Protein 4A62 (pdb70)

Organism: Escherichia coli (NCBI:txid562)

Foldseek 3Di:
DEWEWAQDQAKIWIWDADPVGHIDIFIFGLWKAQDFDDDDDPDDWKWKDFPNTIMTRDFWALRTDRRLFQVNLLDLSSLVRVQVRVVPRPDDAEEYEYEYEHEQPLQAPQVRDGPVVSQVSNQVSNVGDMDIPPDDTHRYDHYHYDYFQPLLCVVVLAPADQQAWEWGWAAEAFKTWIWIAGRPSPGTPDIDIDRNQHCVLLLVLLQVLLVVLVQHTYSNVSVVCVVCVVPVVVLCVRRNNNVRSCSNSVSNVVSLVVSQVVVLVVCVPDDDHQAYEYAAPCCVSHVVVVCVSVVHPPVRYYDDPCRNCSGSVSVVVPPD/DEWEWALDQAKIKIWDADPVRHIAIFIFGLFKAFDFDDADPPDDWWWKAFPNTIITRDQWDLRTDRRLFQCNLLDSSSLVRVQVRVVPSPDDAEEYEYEYEHEQCQLAPPVRHGPVVSFVSSVVSNVTDMDTPPDDTHHYDHYHYDYFQVLLCQVVLQPAAQLAWEWGWAAEAFKTWTWIAGHNSPDTPDTDMDRNQHCVLLLVQLQVLLVVLVQHTYSSVSVVCVVCVVPPVVLVVRRNNNVSSCSNNVSNVVSLVVSQVVSLVVCVVDDDHQAYEYAAPCCVSHVVVCCVSVVHDPVRYDDDPPRNCSGSVSVVVVPD/DVVVVVVVCVVPD/DVVVVVVVVVVVD

B-factor: mean 39.33, std 13.19, range [11.22, 93.03]

Nearest PDB structures (foldseek):
  4a6j-assembly1_A  TM=1.003E+00  e=7.267E-71  Escherichia coli
  4a62-assembly2_B  TM=9.992E-01  e=1.185E-66  Escherichia coli
  4a61-assembly1_A-2  TM=9.317E-01  e=2.544E-60  Escherichia coli
  3iku-assembly1_A  TM=9.443E-01  e=3.154E-58  Escherichia coli
  1mwk-assembly2_B  TM=7.818E-01  e=9.041E-59  Escherichia coli

Radius of gyration: 32.67 Å; Cα contacts (8 Å, |Δi|>4): 1429; chains: 4; bounding box: 71×52×95 Å

InterPro domains:
  IPR009440 Plasmid segregation protein ParM/StbA, N-terminal [PF06406] (1-158)
  IPR043129 ATPase, nucleotide binding domain [SSF53067] (1-156)
  IPR043129 ATPase, nucleotide binding domain [SSF53067] (163-319)
  IPR048345 Plasmid segregation protein ParM, C-terminal domain [PF21523] (160-317)
  IPR056367 ParM [cd24022] (3-318)

Solvent-accessible surface area: 28498 Å² total; per-residue (Å²): 106,54,0,0,0,8,0,14,12,43,19,0,22,0,2,8,63,57,125,110,36,67,90,97,82,39,49,3,25,11,4,0,41,155,85,26,13,22,18,53,68,146,109,161,40,31,3,0,35,1,106,61,98,42,10,0,46,15,27,55,14,66,116,11,24,81,12,51,68,76,68,6,11,13,27,38,12,0,0,0,0,0,8,4,0,0,34,48,18,72,16,108,66,44,109,3,38,1,8,0,0,0,6,0,66,29,0,12,51,230,109,32,111,41,39,93,137,28,2,82,145,0,33,37,6,7,170,66,179,20,83,21,52,90,36,111,29,3,81,24,136,63,14,86,0,0,0,18,0,1,0,16,0,22,101,28,2,31,150,14,84,85,83,32,6,0,0,0,0,11,0,24,16,8,15,0,2,0,0,8,0,68,0,49,15,50,15,43,59,71,28,59,25,27,34,80,1,1,16,24,48,0,10,62,31,0,44,90,4,4,36,119,0,72,1,86,8,2,32,70,2,0,24,16,0,7,120,56,58,176,61,121,99,56,1,111,117,9,4,11,13,101,136,72,36,76,78,0,30,105,32,2,70,73,5,25,127,90,0,51,87,90,0,19,88,12,3,102,104,10,98,62,41,38,14,0,10,0,1,11,34,1,0,84,25,1,19,120,15,0,78,164,79,17,153,30,145,96,118,85,33,53,66,62,148,93,2,59,39,16,8,0,47,3,0,11,72,9,31,98,94,55,0,0,1,8,0,11,13,43,23,0,21,0,2,6,62,57,118,111,30,62,97,87,75,38,53,3,28,14,2,1,41,166,70,14,15,14,17,47,72,141,65,174,45,37,3,1,28,0,80,64,92,43,12,0,47,16,33,60,14,69,113,12,30,82,12,52,67,66,70,6,8,21,27,41,11,0,0,0,0,0,5,4,0,0,32,48,14,68,24,102,68,50,99,2,46,3,5,0,0,0,6,0,61,27,2,13,52,109,118,53,102,52,41,103,137,25,10,85,142,0,29,47,5,7,145,66,153,10,59,24,44,87,39,110,43,3,60,17,112,66,3,84,0,0,0,19,0,0,0,10,0,10,103,24,0,36,154,8,89,72,79,33,4,0,0,0,0,12,0,23,16,8,12,0,2,0,0,12,0,47,0,45,8,50,24,56,64,64,26,50,25,29,32,81,0,2,17,24,50,0,10,60,29,0,42,94,3,5,35,106,0,80,5,88,5,1,36,68,3,0,23,14,0,6,124,65,53,177,65,122,103,59,5,105,124,12,4,16,15,102,131,66,31,65,62,0,36,119,22,3,78,77,6,33,138,95,1,66,95,88,0,17,101,17,8,124,104,11,91,65,41,38,16,0,8,0,1,12,33,1,0,96,45,2,16,112,18,0,72,149,101,18,166,32,130,101,144,78,14,64,67,53,154,64,2,60,36,12,9,0,47,2,0,11,54,1,15,97,130,87,77,1,28,63,50,0,98,74,6,34,59,102,138,75,0,88,64,40,0,97,68,12,24,60

GO terms:
  GO:0042802 identical protein binding (F, IPI)

Structure (mmCIF, N/CA/C/O backbone):
data_4A62
#
_entry.id   4A62
#
_cell.length_a   146.850
_cell.length_b   146.850
_cell.length_c   171.320
_cell.angle_alpha   90.00
_cell.angle_beta   90.00
_cell.angle_gamma   120.00
#
_symmetry.space_group_name_H-M   'H 3 2'
#
loop_
_entity.id
_entity.type
_entity.pdbx_description
1 polymer 'PLASMID SEGREGATION PROTEIN PARM'
2 polymer 'PROTEIN STBB'
3 non-polymer 'PHOSPHOAMINOPHOSPHONIC ACID-ADENYLATE ESTER'
4 non-polymer 'MAGNESIUM ION'
5 water water
#
loop_
_atom_site.group_PDB
_atom_site.id
_atom_site.type_symbol
_atom_site.label_atom_id
_atom_site.label_alt_id
_atom_site.label_comp_id
_atom_site.label_asym_id
_atom_site.label_entity_id
_atom_site.label_seq_id
_atom_site.pdbx_PDB_ins_code
_atom_site.Cartn_x
_atom_site.Cartn_y
_atom_site.Cartn_z
_atom_site.occupancy
_atom_site.B_iso_or_equiv
_atom_site.auth_seq_id
_atom_site.auth_comp_id
_atom_site.auth_asym_id
_atom_site.auth_atom_id
_atom_site.pdbx_PDB_model_num
ATOM 1 N N . MET A 1 1 ? -51.702 6.994 -38.504 1.00 50.05 1 MET A N 1
ATOM 2 C CA . MET A 1 1 ? -50.989 7.968 -39.381 1.00 52.13 1 MET A CA 1
ATOM 3 C C . MET A 1 1 ? -51.053 9.410 -38.861 1.00 48.21 1 MET A C 1
ATOM 4 O O . MET A 1 1 ? -52.133 9.969 -38.601 1.00 42.37 1 MET A O 1
ATOM 9 N N . LEU A 1 2 ? -49.882 10.018 -38.723 1.00 48.80 2 LEU A N 1
ATOM 10 C CA . LEU A 1 2 ? -49.799 11.404 -38.283 1.00 50.09 2 LEU A CA 1
ATOM 11 C C . LEU A 1 2 ? -49.194 12.231 -39.412 1.00 46.11 2 LEU A C 1
ATOM 12 O O . LEU A 1 2 ? -48.064 11.985 -39.844 1.00 40.27 2 LEU A O 1
ATOM 17 N N . VAL A 1 3 ? -49.955 13.195 -39.914 1.00 39.50 3 VAL A N 1
ATOM 18 C CA . VAL A 1 3 ? -49.473 13.993 -41.034 1.00 43.28 3 VAL A CA 1
ATOM 19 C C . VAL A 1 3 ? -49.295 15.446 -40.650 1.00 29.92 3 VAL A C 1
ATOM 20 O O . VAL A 1 3 ? -50.169 16.060 -40.033 1.00 30.93 3 VAL A O 1
ATOM 24 N N . PHE A 1 4 ? -48.139 15.987 -41.012 1.00 37.63 4 PHE A N 1
ATOM 25 C CA . PHE A 1 4 ? -47.864 17.390 -40.757 1.00 41.99 4 PHE A CA 1
ATOM 26 C C . PHE A 1 4 ? -48.318 18.207 -41.943 1.00 32.29 4 PHE A C 1
ATOM 27 O O . PHE A 1 4 ? -47.879 17.994 -43.081 1.00 31.00 4 PHE A O 1
ATOM 35 N N . ILE A 1 5 ? -49.209 19.144 -41.645 1.00 29.89 5 ILE A N 1
ATOM 36 C CA . ILE A 1 5 ? -49.864 19.945 -42.653 1.00 34.72 5 ILE A CA 1
ATOM 37 C C . ILE A 1 5 ? -49.702 21.422 -42.351 1.00 22.78 5 ILE A C 1
ATOM 38 O O . ILE A 1 5 ? -50.469 21.994 -41.591 1.00 28.13 5 ILE A O 1
ATOM 43 N N . ASP A 1 6 ? -48.693 22.039 -42.950 1.00 29.13 6 ASP A N 1
ATOM 44 C CA . ASP A 1 6 ? -48.611 23.489 -42.950 1.00 23.85 6 ASP A CA 1
ATOM 45 C C . ASP A 1 6 ? -49.585 23.977 -44.009 1.00 24.20 6 ASP A C 1
ATOM 46 O O . ASP A 1 6 ? -49.248 24.039 -45.188 1.00 25.91 6 ASP A O 1
ATOM 51 N N . ASP A 1 7 ? -50.794 24.325 -43.586 1.00 27.12 7 ASP A N 1
ATOM 52 C CA . ASP A 1 7 ? -51.846 24.671 -44.525 1.00 22.92 7 ASP A CA 1
ATOM 53 C C . ASP A 1 7 ? -51.878 26.173 -44.829 1.00 26.88 7 ASP A C 1
ATOM 54 O O . ASP A 1 7 ? -52.662 26.924 -44.248 1.00 29.00 7 ASP A O 1
ATOM 59 N N . GLY A 1 8 ? -51.031 26.605 -45.757 1.00 24.98 8 GLY A N 1
ATOM 60 C CA . GLY A 1 8 ? -50.937 28.015 -46.097 1.00 19.47 8 GLY A CA 1
ATOM 61 C C . GLY A 1 8 ? -52.025 28.422 -47.078 1.00 25.65 8 GLY A C 1
ATOM 62 O O . GLY A 1 8 ? -52.627 27.580 -47.750 1.00 22.77 8 GLY A O 1
ATOM 63 N N . SER A 1 9 ? -52.265 29.723 -47.176 1.00 24.73 9 SER A N 1
ATOM 64 C CA . SER A 1 9 ? -53.294 30.255 -48.060 1.00 31.57 9 SER A CA 1
ATOM 65 C C . SER A 1 9 ? -53.074 29.882 -49.530 1.00 27.60 9 SER A C 1
ATOM 66 O O . SER A 1 9 ? -54.032 29.725 -50.285 1.00 28.14 9 SER A O 1
ATOM 69 N N . THR A 1 10 ? -51.815 29.712 -49.915 1.00 24.51 10 THR A N 1
ATOM 70 C CA . THR A 1 10 ? -51.440 29.541 -51.317 1.00 19.69 10 THR A CA 1
ATOM 71 C C . THR A 1 10 ? -51.169 28.093 -51.675 1.00 22.56 10 THR A C 1
ATOM 72 O O . THR A 1 10 ? -51.562 27.613 -52.749 1.00 23.94 10 THR A O 1
ATOM 76 N N . ASN A 1 11 ? -50.475 27.413 -50.765 1.00 15.56 11 ASN A N 1
ATOM 77 C CA . ASN A 1 11 ? -50.093 26.025 -50.920 1.00 16.71 11 ASN A CA 1
ATOM 78 C C . ASN A 1 11 ? -50.194 25.263 -49.608 1.00 21.22 11 ASN A C 1
ATOM 79 O O . ASN A 1 11 ? -49.713 25.731 -48.578 1.00 20.15 11 ASN A O 1
ATOM 84 N N . ILE A 1 12 ? -50.822 24.094 -49.642 1.00 23.33 12 ILE A N 1
ATOM 85 C CA . ILE A 1 12 ? -50.726 23.165 -48.530 1.00 22.97 12 ILE A CA 1
ATOM 86 C C . ILE A 1 12 ? -49.399 22.446 -48.656 1.00 22.43 12 ILE A C 1
ATOM 87 O O . ILE A 1 12 ? -49.082 21.903 -49.713 1.00 21.51 12 ILE A O 1
ATOM 92 N N . LYS A 1 13 ? -48.615 22.460 -47.581 1.00 21.20 13 LYS A N 1
ATOM 93 C CA . LYS A 1 13 ? -47.409 21.640 -47.513 1.00 26.76 13 LYS A CA 1
ATOM 94 C C . LYS A 1 13 ? -47.607 20.511 -46.510 1.00 26.77 13 LYS A C 1
ATOM 95 O O . LYS A 1 13 ? -48.059 20.737 -45.385 1.00 25.33 13 LYS A O 1
ATOM 101 N N . LEU A 1 14 ? -47.287 19.298 -46.949 1.00 24.59 14 LEU A N 1
ATOM 102 C CA . LEU A 1 14 ? -47.479 18.095 -46.156 1.00 30.47 14 LEU A CA 1
ATOM 103 C C . LEU A 1 14 ? -46.142 17.436 -45.897 1.00 34.15 14 LEU A C 1
ATOM 104 O O . LEU A 1 14 ? -45.301 17.376 -46.781 1.00 25.57 14 LEU A O 1
ATOM 109 N N . GLN A 1 15 ? -45.947 16.936 -44.686 1.00 34.54 15 GLN A N 1
ATOM 110 C CA . GLN A 1 15 ? -44.808 16.072 -44.413 1.00 41.96 15 GLN A CA 1
ATOM 111 C C . GLN A 1 15 ? -45.289 14.980 -43.472 1.00 35.57 15 GLN A C 1
ATOM 112 O O . GLN A 1 15 ? -46.130 15.225 -42.613 1.00 34.06 15 GLN A O 1
ATOM 118 N N . TRP A 1 16 ? -44.776 13.772 -43.667 1.00 45.77 16 TRP A N 1
ATOM 119 C CA . TRP A 1 16 ? -45.238 12.605 -42.924 1.00 41.24 16 TRP A CA 1
ATOM 120 C C . TRP A 1 16 ? -44.208 11.505 -43.115 1.00 44.44 16 TRP A C 1
ATOM 121 O O . TRP A 1 16 ? -43.414 11.556 -44.055 1.00 44.13 16 TRP A O 1
ATOM 132 N N . GLN A 1 17 ? -44.219 10.513 -42.230 1.00 50.60 17 GLN A N 1
ATOM 133 C CA . GLN A 1 17 ? -43.245 9.426 -42.297 1.00 58.34 17 GLN A CA 1
ATOM 134 C C . GLN A 1 17 ? -43.896 8.105 -42.703 1.00 52.10 17 GLN A C 1
ATOM 135 O O . GLN A 1 17 ? -44.945 7.732 -42.176 1.00 55.49 17 GLN A O 1
ATOM 141 N N . GLU A 1 18 ? -43.263 7.399 -43.635 1.00 53.37 18 GLU A N 1
ATOM 142 C CA . GLU A 1 18 ? -43.779 6.120 -44.120 1.00 64.90 18 GLU A CA 1
ATOM 143 C C . GLU A 1 18 ? -43.601 5.014 -43.075 1.00 64.83 18 GLU A C 1
ATOM 144 O O . GLU A 1 18 ? -42.845 5.169 -42.114 1.00 62.11 18 GLU A O 1
ATOM 150 N N . SER A 1 19 ? -44.297 3.897 -43.272 1.00 63.25 19 SER A N 1
ATOM 151 C CA . SER A 1 19 ? -44.163 2.742 -42.387 1.00 69.77 19 SER A CA 1
ATOM 152 C C . SER A 1 19 ? -42.690 2.379 -42.196 1.00 69.55 19 SER A C 1
ATOM 153 O O . SER A 1 19 ? -42.245 2.151 -41.069 1.00 70.04 19 SER A O 1
ATOM 156 N N . ASP A 1 20 ? -41.936 2.348 -43.293 1.00 59.91 20 ASP A N 1
ATOM 157 C CA . ASP A 1 20 ? -40.507 2.047 -43.233 1.00 62.31 20 ASP A CA 1
ATOM 158 C C . ASP A 1 20 ? -39.663 3.272 -42.852 1.00 69.92 20 ASP A C 1
ATOM 159 O O . ASP A 1 20 ? -38.491 3.370 -43.226 1.00 68.49 20 ASP A O 1
ATOM 164 N N . GLY A 1 21 ? -40.269 4.210 -42.129 1.00 67.72 21 GLY A N 1
ATOM 165 C CA . GLY A 1 21 ? -39.544 5.328 -41.547 1.00 67.82 21 GLY A CA 1
ATOM 166 C C . GLY A 1 21 ? -38.987 6.381 -42.499 1.00 69.48 21 GLY A C 1
ATOM 167 O O . GLY A 1 21 ? -38.282 7.289 -42.050 1.00 62.67 21 GLY A O 1
ATOM 168 N N . THR A 1 22 ? -39.275 6.278 -43.795 1.00 62.64 22 THR A N 1
ATOM 169 C CA . THR A 1 22 ? -38.816 7.303 -44.734 1.00 66.76 22 THR A CA 1
ATOM 170 C C . THR A 1 22 ? -39.757 8.510 -44.712 1.00 62.72 22 THR A C 1
ATOM 171 O O . THR A 1 22 ? -40.978 8.368 -44.596 1.00 57.21 22 THR A O 1
ATOM 175 N N . ILE A 1 23 ? -39.166 9.696 -44.817 1.00 57.72 23 ILE A N 1
ATOM 176 C CA . ILE A 1 23 ? -39.904 10.943 -44.688 1.00 55.93 23 ILE A CA 1
ATOM 177 C C . ILE A 1 23 ? -40.319 11.434 -46.062 1.00 44.14 23 ILE A C 1
ATOM 178 O O . ILE A 1 23 ? -39.498 11.517 -46.970 1.00 50.15 23 ILE A O 1
ATOM 183 N N . LYS A 1 24 ? -41.597 11.752 -46.219 1.00 49.91 24 LYS A N 1
ATOM 184 C CA . LYS A 1 24 ? -42.095 12.254 -47.498 1.00 51.68 24 LYS A CA 1
ATOM 185 C C . LYS A 1 24 ? -42.626 13.684 -47.376 1.00 38.86 24 LYS A C 1
ATOM 186 O O . LYS A 1 24 ? -43.107 14.093 -46.321 1.00 37.56 24 LYS A O 1
ATOM 192 N N . GLN A 1 25 ? -42.528 14.433 -48.472 1.00 43.78 25 GLN A N 1
ATOM 193 C CA . GLN A 1 25 ? -43.115 15.765 -48.567 1.00 36.40 25 GLN A CA 1
ATOM 194 C C . GLN A 1 25 ? -44.017 15.879 -49.801 1.00 44.93 25 GLN A C 1
ATOM 195 O O . GLN A 1 25 ? -43.737 15.289 -50.849 1.00 34.68 25 GLN A O 1
ATOM 201 N N . HIS A 1 26 ? -45.088 16.658 -49.677 1.00 28.53 26 HIS A N 1
ATOM 202 C CA . HIS A 1 26 ? -45.967 16.933 -50.805 1.00 40.02 26 HIS A CA 1
ATOM 203 C C . HIS A 1 26 ? -46.448 18.381 -50.710 1.00 30.88 26 HIS A C 1
ATOM 204 O O . HIS A 1 26 ? -46.734 18.880 -49.617 1.00 29.02 26 HIS A O 1
ATOM 211 N N . ILE A 1 27 ? -46.506 19.066 -51.844 1.00 26.37 27 ILE A N 1
ATOM 212 C CA . ILE A 1 27 ? -47.108 20.399 -51.884 1.00 27.56 27 ILE A CA 1
ATOM 213 C C . ILE A 1 27 ? -48.377 20.355 -52.737 1.00 28.14 27 ILE A C 1
ATOM 214 O O . ILE A 1 27 ? -48.473 19.565 -53.678 1.00 23.01 27 ILE A O 1
ATOM 219 N N . SER A 1 28 ? -49.359 21.183 -52.391 1.00 25.60 28 SER A N 1
ATOM 220 C CA . SER A 1 28 ? -50.625 21.205 -53.116 1.00 23.29 28 SER A CA 1
ATOM 221 C C . SER A 1 28 ? -51.183 22.630 -53.204 1.00 20.10 28 SER A C 1
ATOM 222 O O . SER A 1 28 ? -51.642 23.187 -52.209 1.00 18.99 28 SER A O 1
ATOM 225 N N . PRO A 1 29 ? -51.157 23.207 -54.413 1.00 18.97 29 PRO A N 1
ATOM 226 C CA . PRO A 1 29 ? -51.618 24.575 -54.656 1.00 18.71 29 PRO A CA 1
ATOM 227 C C . PRO A 1 29 ? -53.117 24.699 -54.412 1.00 24.94 29 PRO A C 1
ATOM 228 O O . PRO A 1 29 ? -53.884 23.830 -54.799 1.00 24.34 29 PRO A O 1
ATOM 232 N N . ASN A 1 30 ? -53.516 25.783 -53.765 1.00 23.69 30 ASN A N 1
ATOM 233 C CA . ASN A 1 30 ? -54.910 26.001 -53.420 1.00 30.11 30 ASN A CA 1
ATOM 234 C C . ASN A 1 30 ? -55.689 26.769 -54.492 1.00 22.37 30 ASN A C 1
ATOM 235 O O . ASN A 1 30 ? -56.069 27.925 -54.290 1.00 30.68 30 ASN A O 1
ATOM 240 N N . SER A 1 31 ? -55.924 26.120 -55.626 1.00 27.33 31 SER A N 1
ATOM 241 C CA . SER A 1 31 ? -56.647 26.736 -56.737 1.00 21.47 31 SER A CA 1
ATOM 242 C C . SER A 1 31 ? -57.959 25.973 -56.948 1.00 24.94 31 SER A C 1
ATOM 243 O O . SER A 1 31 ? -57.952 24.895 -57.523 1.00 19.42 31 SER A O 1
ATOM 246 N N . PHE A 1 32 ? -59.072 26.542 -56.476 1.00 22.72 32 PHE A N 1
ATOM 247 C CA . PHE A 1 32 ? -60.384 25.881 -56.531 1.00 28.29 32 PHE A CA 1
ATOM 248 C C . PHE A 1 32 ? -61.466 26.822 -57.045 1.00 23.75 32 PHE A C 1
ATOM 249 O O . PHE A 1 32 ? -61.503 27.998 -56.697 1.00 29.84 32 PHE A O 1
ATOM 257 N N . LYS A 1 33 ? -62.345 26.297 -57.884 1.00 24.03 33 LYS A N 1
ATOM 258 C CA . LYS A 1 33 ? -63.473 27.081 -58.371 1.00 33.70 33 LYS A CA 1
ATOM 259 C C . LYS A 1 33 ? -64.767 26.495 -57.822 1.00 27.70 33 LYS A C 1
ATOM 260 O O . LYS A 1 33 ? -64.861 25.284 -57.572 1.00 22.78 33 LYS A O 1
ATOM 266 N N . ARG A 1 34 ? -65.755 27.362 -57.629 1.00 32.62 34 ARG A N 1
ATOM 267 C CA . ARG A 1 34 ? -67.016 26.971 -57.000 1.00 32.78 34 ARG A CA 1
ATOM 268 C C . ARG A 1 34 ? -67.950 26.271 -57.988 1.00 39.97 34 ARG A C 1
ATOM 269 O O . ARG A 1 34 ? -69.110 26.648 -58.146 1.00 43.01 34 ARG A O 1
ATOM 277 N N . GLU A 1 35 ? -67.421 25.244 -58.645 1.00 35.23 35 GLU A N 1
ATOM 278 C CA . GLU A 1 35 ? -68.147 24.505 -59.660 1.00 35.82 35 GLU A CA 1
ATOM 279 C C . GLU A 1 35 ? -67.428 23.195 -59.884 1.00 38.17 35 GLU A C 1
ATOM 280 O O . GLU A 1 35 ? -66.209 23.120 -59.745 1.00 34.13 35 GLU A O 1
ATOM 286 N N . TRP A 1 36 ? -68.166 22.155 -60.238 1.00 19.98 36 TRP A N 1
ATOM 287 C CA . TRP A 1 36 ? -67.510 20.908 -60.543 1.00 30.93 36 TRP A CA 1
ATOM 288 C C . TRP A 1 36 ? -66.831 21.040 -61.895 1.00 33.64 36 TRP A C 1
ATOM 289 O O . TRP A 1 36 ? -67.309 21.757 -62.769 1.00 31.96 36 TRP A O 1
ATOM 300 N N . ALA A 1 37 ? -65.698 20.365 -62.043 1.00 31.46 37 ALA A N 1
ATOM 301 C CA . ALA A 1 37 ? -64.976 20.349 -63.300 1.00 34.39 37 ALA A CA 1
ATOM 302 C C . ALA A 1 37 ? -65.440 19.176 -64.146 1.00 34.88 37 ALA A C 1
ATOM 303 O O . ALA A 1 37 ? -65.993 18.194 -63.640 1.00 30.55 37 ALA A O 1
ATOM 305 N N . VAL A 1 38 ? -65.192 19.287 -65.441 1.00 22.85 38 VAL A N 1
ATOM 306 C CA . VAL A 1 38 ? -65.618 18.290 -66.402 1.00 33.42 38 VAL A CA 1
ATOM 307 C C . VAL A 1 38 ? -64.423 17.455 -66.863 1.00 35.30 38 VAL A C 1
ATOM 308 O O . VAL A 1 38 ? -63.392 17.986 -67.286 1.00 45.35 38 VAL A O 1
ATOM 312 N N . SER A 1 39 ? -64.563 16.143 -66.751 1.00 38.82 39 SER A N 1
ATOM 313 C CA . SER A 1 39 ? -63.517 15.215 -67.146 1.00 43.41 39 SER A CA 1
ATOM 314 C C . SER A 1 39 ? -63.642 14.886 -68.624 1.00 48.40 39 SER A C 1
ATOM 315 O O . SER A 1 39 ? -64.676 14.392 -69.068 1.00 43.73 39 SER A O 1
ATOM 318 N N . PHE A 1 40 ? -62.598 15.163 -69.393 1.00 51.40 40 PHE A N 1
ATOM 319 C CA . PHE A 1 40 ? -62.555 14.677 -70.762 1.00 55.50 40 PHE A CA 1
ATOM 320 C C . PHE A 1 40 ? -61.306 13.838 -70.974 1.00 58.50 40 PHE A C 1
ATOM 321 O O . PHE A 1 40 ? -60.193 14.262 -70.654 1.00 55.98 40 PHE A O 1
ATOM 329 N N . GLY A 1 41 ? -61.511 12.633 -71.496 1.00 54.67 41 GLY A N 1
ATOM 330 C CA . GLY A 1 41 ? -60.423 11.722 -71.785 1.00 62.44 41 GLY A CA 1
ATOM 331 C C . GLY A 1 41 ? -59.809 11.100 -70.544 1.00 67.23 41 GLY A C 1
ATOM 332 O O . GLY A 1 41 ? -60.466 10.360 -69.808 1.00 63.19 41 GLY A O 1
ATOM 333 N N . ASP A 1 42 ? -58.536 11.407 -70.320 1.00 69.24 42 ASP A N 1
ATOM 334 C CA . ASP A 1 42 ? -57.760 10.784 -69.252 1.00 73.57 42 ASP A CA 1
ATOM 335 C C . ASP A 1 42 ? -57.559 11.727 -68.062 1.00 72.70 42 ASP A C 1
ATOM 336 O O . ASP A 1 42 ? -56.759 11.445 -67.164 1.00 67.96 42 ASP A O 1
ATOM 341 N N . LYS A 1 43 ? -58.285 12.844 -68.063 1.00 73.32 43 LYS A N 1
ATOM 342 C CA . LYS A 1 43 ? -58.189 13.824 -66.985 1.00 67.73 43 LYS A CA 1
ATOM 343 C C . LYS A 1 43 ? -59.012 13.376 -65.788 1.00 51.83 43 LYS A C 1
ATOM 344 O O . LYS A 1 43 ? -60.237 13.281 -65.870 1.00 52.45 43 LYS A O 1
ATOM 350 N N . LYS A 1 44 ? -58.336 13.088 -64.683 1.00 47.04 44 LYS A N 1
ATOM 351 C CA . LYS A 1 44 ? -59.028 12.843 -63.428 1.00 43.27 44 LYS A CA 1
ATOM 352 C C . LYS A 1 44 ? -59.316 14.177 -62.760 1.00 44.61 44 LYS A C 1
ATOM 353 O O . LYS A 1 44 ? -58.400 14.955 -62.475 1.00 41.22 44 LYS A O 1
ATOM 359 N N . VAL A 1 45 ? -60.594 14.445 -62.525 1.00 34.48 45 VAL A N 1
ATOM 360 C CA . VAL A 1 45 ? -61.000 15.689 -61.898 1.00 38.25 45 VAL A CA 1
ATOM 361 C C . VAL A 1 45 ? -61.350 15.404 -60.436 1.00 37.52 45 VAL A C 1
ATOM 362 O O . VAL A 1 45 ? -61.689 14.276 -60.086 1.00 34.14 45 VAL A O 1
ATOM 366 N N . PHE A 1 46 ? -61.226 16.418 -59.588 1.00 31.69 46 PHE A N 1
ATOM 367 C CA . PHE A 1 46 ? -61.527 16.281 -58.171 1.00 31.01 46 PHE A CA 1
ATOM 368 C C . PHE A 1 46 ? -62.661 17.221 -57.851 1.00 32.34 46 PHE A C 1
ATOM 369 O O . PHE A 1 46 ? -62.457 18.426 -57.751 1.00 36.88 46 PHE A O 1
ATOM 377 N N . ASN A 1 47 ? -63.868 16.673 -57.730 1.00 35.44 47 ASN A N 1
ATOM 378 C CA . ASN A 1 47 ? -65.054 17.483 -57.455 1.00 34.08 47 ASN A CA 1
ATOM 379 C C . ASN A 1 47 ? -65.542 17.230 -56.031 1.00 36.26 47 ASN A C 1
ATOM 380 O O . ASN A 1 47 ? -65.825 16.089 -55.665 1.00 35.21 47 ASN A O 1
ATOM 385 N N . TYR A 1 48 ? -65.646 18.293 -55.239 1.00 31.99 48 TYR A N 1
ATOM 386 C CA . TYR A 1 48 ? -66.004 18.183 -53.826 1.00 40.73 48 TYR A CA 1
ATOM 387 C C . TYR A 1 48 ? -67.300 18.931 -53.494 1.00 40.01 48 TYR A C 1
ATOM 388 O O . TYR A 1 48 ? -67.695 19.882 -54.192 1.00 34.02 48 TYR A O 1
ATOM 397 N N . THR A 1 49 ? -67.935 18.505 -52.404 1.00 30.00 49 THR A N 1
ATOM 398 C CA . THR A 1 49 ? -69.094 19.198 -51.851 1.00 33.67 49 THR A CA 1
ATOM 399 C C . THR A 1 49 ? -68.871 19.432 -50.362 1.00 36.09 49 THR A C 1
ATOM 400 O O . THR A 1 49 ? -68.526 18.510 -49.624 1.00 41.48 49 THR A O 1
ATOM 404 N N . LEU A 1 50 ? -69.072 20.662 -49.918 1.00 35.75 50 LEU A N 1
ATOM 405 C CA . LEU A 1 50 ? -68.952 20.975 -48.503 1.00 44.67 50 LEU A CA 1
ATOM 406 C C . LEU A 1 50 ? -70.019 21.969 -48.122 1.00 43.91 50 LEU A C 1
ATOM 407 O O . LEU A 1 50 ? -70.069 23.071 -48.663 1.00 48.86 50 LEU A O 1
ATOM 412 N N . ASN A 1 51 ? -70.870 21.584 -47.182 1.00 48.49 51 ASN A N 1
ATOM 413 C CA . ASN A 1 51 ? -71.973 22.439 -46.779 1.00 48.04 51 ASN A CA 1
ATOM 414 C C . ASN A 1 51 ? -72.831 22.883 -47.962 1.00 52.03 51 ASN A C 1
ATOM 415 O O . ASN A 1 51 ? -73.123 24.071 -48.119 1.00 58.84 51 ASN A O 1
ATOM 420 N N . GLY A 1 52 ? -73.235 21.927 -48.793 1.00 51.60 52 GLY A N 1
ATOM 421 C CA . GLY A 1 52 ? -74.139 22.214 -49.895 1.00 50.92 52 GLY A CA 1
ATOM 422 C C . GLY A 1 52 ? -73.530 23.041 -51.014 1.00 56.16 52 GLY A C 1
ATOM 423 O O . GLY A 1 52 ? -74.252 23.508 -51.898 1.00 50.27 52 GLY A O 1
ATOM 424 N N . GLU A 1 53 ? -72.211 23.228 -50.987 1.00 52.56 53 GLU A N 1
ATOM 425 C CA . GLU A 1 53 ? -71.529 23.979 -52.040 1.00 51.21 53 GLU A CA 1
ATOM 426 C C . GLU A 1 53 ? -70.529 23.093 -52.773 1.00 46.05 53 GLU A C 1
ATOM 427 O O . GLU A 1 53 ? -69.883 22.239 -52.165 1.00 45.93 53 GLU A O 1
ATOM 433 N N . GLN A 1 54 ? -70.411 23.297 -54.083 1.00 42.20 54 GLN A N 1
ATOM 434 C CA . GLN A 1 54 ? -69.559 22.449 -54.909 1.00 40.59 54 GLN A CA 1
ATOM 435 C C . GLN A 1 54 ? -68.231 23.123 -55.229 1.00 37.94 54 GLN A C 1
ATOM 436 O O . GLN A 1 54 ? -68.161 24.337 -55.423 1.00 34.12 54 GLN A O 1
ATOM 442 N N . TYR A 1 55 ? -67.177 22.323 -55.291 1.00 29.10 55 TYR A N 1
ATOM 443 C CA . TYR A 1 55 ? -65.863 22.836 -55.654 1.00 29.02 55 TYR A CA 1
ATOM 444 C C . TYR A 1 55 ? -65.150 21.861 -56.547 1.00 31.36 55 TYR A C 1
ATOM 445 O O . TYR A 1 55 ? -65.428 20.664 -56.516 1.00 29.83 55 TYR A O 1
ATOM 454 N N . SER A 1 56 ? -64.204 22.373 -57.323 1.00 28.33 56 SER A N 1
ATOM 455 C CA . SER A 1 56 ? -63.252 21.507 -57.992 1.00 27.49 56 SER A CA 1
ATOM 456 C C . SER A 1 56 ? -61.856 22.108 -57.921 1.00 27.76 56 SER A C 1
ATOM 457 O O . SER A 1 56 ? -61.681 23.330 -57.878 1.00 23.28 56 SER A O 1
ATOM 460 N N . PHE A 1 57 ? -60.861 21.236 -57.908 1.00 23.70 57 PHE A N 1
ATOM 461 C CA . PHE A 1 57 ? -59.505 21.687 -58.083 1.00 22.87 57 PHE A CA 1
ATOM 462 C C . PHE A 1 57 ? -59.415 22.186 -59.538 1.00 32.46 57 PHE A C 1
ATOM 463 O O . PHE A 1 57 ? -59.740 21.453 -60.467 1.00 19.84 57 PHE A O 1
ATOM 471 N N . ASP A 1 58 ? -59.019 23.441 -59.728 1.00 26.75 58 ASP A N 1
ATOM 472 C CA . ASP A 1 58 ? -58.827 23.989 -61.072 1.00 29.93 58 ASP A CA 1
ATOM 473 C C . ASP A 1 58 ? -57.634 24.937 -61.073 1.00 26.08 58 ASP A C 1
ATOM 474 O O . ASP A 1 58 ? -57.718 26.065 -60.569 1.00 21.26 58 ASP A O 1
ATOM 479 N N . PRO A 1 59 ? -56.512 24.477 -61.626 1.00 28.82 59 PRO A N 1
ATOM 480 C CA . PRO A 1 59 ? -55.273 25.268 -61.600 1.00 29.52 59 PRO A CA 1
ATOM 481 C C . PRO A 1 59 ? -55.260 26.468 -62.564 1.00 26.45 59 PRO A C 1
ATOM 482 O O . PRO A 1 59 ? -54.506 27.410 -62.322 1.00 27.86 59 PRO A O 1
ATOM 486 N N . ILE A 1 60 ? -56.086 26.453 -63.606 1.00 21.72 60 ILE A N 1
ATOM 487 C CA . ILE A 1 60 ? -55.989 27.485 -64.641 1.00 27.03 60 ILE A CA 1
ATOM 488 C C . ILE A 1 60 ? -57.122 28.513 -64.641 1.00 29.52 60 ILE A C 1
ATOM 489 O O . ILE A 1 60 ? -56.929 29.632 -65.103 1.00 26.43 60 ILE A O 1
ATOM 494 N N . SER A 1 61 ? -58.294 28.162 -64.117 1.00 30.63 61 SER A N 1
ATOM 495 C CA . SER A 1 61 ? -59.431 29.071 -64.225 1.00 24.51 61 SER A CA 1
ATOM 496 C C . SER A 1 61 ? -59.193 30.429 -63.577 1.00 27.94 61 SER A C 1
ATOM 497 O O . SER A 1 61 ? -58.829 30.522 -62.407 1.00 25.35 61 SER A O 1
ATOM 500 N N . PRO A 1 62 ? -59.447 31.497 -64.339 1.00 29.70 62 PRO A N 1
ATOM 501 C CA . PRO A 1 62 ? -59.443 32.843 -63.771 1.00 35.24 62 PRO A CA 1
ATOM 502 C C . PRO A 1 62 ? -60.480 33.014 -62.665 1.00 28.59 62 PRO A C 1
ATOM 503 O O . PRO A 1 62 ? -60.430 34.011 -61.961 1.00 27.27 62 PRO A O 1
ATOM 507 N N . ASP A 1 63 ? -61.410 32.079 -62.513 1.00 29.48 63 ASP A N 1
ATOM 508 C CA . ASP A 1 63 ? -62.407 32.202 -61.441 1.00 33.27 63 ASP A CA 1
ATOM 509 C C . ASP A 1 63 ? -62.071 31.388 -60.185 1.00 38.60 63 ASP A C 1
ATOM 510 O O . ASP A 1 63 ? -62.891 31.294 -59.263 1.00 31.46 63 ASP A O 1
ATOM 515 N N . ALA A 1 64 ? -60.873 30.809 -60.143 1.00 32.40 64 ALA A N 1
ATOM 516 C CA . ALA A 1 64 ? -60.396 30.155 -58.927 1.00 33.69 64 ALA A CA 1
ATOM 517 C C . ALA A 1 64 ? -60.585 31.105 -57.745 1.00 34.03 64 ALA A C 1
ATOM 518 O O . ALA A 1 64 ? -60.376 32.310 -57.874 1.00 31.82 64 ALA A O 1
ATOM 520 N N . VAL A 1 65 ? -61.001 30.567 -56.602 1.00 29.44 65 VAL A N 1
ATOM 521 C CA . VAL A 1 65 ? -61.236 31.391 -55.423 1.00 29.89 65 VAL A CA 1
ATOM 522 C C . VAL A 1 65 ? -59.920 32.036 -54.977 1.00 39.36 65 VAL A C 1
ATOM 523 O O . VAL A 1 65 ? -58.918 31.340 -54.798 1.00 28.12 65 VAL A O 1
ATOM 527 N N . VAL A 1 66 ? -59.920 33.357 -54.809 1.00 37.15 66 VAL A N 1
ATOM 528 C CA . VAL A 1 66 ? -58.760 34.057 -54.254 1.00 39.09 66 VAL A CA 1
ATOM 529 C C . VAL A 1 66 ? -58.774 33.927 -52.735 1.00 39.06 66 VAL A C 1
ATOM 530 O O . VAL A 1 66 ? -59.719 34.364 -52.079 1.00 44.61 66 VAL A O 1
ATOM 534 N N . THR A 1 67 ? -57.719 33.338 -52.183 1.00 37.05 67 THR A N 1
ATOM 535 C CA . THR A 1 67 ? -57.709 32.906 -50.784 1.00 33.52 67 THR A CA 1
ATOM 536 C C . THR A 1 67 ? -56.721 33.694 -49.914 1.00 39.83 67 THR A C 1
ATOM 537 O O . THR A 1 67 ? -56.408 33.292 -48.793 1.00 39.96 67 THR A O 1
ATOM 541 N N . THR A 1 68 ? -56.245 34.823 -50.424 1.00 41.87 68 THR A N 1
ATOM 542 C CA . THR A 1 68 ? -55.220 35.608 -49.737 1.00 41.86 68 THR A CA 1
ATOM 543 C C . THR A 1 68 ? -55.759 36.457 -48.580 1.00 48.12 68 THR A C 1
ATOM 544 O O . THR A 1 68 ? -55.778 37.684 -48.676 1.00 46.48 68 THR A O 1
ATOM 548 N N . ASN A 1 69 ? -56.186 35.815 -47.490 1.00 48.94 69 ASN A N 1
ATOM 549 C CA . ASN A 1 69 ? -56.672 36.549 -46.316 1.00 46.07 69 ASN A CA 1
ATOM 550 C C . ASN A 1 69 ? -56.706 35.706 -45.031 1.00 45.02 69 ASN A C 1
ATOM 551 O O . ASN A 1 69 ? -56.596 34.480 -45.079 1.00 48.02 69 ASN A O 1
ATOM 556 N N . ILE A 1 70 ? -56.860 36.375 -43.888 1.00 44.84 70 ILE A N 1
ATOM 557 C CA . ILE A 1 70 ? -56.885 35.706 -42.583 1.00 48.84 70 ILE A CA 1
ATOM 558 C C . ILE A 1 70 ? -58.070 34.753 -42.423 1.00 45.21 70 ILE A C 1
ATOM 559 O O . ILE A 1 70 ? -57.933 33.676 -41.841 1.00 41.77 70 ILE A O 1
ATOM 564 N N . ALA A 1 71 ? -59.229 35.166 -42.931 1.00 41.56 71 ALA A N 1
ATOM 565 C CA . ALA A 1 71 ? -60.459 34.388 -42.792 1.00 49.79 71 ALA A CA 1
ATOM 566 C C . ALA A 1 71 ? -60.269 32.959 -43.296 1.00 41.76 71 ALA A C 1
ATOM 567 O O . ALA A 1 71 ? -60.787 31.997 -42.715 1.00 40.09 71 ALA A O 1
ATOM 569 N N . TRP A 1 72 ? -59.506 32.829 -44.372 1.00 37.61 72 TRP A N 1
ATOM 570 C CA . TRP A 1 72 ? -59.238 31.528 -44.969 1.00 41.14 72 TRP A CA 1
ATOM 571 C C . TRP A 1 72 ? -58.764 30.478 -43.953 1.00 26.53 72 TRP A C 1
ATOM 572 O O . TRP A 1 72 ? -58.975 29.294 -44.144 1.00 25.60 72 TRP A O 1
ATOM 583 N N . GLN A 1 73 ? -58.127 30.903 -42.871 1.00 38.80 73 GLN A N 1
ATOM 584 C CA . GLN A 1 73 ? -57.627 29.943 -41.883 1.00 36.99 73 GLN A CA 1
ATOM 585 C C . GLN A 1 73 ? -58.750 29.068 -41.330 1.00 36.85 73 GLN A C 1
ATOM 586 O O . GLN A 1 73 ? -58.546 27.886 -41.037 1.00 41.25 73 GLN A O 1
ATOM 592 N N . TYR A 1 74 ? -59.940 29.644 -41.209 1.00 41.11 74 TYR A N 1
ATOM 593 C CA . TYR A 1 74 ? -61.076 28.936 -40.621 1.00 46.97 74 TYR A CA 1
ATOM 594 C C . TYR A 1 74 ? -62.191 28.698 -41.645 1.00 44.17 74 TYR A C 1
ATOM 595 O O . TYR A 1 74 ? -63.308 28.316 -41.287 1.00 40.14 74 TYR A O 1
ATOM 604 N N . SER A 1 75 ? -61.874 28.913 -42.916 1.00 38.68 75 SER A N 1
ATOM 605 C CA . SER A 1 75 ? -62.866 28.877 -43.990 1.00 39.20 75 SER A CA 1
ATOM 606 C C . SER A 1 75 ? -63.200 27.469 -44.434 1.00 27.90 75 SER A C 1
ATOM 607 O O . SER A 1 75 ? -62.485 26.524 -44.125 1.00 32.66 75 SER A O 1
ATOM 610 N N . ASP A 1 76 ? -64.281 27.344 -45.195 1.00 35.39 76 ASP A N 1
ATOM 611 C CA . ASP A 1 76 ? -64.609 26.086 -45.861 1.00 35.42 76 ASP A CA 1
ATOM 612 C C . ASP A 1 76 ? -63.583 25.679 -46.926 1.00 31.72 76 ASP A C 1
ATOM 613 O O . ASP A 1 76 ? -63.245 24.504 -47.034 1.00 34.80 76 ASP A O 1
ATOM 618 N N . VAL A 1 77 ? -63.099 26.641 -47.715 1.00 38.21 77 VAL A N 1
ATOM 619 C CA . VAL A 1 77 ? -62.160 26.322 -48.801 1.00 38.84 77 VAL A CA 1
ATOM 620 C C . VAL A 1 77 ? -60.917 25.663 -48.216 1.00 30.70 77 VAL A C 1
ATOM 621 O O . VAL A 1 77 ? -60.379 24.713 -48.787 1.00 26.49 77 VAL A O 1
ATOM 625 N N . ASN A 1 78 ? -60.485 26.147 -47.051 1.00 28.10 78 ASN A N 1
ATOM 626 C CA . ASN A 1 78 ? -59.344 25.551 -46.374 1.00 28.39 78 ASN A CA 1
ATOM 627 C C . ASN A 1 78 ? -59.529 24.048 -46.209 1.00 29.43 78 ASN A C 1
ATOM 628 O O . ASN A 1 78 ? -58.633 23.257 -46.538 1.00 20.74 78 ASN A O 1
ATOM 633 N N . VAL A 1 79 ? -60.700 23.650 -45.716 1.00 30.45 79 VAL A N 1
ATOM 634 C CA . VAL A 1 79 ? -60.981 22.232 -45.494 1.00 26.54 79 VAL A CA 1
ATOM 635 C C . VAL A 1 79 ? -60.892 21.451 -46.822 1.00 24.06 79 VAL A C 1
ATOM 636 O O . VAL A 1 79 ? -60.337 20.345 -46.885 1.00 26.04 79 VAL A O 1
ATOM 640 N N . VAL A 1 80 ? -61.432 22.026 -47.889 1.00 30.93 80 VAL A N 1
ATOM 641 C CA . VAL A 1 80 ? -61.367 21.375 -49.195 1.00 27.10 80 VAL A CA 1
ATOM 642 C C . VAL A 1 80 ? -59.900 21.224 -49.598 1.00 24.72 80 VAL A C 1
ATOM 643 O O . VAL A 1 80 ? -59.459 20.155 -50.037 1.00 23.71 80 VAL A O 1
ATOM 647 N N . ALA A 1 81 ? -59.146 22.304 -49.419 1.00 24.75 81 ALA A N 1
ATOM 648 C CA . ALA A 1 81 ? -57.756 22.350 -49.851 1.00 26.78 81 ALA A CA 1
ATOM 649 C C . ALA A 1 81 ? -56.936 21.280 -49.142 1.00 24.93 81 ALA A C 1
ATOM 650 O O . ALA A 1 81 ? -56.149 20.562 -49.766 1.00 26.71 81 ALA A O 1
ATOM 652 N N . VAL A 1 82 ? -57.136 21.160 -47.834 1.00 31.16 82 VAL A N 1
ATOM 653 C CA . VAL A 1 82 ? -56.414 20.165 -47.046 1.00 26.19 82 VAL A CA 1
ATOM 654 C C . VAL A 1 82 ? -56.798 18.734 -47.437 1.00 21.39 82 VAL A C 1
ATOM 655 O O . VAL A 1 82 ? -55.933 17.873 -47.591 1.00 26.04 82 VAL A O 1
ATOM 659 N N . HIS A 1 83 ? -58.088 18.471 -47.605 1.00 20.72 83 HIS A N 1
ATOM 660 C CA . HIS A 1 83 ? -58.503 17.148 -48.072 1.00 29.68 83 HIS A CA 1
ATOM 661 C C . HIS A 1 83 ? -57.919 16.851 -49.454 1.00 29.29 83 HIS A C 1
ATOM 662 O O . HIS A 1 83 ? -57.529 15.714 -49.742 1.00 28.41 83 HIS A O 1
ATOM 669 N N . HIS A 1 84 ? -57.850 17.870 -50.311 1.00 30.20 84 HIS A N 1
ATOM 670 C CA . HIS A 1 84 ? -57.371 17.652 -51.675 1.00 24.21 84 HIS A CA 1
ATOM 671 C C . HIS A 1 84 ? -55.894 17.326 -51.661 1.00 24.92 84 HIS A C 1
ATOM 672 O O . HIS A 1 84 ? -55.437 16.481 -52.419 1.00 29.37 84 HIS A O 1
ATOM 679 N N . ALA A 1 85 ? -55.150 18.015 -50.795 1.00 23.66 85 ALA A N 1
ATOM 680 C CA . ALA A 1 85 ? -53.723 17.770 -50.638 1.00 24.09 85 ALA A CA 1
ATOM 681 C C . ALA A 1 85 ? -53.476 16.331 -50.181 1.00 29.11 85 ALA A C 1
ATOM 682 O O . ALA A 1 85 ? -52.568 15.663 -50.675 1.00 21.69 85 ALA A O 1
ATOM 684 N N . LEU A 1 86 ? -54.273 15.877 -49.217 1.00 23.37 86 LEU A N 1
ATOM 685 C CA . LEU A 1 86 ? -54.227 14.492 -48.758 1.00 26.71 86 LEU A CA 1
ATOM 686 C C . LEU A 1 86 ? -54.529 13.534 -49.912 1.00 34.48 86 LEU A C 1
ATOM 687 O O . LEU A 1 86 ? -53.845 12.527 -50.110 1.00 31.41 86 LEU A O 1
ATOM 692 N N . LEU A 1 87 ? -55.551 13.859 -50.690 1.00 29.18 87 LEU A N 1
ATOM 693 C CA . LEU A 1 87 ? -55.960 12.977 -51.777 1.00 36.52 87 LEU A CA 1
ATOM 694 C C . LEU A 1 87 ? -54.988 12.975 -52.953 1.00 36.40 87 LEU A C 1
ATOM 695 O O . LEU A 1 87 ? -55.039 12.080 -53.785 1.00 37.84 87 LEU A O 1
ATOM 700 N N . THR A 1 88 ? -54.087 13.951 -53.020 1.00 35.48 88 THR A N 1
ATOM 701 C CA . THR A 1 88 ? -53.098 13.958 -54.094 1.00 31.85 88 THR A CA 1
ATOM 702 C C . THR A 1 88 ? -51.683 13.655 -53.596 1.00 33.90 88 THR A C 1
ATOM 703 O O . THR A 1 88 ? -50.732 13.702 -54.372 1.00 31.11 88 THR A O 1
ATOM 707 N N . SER A 1 89 ? -51.554 13.326 -52.312 1.00 35.27 89 SER A N 1
ATOM 708 C CA . SER A 1 89 ? -50.242 13.073 -51.694 1.00 38.16 89 SER A CA 1
ATOM 709 C C . SER A 1 89 ? -49.649 11.710 -52.054 1.00 44.32 89 SER A C 1
ATOM 710 O O . SER A 1 89 ? -48.424 11.549 -52.104 1.00 39.50 89 SER A O 1
ATOM 713 N N . GLY A 1 90 ? -50.515 10.727 -52.285 1.00 40.82 90 GLY A N 1
ATOM 714 C CA . GLY A 1 90 ? -50.065 9.366 -52.523 1.00 40.97 90 GLY A CA 1
ATOM 715 C C . GLY A 1 90 ? -50.271 8.477 -51.307 1.00 44.41 90 GLY A C 1
ATOM 716 O O . GLY A 1 90 ? -49.985 7.283 -51.347 1.00 49.37 90 GLY A O 1
ATOM 717 N N . LEU A 1 91 ? -50.755 9.062 -50.214 1.00 46.35 91 LEU A N 1
ATOM 718 C CA . LEU A 1 91 ? -51.163 8.286 -49.051 1.00 44.64 91 LEU A CA 1
ATOM 719 C C . LEU A 1 91 ? -52.509 7.623 -49.313 1.00 53.17 91 LEU A C 1
ATOM 720 O O . LEU A 1 91 ? -53.394 8.236 -49.905 1.00 49.85 91 LEU A O 1
ATOM 725 N N . PRO A 1 92 ? -52.681 6.371 -48.860 1.00 48.44 92 PRO A N 1
ATOM 726 C CA . PRO A 1 92 ? -53.991 5.733 -49.023 1.00 42.87 92 PRO A CA 1
ATOM 727 C C . PRO A 1 92 ? -55.042 6.415 -48.151 1.00 49.77 92 PRO A C 1
ATOM 728 O O . PRO A 1 92 ? -54.760 6.747 -46.996 1.00 50.36 92 PRO A O 1
ATOM 732 N N . VAL A 1 93 ? -56.229 6.649 -48.703 1.00 48.15 93 VAL A N 1
ATOM 733 C CA . VAL A 1 93 ? -57.298 7.290 -47.948 1.00 46.20 93 VAL A CA 1
ATOM 734 C C . VAL A 1 93 ? -57.437 6.611 -46.584 1.00 48.78 93 VAL A C 1
ATOM 735 O O . VAL A 1 93 ? -57.391 5.388 -46.497 1.00 47.37 93 VAL A O 1
ATOM 739 N N . SER A 1 94 ? -57.598 7.396 -45.522 1.00 47.50 94 SER A N 1
ATOM 740 C CA . SER A 1 94 ? -57.739 6.822 -44.181 1.00 52.18 94 SER A CA 1
ATOM 741 C C . SER A 1 94 ? -58.171 7.834 -43.126 1.00 50.89 94 SER A C 1
ATOM 742 O O . SER A 1 94 ? -58.509 8.987 -43.422 1.00 43.33 94 SER A O 1
ATOM 745 N N . GLU A 1 95 ? -58.176 7.371 -41.882 1.00 51.16 95 GLU A N 1
ATOM 746 C CA . GLU A 1 95 ? -58.145 8.271 -40.748 1.00 50.32 95 GLU A CA 1
ATOM 747 C C . GLU A 1 95 ? -56.707 8.752 -40.623 1.00 47.91 95 GLU A C 1
ATOM 748 O O . GLU A 1 95 ? -55.759 8.027 -40.947 1.00 42.26 95 GLU A O 1
ATOM 754 N N . VAL A 1 96 ? -56.544 9.987 -40.181 1.00 44.03 96 VAL A N 1
ATOM 755 C CA . VAL A 1 96 ? -55.222 10.515 -39.921 1.00 43.17 96 VAL A CA 1
ATOM 756 C C . VAL A 1 96 ? -55.341 11.483 -38.769 1.00 46.12 96 VAL A C 1
ATOM 757 O O . VAL A 1 96 ? -56.414 12.038 -38.521 1.00 44.23 96 VAL A O 1
ATOM 761 N N . ASP A 1 97 ? -54.246 11.666 -38.044 1.00 48.89 97 ASP A N 1
ATOM 762 C CA . ASP A 1 97 ? -54.156 12.771 -37.104 1.00 51.41 97 ASP A CA 1
ATOM 763 C C . ASP A 1 97 ? -53.284 13.796 -37.803 1.00 43.89 97 ASP A C 1
ATOM 764 O O . ASP A 1 97 ? -52.386 13.436 -38.565 1.00 36.09 97 ASP A O 1
ATOM 769 N N . ILE A 1 98 ? -53.566 15.073 -37.586 1.00 39.69 98 ILE A N 1
ATOM 770 C CA . ILE A 1 98 ? -52.814 16.100 -38.285 1.00 44.43 98 ILE A CA 1
ATOM 771 C C . ILE A 1 98 ? -52.351 17.196 -37.349 1.00 44.15 98 ILE A C 1
ATOM 772 O O . ILE A 1 98 ? -52.974 17.478 -36.322 1.00 50.31 98 ILE A O 1
ATOM 777 N N . VAL A 1 99 ? -51.231 17.802 -37.713 1.00 44.59 99 VAL A N 1
ATOM 778 C CA . VAL A 1 99 ? -50.755 18.978 -37.022 1.00 42.57 99 VAL A CA 1
ATOM 779 C C . VAL A 1 99 ? -50.712 20.095 -38.049 1.00 41.19 99 VAL A C 1
ATOM 780 O O . VAL A 1 99 ? -49.925 20.053 -38.995 1.00 34.65 99 VAL A O 1
ATOM 784 N N . CYS A 1 100 ? -51.592 21.071 -37.877 1.00 37.00 100 CYS A N 1
ATOM 785 C CA . CYS A 1 100 ? -51.720 22.158 -38.829 1.00 37.89 100 CYS A CA 1
ATOM 786 C C . CYS A 1 100 ? -51.151 23.442 -38.232 1.00 43.41 100 CYS A C 1
ATOM 787 O O . CYS A 1 100 ? -50.536 23.419 -37.159 1.00 34.49 100 CYS A O 1
ATOM 790 N N . THR A 1 101 ? -51.369 24.565 -38.908 1.00 33.60 101 THR A N 1
ATOM 791 C CA . THR A 1 101 ? -50.716 25.800 -38.506 1.00 29.17 101 THR A CA 1
ATOM 792 C C . THR A 1 101 ? -51.647 27.000 -38.440 1.00 32.16 101 THR A C 1
ATOM 793 O O . THR A 1 101 ? -52.687 27.041 -39.099 1.00 27.57 101 THR A O 1
ATOM 797 N N . LEU A 1 102 ? -51.263 27.971 -37.619 1.00 31.67 102 LEU A N 1
ATOM 798 C CA . LEU A 1 102 ? -51.891 29.281 -37.615 1.00 29.69 102 LEU A CA 1
ATOM 799 C C . LEU A 1 102 ? -50.823 30.355 -37.779 1.00 29.54 102 LEU A C 1
ATOM 800 O O . LEU A 1 102 ? -49.678 30.162 -37.367 1.00 29.32 102 LEU A O 1
ATOM 805 N N . PRO A 1 103 ? -51.200 31.492 -38.387 1.00 25.72 103 PRO A N 1
ATOM 806 C CA . PRO A 1 103 ? -50.368 32.699 -38.425 1.00 30.50 103 PRO A CA 1
ATOM 807 C C . PRO A 1 103 ? -50.045 33.143 -37.003 1.00 38.16 103 PRO A C 1
ATOM 808 O O . PRO A 1 103 ? -50.843 32.872 -36.105 1.00 33.22 103 PRO A O 1
ATOM 812 N N . LEU A 1 104 ? -48.911 33.813 -36.810 1.00 37.07 104 LEU A N 1
ATOM 813 C CA . LEU A 1 104 ? -48.462 34.213 -35.478 1.00 36.65 104 LEU A CA 1
ATOM 814 C C . LEU A 1 104 ? -49.524 34.974 -34.689 1.00 39.74 104 LEU A C 1
ATOM 815 O O . LEU A 1 104 ? -49.748 34.678 -33.522 1.00 35.37 104 LEU A O 1
ATOM 820 N N . THR A 1 105 ? -50.172 35.952 -35.320 1.00 36.08 105 THR A N 1
ATOM 821 C CA . THR A 1 105 ? -51.075 36.845 -34.599 1.00 37.32 105 THR A CA 1
ATOM 822 C C . THR A 1 105 ? -52.426 36.200 -34.305 1.00 40.66 105 THR A C 1
ATOM 823 O O . THR A 1 105 ? -53.186 36.711 -33.490 1.00 39.74 105 THR A O 1
ATOM 827 N N . GLU A 1 106 ? -52.709 35.082 -34.972 1.00 38.74 106 GLU A N 1
ATOM 828 C CA . GLU A 1 106 ? -53.876 34.255 -34.682 1.00 31.14 106 GLU A CA 1
ATOM 829 C C . GLU A 1 106 ? -53.552 33.195 -33.632 1.00 41.21 106 GLU A C 1
ATOM 830 O O . GLU A 1 106 ? -54.404 32.816 -32.823 1.00 43.92 106 GLU A O 1
ATOM 836 N N . TYR A 1 107 ? -52.323 32.696 -33.665 1.00 30.05 107 TYR A N 1
ATOM 837 C CA . TYR A 1 107 ? -51.906 31.662 -32.731 1.00 40.03 107 TYR A CA 1
ATOM 838 C C . TYR A 1 107 ? -51.545 32.202 -31.350 1.00 39.04 107 TYR A C 1
ATOM 839 O O . TYR A 1 107 ? -51.500 31.440 -30.387 1.00 45.34 107 TYR A O 1
ATOM 848 N N . TYR A 1 108 ? -51.292 33.505 -31.256 1.00 40.00 108 TYR A N 1
ATOM 849 C CA . TYR A 1 108 ? -50.767 34.105 -30.029 1.00 40.49 108 TYR A CA 1
ATOM 850 C C . TYR A 1 108 ? -51.448 35.419 -29.688 1.00 39.22 108 TYR A C 1
ATOM 851 O O . TYR A 1 108 ? -51.657 36.257 -30.568 1.00 35.05 108 TYR A O 1
ATOM 860 N N . ASP A 1 109 ? -51.760 35.615 -28.407 1.00 38.45 109 ASP A N 1
ATOM 861 C CA . ASP A 1 109 ? -52.208 36.922 -27.929 1.00 48.72 109 ASP A CA 1
ATOM 862 C C . ASP A 1 109 ? -51.026 37.884 -27.869 1.00 36.70 109 ASP A C 1
ATOM 863 O O . ASP A 1 109 ? -49.882 37.502 -28.109 1.00 39.51 109 ASP A O 1
ATOM 868 N N . ARG A 1 110 ? -51.310 39.132 -27.527 1.00 47.88 110 ARG A N 1
ATOM 869 C CA . ARG A 1 110 ? -50.292 40.173 -27.501 1.00 48.49 110 ARG A CA 1
ATOM 870 C C . ARG A 1 110 ? -49.183 39.849 -26.509 1.00 47.87 110 ARG A C 1
ATOM 871 O O . ARG A 1 110 ? -48.144 40.518 -26.482 1.00 43.04 110 ARG A O 1
ATOM 879 N N . ASN A 1 111 ? -49.412 38.831 -25.690 1.00 43.74 111 ASN A N 1
ATOM 880 C CA . ASN A 1 111 ? -48.449 38.441 -24.672 1.00 45.41 111 ASN A CA 1
ATOM 881 C C . ASN A 1 111 ? -47.629 37.231 -25.073 1.00 54.11 111 ASN A C 1
ATOM 882 O O . ASN A 1 111 ? -46.807 36.748 -24.294 1.00 50.75 111 ASN A O 1
ATOM 887 N N . ASN A 1 112 ? -47.850 36.750 -26.294 1.00 48.91 112 ASN A N 1
ATOM 888 C CA . ASN A 1 112 ? -47.167 35.564 -26.788 1.00 44.29 112 ASN A CA 1
ATOM 889 C C . ASN A 1 112 ? -47.579 34.319 -26.017 1.00 43.26 112 ASN A C 1
ATOM 890 O O . ASN A 1 112 ? -46.761 33.432 -25.765 1.00 40.93 112 ASN A O 1
ATOM 895 N N . GLN A 1 113 ? -48.852 34.269 -25.640 1.00 37.59 113 GLN A N 1
ATOM 896 C CA . GLN A 1 113 ? -49.454 33.056 -25.103 1.00 48.90 113 GLN A CA 1
ATOM 897 C C . GLN A 1 113 ? -50.556 32.587 -26.055 1.00 43.18 113 GLN A C 1
ATOM 898 O O . GLN A 1 113 ? -51.239 33.401 -26.655 1.00 41.15 113 GLN A O 1
ATOM 904 N N . PRO A 1 114 ? -50.728 31.267 -26.193 1.00 46.76 114 PRO A N 1
ATOM 905 C CA . PRO A 1 114 ? -51.734 30.708 -27.107 1.00 47.53 114 PRO A CA 1
ATOM 906 C C . PRO A 1 114 ? -53.112 31.363 -27.013 1.00 51.65 114 PRO A C 1
ATOM 907 O O . PRO A 1 114 ? -53.622 31.596 -25.919 1.00 59.11 114 PRO A O 1
ATOM 911 N N . ASN A 1 115 ? -53.704 31.664 -28.164 1.00 49.76 115 ASN A N 1
ATOM 912 C CA . ASN A 1 115 ? -55.048 32.216 -28.207 1.00 45.08 115 ASN A CA 1
ATOM 913 C C . ASN A 1 115 ? -56.029 31.069 -28.343 1.00 54.24 115 ASN A C 1
ATOM 914 O O . ASN A 1 115 ? -56.595 30.846 -29.412 1.00 53.69 115 ASN A O 1
ATOM 919 N N . THR A 1 116 ? -56.204 30.340 -27.244 1.00 51.42 116 THR A N 1
ATOM 920 C CA . THR A 1 116 ? -57.020 29.132 -27.209 1.00 45.07 116 THR A CA 1
ATOM 921 C C . THR A 1 116 ? -58.341 29.269 -27.964 1.00 42.76 116 THR A C 1
ATOM 922 O O . THR A 1 116 ? -58.809 28.313 -28.575 1.00 47.50 116 THR A O 1
ATOM 926 N N . GLU A 1 117 ? -58.945 30.449 -27.928 1.00 43.12 117 GLU A N 1
ATOM 927 C CA . GLU A 1 117 ? -60.156 30.679 -28.701 1.00 51.84 117 GLU A CA 1
ATOM 928 C C . GLU A 1 117 ? -59.896 30.407 -30.190 1.00 57.06 117 GLU A C 1
ATOM 929 O O . GLU A 1 117 ? -60.557 29.566 -30.800 1.00 53.72 117 GLU A O 1
ATOM 935 N N . ASN A 1 118 ? -58.927 31.116 -30.768 1.00 52.07 118 ASN A N 1
ATOM 936 C CA . ASN A 1 118 ? -58.595 30.939 -32.181 1.00 46.72 118 ASN A CA 1
ATOM 937 C C . ASN A 1 118 ? -58.056 29.546 -32.480 1.00 46.36 118 ASN A C 1
ATOM 938 O O . ASN A 1 118 ? -58.377 28.960 -33.515 1.00 48.63 118 ASN A O 1
ATOM 943 N N . ILE A 1 119 ? -57.253 29.010 -31.568 1.00 42.22 119 ILE A N 1
ATOM 944 C CA . ILE A 1 119 ? -56.702 27.666 -31.729 1.00 42.82 119 ILE A CA 1
ATOM 945 C C . ILE A 1 119 ? -57.799 26.613 -31.811 1.00 50.22 119 ILE A C 1
ATOM 946 O O . ILE A 1 119 ? -57.663 25.621 -32.524 1.00 49.90 119 ILE A O 1
ATOM 951 N N . GLU A 1 120 ? -58.885 26.827 -31.074 1.00 52.92 120 GLU A N 1
ATOM 952 C CA . GLU A 1 120 ? -59.997 25.887 -31.070 1.00 46.71 120 GLU A CA 1
ATOM 953 C C . GLU A 1 120 ? -60.868 26.097 -32.290 1.00 48.48 120 GLU A C 1
ATOM 954 O O . GLU A 1 120 ? -61.368 25.139 -32.879 1.00 42.84 120 GLU A O 1
ATOM 960 N N . ARG A 1 121 ? -61.054 27.357 -32.666 1.00 49.41 121 ARG A N 1
ATOM 961 C CA . ARG A 1 121 ? -61.769 27.663 -33.892 1.00 49.39 121 ARG A CA 1
ATOM 962 C C . ARG A 1 121 ? -61.097 26.905 -35.049 1.00 49.98 121 ARG A C 1
ATOM 963 O O . ARG A 1 121 ? -61.779 26.365 -35.927 1.00 50.02 121 ARG A O 1
ATOM 971 N N . LYS A 1 122 ? -59.763 26.841 -35.022 1.00 48.10 122 LYS A N 1
ATOM 972 C CA . LYS A 1 122 ? -58.989 26.180 -36.076 1.00 48.64 122 LYS A CA 1
ATOM 973 C C . LYS A 1 122 ? -59.296 24.689 -36.131 1.00 48.75 122 LYS A C 1
ATOM 974 O O . LYS A 1 122 ? -59.599 24.148 -37.192 1.00 47.40 122 LYS A O 1
ATOM 980 N N . LYS A 1 123 ? -59.214 24.032 -34.979 1.00 54.20 123 LYS A N 1
ATOM 981 C CA . LYS A 1 123 ? -59.459 22.593 -34.873 1.00 44.40 123 LYS A CA 1
ATOM 982 C C . LYS A 1 123 ? -60.874 22.216 -35.289 1.00 45.55 123 LYS A C 1
ATOM 983 O O . LYS A 1 123 ? -61.107 21.155 -35.869 1.00 48.05 123 LYS A O 1
ATOM 989 N N . ALA A 1 124 ? -61.817 23.098 -34.983 1.00 48.17 124 ALA A N 1
ATOM 990 C CA . ALA A 1 124 ? -63.224 22.841 -35.244 1.00 50.11 124 ALA A CA 1
ATOM 991 C C . ALA A 1 124 ? -63.541 22.949 -36.737 1.00 53.99 124 ALA A C 1
ATOM 992 O O . ALA A 1 124 ? -64.438 22.271 -37.238 1.00 46.73 124 ALA A O 1
ATOM 994 N N . ASN A 1 125 ? -62.805 23.804 -37.443 1.00 51.51 125 ASN A N 1
ATOM 995 C CA . ASN A 1 125 ? -62.994 23.960 -38.882 1.00 48.70 125 ASN A CA 1
ATOM 996 C C . ASN A 1 125 ? -62.865 22.610 -39.598 1.00 42.76 125 ASN A C 1
ATOM 997 O O . ASN A 1 125 ? -63.666 22.293 -40.473 1.00 46.39 125 ASN A O 1
ATOM 1002 N N . PHE A 1 126 ? -61.879 21.811 -39.190 1.00 35.63 126 PHE A N 1
ATOM 1003 C CA . PHE A 1 126 ? -61.637 20.493 -39.773 1.00 31.66 126 PHE A CA 1
ATOM 1004 C C . PHE A 1 126 ? -62.664 19.428 -39.378 1.00 44.10 126 PHE A C 1
ATOM 1005 O O . PHE A 1 126 ? -62.483 18.253 -39.697 1.00 43.25 126 PHE A O 1
ATOM 1013 N N . ARG A 1 127 ? -63.719 19.825 -38.670 1.00 44.47 127 ARG A N 1
ATOM 1014 C CA . ARG A 1 127 ? -64.803 18.905 -38.326 1.00 48.64 127 ARG A CA 1
ATOM 1015 C C . ARG A 1 127 ? -65.892 18.979 -39.386 1.00 51.11 127 ARG A C 1
ATOM 1016 O O . ARG A 1 127 ? -66.674 18.039 -39.550 1.00 51.68 127 ARG A O 1
ATOM 1024 N N . LYS A 1 128 ? -65.939 20.110 -40.090 1.00 52.60 128 LYS A N 1
ATOM 1025 C CA . LYS A 1 128 ? -66.846 20.292 -41.216 1.00 47.47 128 LYS A CA 1
ATOM 1026 C C . LYS A 1 128 ? -66.816 19.039 -42.084 1.00 42.30 128 LYS A C 1
ATOM 1027 O O . LYS A 1 128 ? -65.757 18.473 -42.322 1.00 35.47 128 LYS A O 1
ATOM 1033 N N . LYS A 1 129 ? -67.983 18.592 -42.534 1.00 49.50 129 LYS A N 1
ATOM 1034 C CA . LYS A 1 129 ? -68.065 17.362 -43.308 1.00 46.48 129 LYS A CA 1
ATOM 1035 C C . LYS A 1 129 ? -67.968 17.681 -44.799 1.00 42.51 129 LYS A C 1
ATOM 1036 O O . LYS A 1 129 ? -68.552 18.655 -45.284 1.00 48.95 129 LYS A O 1
ATOM 1042 N N . ILE A 1 130 ? -67.217 16.854 -45.515 1.00 43.18 130 ILE A N 1
ATOM 1043 C CA . ILE A 1 130 ? -66.955 17.081 -46.927 1.00 44.21 130 ILE A CA 1
ATOM 1044 C C . ILE A 1 130 ? -67.053 15.791 -47.733 1.00 43.63 130 ILE A C 1
ATOM 1045 O O . ILE A 1 130 ? -66.663 14.716 -47.268 1.00 44.52 130 ILE A O 1
ATOM 1050 N N . THR A 1 131 ? -67.555 15.915 -48.956 1.00 38.80 131 THR A N 1
ATOM 1051 C CA . THR A 1 131 ? -67.713 14.774 -49.842 1.00 40.02 131 THR A CA 1
ATOM 1052 C C . THR A 1 131 ? -66.884 14.937 -51.109 1.00 42.73 131 THR A C 1
ATOM 1053 O O . THR A 1 131 ? -66.910 16.000 -51.744 1.00 37.76 131 THR A O 1
ATOM 1057 N N . LEU A 1 132 ? -66.151 13.886 -51.469 1.00 34.16 132 LEU A N 1
ATOM 1058 C CA . LEU A 1 132 ? -65.514 13.798 -52.777 1.00 41.05 132 LEU A CA 1
ATOM 1059 C C . LEU A 1 132 ? -66.448 13.038 -53.715 1.00 46.54 132 LEU A C 1
ATOM 1060 O O . LEU A 1 132 ? -66.997 11.997 -53.342 1.00 43.36 132 LEU A O 1
ATOM 1065 N N . ASN A 1 133 ? -66.632 13.557 -54.926 1.00 46.52 133 ASN A N 1
ATOM 1066 C CA . ASN A 1 133 ? -67.542 12.944 -55.885 1.00 33.60 133 ASN A CA 1
ATOM 1067 C C . ASN A 1 133 ? -66.971 11.639 -56.414 1.00 38.13 133 ASN A C 1
ATOM 1068 O O . ASN A 1 133 ? -65.861 11.610 -56.943 1.00 38.72 133 ASN A O 1
ATOM 1073 N N . GLY A 1 134 ? -67.731 10.559 -56.255 1.00 39.92 134 GLY A N 1
ATOM 1074 C CA . GLY A 1 134 ? -67.320 9.249 -56.726 1.00 40.39 134 GLY A CA 1
ATOM 1075 C C . GLY A 1 134 ? -66.075 8.707 -56.037 1.00 46.05 134 GLY A C 1
ATOM 1076 O O . GLY A 1 134 ? -65.280 7.991 -56.644 1.00 45.83 134 GLY A O 1
ATOM 1077 N N . GLY A 1 135 ? -65.892 9.046 -54.767 1.00 44.38 135 GLY A N 1
ATOM 1078 C CA . GLY A 1 135 ? -64.722 8.581 -54.049 1.00 45.69 135 GLY A CA 1
ATOM 1079 C C . GLY A 1 135 ? -64.785 8.878 -52.569 1.00 41.89 135 GLY A C 1
ATOM 1080 O O . GLY A 1 135 ? -65.647 9.631 -52.105 1.00 35.35 135 GLY A O 1
ATOM 1081 N N . ASP A 1 136 ? -63.863 8.280 -51.822 1.00 45.01 136 ASP A N 1
ATOM 1082 C CA . ASP A 1 136 ? -63.808 8.492 -50.385 1.00 48.86 136 ASP A CA 1
ATOM 1083 C C . ASP A 1 136 ? -62.755 9.517 -50.013 1.00 48.08 136 ASP A C 1
ATOM 1084 O O . ASP A 1 136 ? -61.657 9.530 -50.579 1.00 41.49 136 ASP A O 1
ATOM 1089 N N . THR A 1 137 ? -63.108 10.368 -49.055 1.00 46.06 137 THR A N 1
ATOM 1090 C CA . THR A 1 137 ? -62.178 11.322 -48.471 1.00 48.96 137 THR A CA 1
ATOM 1091 C C . THR A 1 137 ? -61.470 10.702 -47.272 1.00 52.79 137 THR A C 1
ATOM 1092 O O . THR A 1 137 ? -62.008 9.801 -46.629 1.00 49.29 137 THR A O 1
ATOM 1096 N N . PHE A 1 138 ? -60.263 11.180 -46.980 1.00 46.64 138 PHE A N 1
ATOM 1097 C CA . PHE A 1 138 ? -59.623 10.886 -45.708 1.00 42.07 138 PHE A CA 1
ATOM 1098 C C . PHE A 1 138 ? -60.552 11.329 -44.596 1.00 45.94 138 PHE A C 1
ATOM 1099 O O . PHE A 1 138 ? -61.351 12.249 -44.777 1.00 49.59 138 PHE A O 1
ATOM 1107 N N . THR A 1 139 ? -60.459 10.680 -43.442 1.00 53.68 139 THR A N 1
ATOM 1108 C CA . THR A 1 139 ? -61.143 11.180 -42.254 1.00 43.51 139 THR A CA 1
ATOM 1109 C C . THR A 1 139 ? -60.095 11.848 -41.366 1.00 48.37 139 THR A C 1
ATOM 1110 O O . THR A 1 139 ? -59.025 11.286 -41.132 1.00 45.18 139 THR A O 1
ATOM 1114 N N . ILE A 1 140 ? -60.389 13.064 -40.907 1.00 42.80 140 ILE A N 1
ATOM 1115 C CA . ILE A 1 140 ? -59.461 13.800 -40.056 1.00 44.02 140 ILE A CA 1
ATOM 1116 C C . ILE A 1 140 ? -59.824 13.584 -38.595 1.00 44.53 140 ILE A C 1
ATOM 1117 O O . ILE A 1 140 ? -60.850 14.081 -38.129 1.00 43.99 140 ILE A O 1
ATOM 1122 N N . LYS A 1 141 ? -58.976 12.847 -37.882 1.00 47.43 141 LYS A N 1
ATOM 1123 C CA . LYS A 1 141 ? -59.237 12.497 -36.489 1.00 53.75 141 LYS A CA 1
ATOM 1124 C C . LYS A 1 141 ? -58.763 13.599 -35.529 1.00 48.57 141 LYS A C 1
ATOM 1125 O O . LYS A 1 141 ? -59.479 14.578 -35.304 1.00 42.67 141 LYS A O 1
ATOM 1131 N N . ASP A 1 142 ? -57.565 13.443 -34.968 1.00 45.51 142 ASP A N 1
ATOM 1132 C CA . ASP A 1 142 ? -57.060 14.396 -33.979 1.00 50.27 142 ASP A CA 1
ATOM 1133 C C . ASP A 1 142 ? -56.356 15.562 -34.655 1.00 51.80 142 ASP A C 1
ATOM 1134 O O . ASP A 1 142 ? -55.551 15.372 -35.570 1.00 49.66 142 ASP A O 1
ATOM 1139 N N . VAL A 1 143 ? -56.662 16.769 -34.193 1.00 52.50 143 VAL A N 1
ATOM 1140 C CA . VAL A 1 143 ? -56.064 17.970 -34.754 1.00 53.48 143 VAL A CA 1
ATOM 1141 C C . VAL A 1 143 ? -55.328 18.776 -33.683 1.00 56.40 143 VAL A C 1
ATOM 1142 O O . VAL A 1 143 ? -55.930 19.216 -32.697 1.00 51.12 143 VAL A O 1
ATOM 1146 N N . LYS A 1 144 ? -54.026 18.964 -33.880 1.00 56.86 144 LYS A N 1
ATOM 1147 C CA . LYS A 1 144 ? -53.263 19.913 -33.071 1.00 52.52 144 LYS A CA 1
ATOM 1148 C C . LYS A 1 144 ? -52.689 21.042 -33.935 1.00 46.83 144 LYS A C 1
ATOM 1149 O O . LYS A 1 144 ? -52.467 20.878 -35.137 1.00 46.20 144 LYS A O 1
ATOM 1155 N N . VAL A 1 145 ? -52.478 22.194 -33.308 1.00 48.10 145 VAL A N 1
ATOM 1156 C CA . VAL A 1 145 ? -52.061 23.404 -34.007 1.00 39.97 145 VAL A CA 1
ATOM 1157 C C . VAL A 1 145 ? -50.674 23.861 -33.546 1.00 52.56 145 VAL A C 1
ATOM 1158 O O . VAL A 1 145 ? -50.312 23.714 -32.374 1.00 40.46 145 VAL A O 1
ATOM 1162 N N . MET A 1 146 ? -49.903 24.413 -34.479 1.00 43.27 146 MET A N 1
ATOM 1163 C CA . MET A 1 146 ? -48.638 25.054 -34.155 1.00 39.79 146 MET A CA 1
ATOM 1164 C C . MET A 1 146 ? -48.593 26.423 -34.810 1.00 40.88 146 MET A C 1
ATOM 1165 O O . MET A 1 146 ? -49.343 26.688 -35.751 1.00 41.11 146 MET A O 1
ATOM 1170 N N . PRO A 1 147 ? -47.717 27.307 -34.312 1.00 39.14 147 PRO A N 1
ATOM 1171 C CA . PRO A 1 147 ? -47.607 28.618 -34.952 1.00 37.95 147 PRO A CA 1
ATOM 1172 C C . PRO A 1 147 ? -46.762 28.537 -36.222 1.00 35.12 147 PRO A C 1
ATOM 1173 O O . PRO A 1 147 ? -45.950 27.617 -36.377 1.00 25.88 147 PRO A O 1
ATOM 1177 N N . GLU A 1 148 ? -46.960 29.488 -37.127 1.00 31.98 148 GLU A N 1
ATOM 1178 C CA . GLU A 1 148 ? -46.138 29.568 -38.322 1.00 32.40 148 GLU A CA 1
ATOM 1179 C C . GLU A 1 148 ? -44.830 30.267 -37.968 1.00 33.89 148 GLU A C 1
ATOM 1180 O O . GLU A 1 148 ? -44.667 30.708 -36.836 1.00 30.06 148 GLU A O 1
ATOM 1186 N N . SER A 1 149 ? -43.900 30.338 -38.921 1.00 22.33 149 SER A N 1
ATOM 1187 C CA . SER A 1 149 ? -42.592 30.938 -38.681 1.00 33.99 149 SER A CA 1
ATOM 1188 C C . SER A 1 149 ? -41.745 30.091 -37.705 1.00 31.11 149 SER A C 1
ATOM 1189 O O . SER A 1 149 ? -40.820 29.400 -38.116 1.00 30.80 149 SER A O 1
ATOM 1192 N N . ILE A 1 150 ? -42.084 30.133 -36.420 1.00 32.35 150 ILE A N 1
ATOM 1193 C CA . ILE A 1 150 ? -41.185 29.652 -35.359 1.00 32.25 150 ILE A CA 1
ATOM 1194 C C . ILE A 1 150 ? -40.637 28.224 -35.526 1.00 36.78 150 ILE A C 1
ATOM 1195 O O . ILE A 1 150 ? -39.428 28.014 -35.444 1.00 25.62 150 ILE A O 1
ATOM 1200 N N . PRO A 1 151 ? -41.518 27.236 -35.765 1.00 39.71 151 PRO A N 1
ATOM 1201 C CA . PRO A 1 151 ? -41.084 25.834 -35.863 1.00 25.93 151 PRO A CA 1
ATOM 1202 C C . PRO 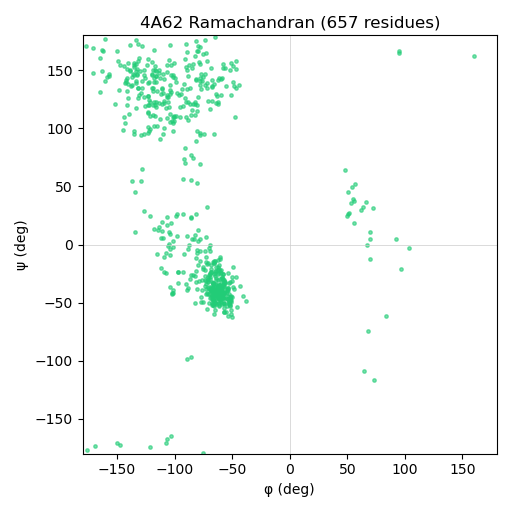A 1 151 ? -39.966 25.603 -36.879 1.00 35.00 151 PRO A C 1
ATOM 1203 O O . PRO A 1 151 ? -39.221 24.631 -36.756 1.00 37.61 151 PRO A O 1
ATOM 1207 N N . ALA A 1 152 ? -39.851 26.476 -37.874 1.00 32.45 152 ALA A N 1
ATOM 1208 C CA . ALA A 1 152 ? -38.833 26.310 -38.906 1.00 30.81 152 ALA A CA 1
ATOM 1209 C C . ALA A 1 152 ? -37.411 26.524 -38.363 1.00 31.63 152 ALA A C 1
ATOM 1210 O O . ALA A 1 152 ? -36.436 26.020 -38.926 1.00 30.70 152 ALA A O 1
ATOM 1212 N N . GLY A 1 153 ? -37.289 27.269 -37.273 1.00 30.63 153 GLY A N 1
ATOM 1213 C CA . GLY A 1 153 ? -35.977 27.554 -36.718 1.00 35.98 153 GLY A CA 1
ATOM 1214 C C . GLY A 1 153 ? -35.437 26.453 -35.815 1.00 35.15 153 GLY A C 1
ATOM 1215 O O . GLY A 1 153 ? -34.376 26.606 -35.228 1.00 32.92 153 GLY A O 1
ATOM 1216 N N . TYR A 1 154 ? -36.155 25.340 -35.723 1.00 38.23 154 TYR A N 1
ATOM 1217 C CA . TYR A 1 154 ? -35.843 24.289 -34.755 1.00 36.02 154 TYR A CA 1
ATOM 1218 C C . TYR A 1 154 ? -34.375 23.841 -34.766 1.00 42.30 154 TYR A C 1
ATOM 1219 O O . TYR A 1 154 ? -33.671 23.992 -33.771 1.00 43.43 154 TYR A O 1
ATOM 1228 N N . GLU A 1 155 ? -33.902 23.289 -35.875 1.00 39.46 155 GLU A N 1
ATOM 1229 C CA . GLU A 1 155 ? -32.518 22.832 -35.927 1.00 42.89 155 GLU A CA 1
ATOM 1230 C C . GLU A 1 155 ? -31.544 23.945 -35.552 1.00 49.18 155 GLU A C 1
ATOM 1231 O O . GLU A 1 155 ? -30.692 23.763 -34.688 1.00 52.65 155 GLU A O 1
ATOM 1237 N N . VAL A 1 156 ? -31.660 25.092 -36.215 1.00 38.85 156 VAL A N 1
ATOM 1238 C CA . VAL A 1 156 ? -30.736 26.191 -35.985 1.00 38.67 156 VAL A CA 1
ATOM 1239 C C . VAL A 1 156 ? -30.748 26.636 -34.518 1.00 44.35 156 VAL A C 1
ATOM 1240 O O . VAL A 1 156 ? -29.698 26.918 -33.944 1.00 48.02 156 VAL A O 1
ATOM 1244 N N . LEU A 1 157 ? -31.926 26.686 -33.907 1.00 38.19 157 LEU A N 1
ATOM 1245 C CA . LEU A 1 157 ? -32.033 27.146 -32.527 1.00 39.26 157 LEU A CA 1
ATOM 1246 C C . LEU A 1 157 ? -31.314 26.189 -31.574 1.00 51.76 157 LEU A C 1
ATOM 1247 O O . LEU A 1 157 ? -30.892 26.587 -30.484 1.00 52.80 157 LEU A O 1
ATOM 1252 N N . GLN A 1 158 ? -31.173 24.931 -31.993 1.00 53.99 158 GLN A N 1
ATOM 1253 C CA . GLN A 1 158 ? -30.527 23.904 -31.175 1.00 56.48 158 GLN A CA 1
ATOM 1254 C C . GLN A 1 158 ? -29.078 24.254 -30.852 1.00 51.23 158 GLN A C 1
ATOM 1255 O O . GLN A 1 158 ? -28.660 24.147 -29.708 1.00 58.61 158 GLN A O 1
ATOM 1261 N N . GLU A 1 159 ? -28.317 24.676 -31.856 1.00 56.67 159 GLU A N 1
ATOM 1262 C CA . GLU A 1 159 ? -26.905 24.985 -31.655 1.00 58.03 159 GLU A CA 1
ATOM 1263 C C . GLU A 1 159 ? -26.687 26.454 -31.336 1.00 59.41 159 GLU A C 1
ATOM 1264 O O . GLU A 1 159 ? -25.611 26.994 -31.592 1.00 59.25 159 GLU A O 1
ATOM 1270 N N . LEU A 1 160 ? -27.704 27.093 -30.765 1.00 62.03 160 LEU A N 1
ATOM 1271 C CA . LEU A 1 160 ? -27.640 28.518 -30.461 1.00 54.21 160 LEU A CA 1
ATOM 1272 C C . LEU A 1 160 ? -27.768 28.787 -28.962 1.00 66.06 160 LEU A C 1
ATOM 1273 O O . LEU A 1 160 ? -28.754 28.409 -28.327 1.00 59.28 160 LEU A O 1
ATOM 1278 N N . ASP A 1 161 ? -26.762 29.453 -28.410 1.00 66.25 161 ASP A N 1
ATOM 1279 C CA . ASP A 1 161 ? -26.770 29.855 -27.011 1.00 65.90 161 ASP A CA 1
ATOM 1280 C C . ASP A 1 161 ? -28.055 30.612 -26.675 1.00 60.47 161 ASP A C 1
ATOM 1281 O O . ASP A 1 161 ? -28.631 31.278 -27.534 1.00 61.34 161 ASP A O 1
ATOM 1286 N N . GLU A 1 162 ? -28.495 30.517 -25.424 1.00 56.68 162 GLU A N 1
ATOM 1287 C CA . GLU A 1 162 ? -29.754 31.131 -24.999 1.00 52.81 162 GLU A CA 1
ATOM 1288 C C . GLU A 1 162 ? -29.688 32.659 -24.970 1.00 60.66 162 GLU A C 1
ATOM 1289 O O . GLU A 1 162 ? -30.670 33.328 -24.637 1.00 62.71 162 GLU A O 1
ATOM 1295 N N . ALA A 1 163 ? -28.529 33.210 -25.312 1.00 63.58 163 ALA A N 1
ATOM 1296 C CA . ALA A 1 163 ? -28.334 34.655 -25.299 1.00 65.80 163 ALA A CA 1
ATOM 1297 C C . ALA A 1 163 ? -28.531 35.216 -26.698 1.00 57.51 163 ALA A C 1
ATOM 1298 O O . ALA A 1 163 ? -29.001 36.340 -26.869 1.00 55.07 163 ALA A O 1
ATOM 1300 N N . ASP A 1 164 ? -28.155 34.424 -27.695 1.00 56.99 164 ASP A N 1
ATOM 1301 C CA . ASP A 1 164 ? -28.409 34.764 -29.084 1.00 53.04 164 ASP A CA 1
ATOM 1302 C C . ASP A 1 164 ? -29.911 34.711 -29.366 1.00 50.75 164 ASP A C 1
ATOM 1303 O O . ASP A 1 164 ? -30.646 33.959 -28.721 1.00 44.65 164 ASP A O 1
ATOM 1308 N N . SER A 1 165 ? -30.373 35.506 -30.327 1.00 44.78 165 SER A N 1
ATOM 1309 C CA . SER A 1 165 ? -31.762 35.401 -30.752 1.00 45.86 165 SER A CA 1
ATOM 1310 C C . SER A 1 165 ? -31.861 35.379 -32.268 1.00 33.93 165 SER A C 1
ATOM 1311 O O . SER A 1 165 ? -31.147 36.095 -32.973 1.00 33.17 165 SER A O 1
ATOM 1314 N N . LEU A 1 166 ? -32.767 34.545 -32.753 1.00 38.77 166 LEU A N 1
ATOM 1315 C CA . LEU A 1 166 ? -32.911 34.308 -34.180 1.00 30.83 166 LEU A CA 1
ATOM 1316 C C . LEU A 1 166 ? -34.156 35.010 -34.704 1.00 26.65 166 LEU A C 1
ATOM 1317 O O . LEU A 1 166 ? -35.262 34.771 -34.234 1.00 28.16 166 LEU A O 1
ATOM 1322 N N . LEU A 1 167 ? -33.968 35.876 -35.686 1.00 31.69 167 LEU A N 1
ATOM 1323 C CA . LEU A 1 167 ? -35.094 36.496 -36.374 1.00 32.16 167 LEU A CA 1
ATOM 1324 C C . LEU A 1 167 ? -35.560 35.579 -37.515 1.00 24.33 167 LEU A C 1
ATOM 1325 O O . LEU A 1 167 ? -34.860 35.389 -38.500 1.00 29.89 167 LEU A O 1
ATOM 1330 N N . ILE A 1 168 ? -36.740 35.000 -37.372 1.00 27.28 168 ILE A N 1
ATOM 1331 C CA . ILE A 1 168 ? -37.275 34.126 -38.398 1.00 26.66 168 ILE A CA 1
ATOM 1332 C C . ILE A 1 168 ? -38.296 34.904 -39.212 1.00 27.22 168 ILE A C 1
ATOM 1333 O O . ILE A 1 168 ? -39.373 35.240 -38.712 1.00 23.65 168 ILE A O 1
ATOM 1338 N N . ILE A 1 169 ? -37.944 35.182 -40.462 1.00 21.74 169 ILE A N 1
ATOM 1339 C CA . ILE A 1 169 ? -38.800 35.932 -41.367 1.00 26.32 169 ILE A CA 1
ATOM 1340 C C . ILE A 1 169 ? -39.512 35.010 -42.354 1.00 28.87 169 ILE A C 1
ATOM 1341 O O . ILE A 1 169 ? -38.910 34.503 -43.313 1.00 18.78 169 ILE A O 1
ATOM 1346 N N . ASP A 1 170 ? -40.807 34.824 -42.110 1.00 19.32 170 ASP A N 1
ATOM 1347 C CA . ASP A 1 170 ? -41.649 33.945 -42.909 1.00 19.72 170 ASP A CA 1
ATOM 1348 C C . ASP A 1 170 ? -42.495 34.763 -43.885 1.00 24.23 170 ASP A C 1
ATOM 1349 O O . ASP A 1 170 ? -43.470 35.403 -43.484 1.00 25.23 170 ASP A O 1
ATOM 1354 N N . LEU A 1 171 ? -42.130 34.756 -45.166 1.00 16.05 171 LEU A N 1
ATOM 1355 C CA . LEU A 1 171 ? -42.935 35.467 -46.153 1.00 20.41 171 LEU A CA 1
ATOM 1356 C C . LEU A 1 171 ? -43.760 34.470 -46.959 1.00 20.17 171 LEU A C 1
ATOM 1357 O O . LEU A 1 171 ? -43.209 33.664 -47.703 1.00 17.14 171 LEU A O 1
ATOM 1362 N N . GLY A 1 172 ? -45.076 34.514 -46.771 1.00 15.59 172 GLY A N 1
ATOM 1363 C CA . GLY A 1 172 ? -45.994 33.658 -47.504 1.00 20.10 172 GLY A CA 1
ATOM 1364 C C . GLY A 1 172 ? -46.775 34.416 -48.573 1.00 21.76 172 GLY A C 1
ATOM 1365 O O . GLY A 1 172 ? -46.444 35.558 -48.913 1.00 15.74 172 GLY A O 1
ATOM 1366 N N . GLY A 1 173 ? -47.816 33.781 -49.108 1.00 20.75 173 GLY A N 1
ATOM 1367 C CA . GLY A 1 173 ? -48.656 34.418 -50.111 1.00 24.59 173 GLY A CA 1
ATOM 1368 C C . GLY A 1 173 ? -49.475 35.573 -49.538 1.00 18.79 173 GLY A C 1
ATOM 1369 O O . GLY A 1 173 ? -49.653 36.597 -50.178 1.00 28.77 173 GLY A O 1
ATOM 1370 N N . THR A 1 174 ? -49.980 35.407 -48.329 1.00 19.31 174 THR A N 1
ATOM 1371 C CA . THR A 1 174 ? -50.837 36.423 -47.718 1.00 26.91 174 THR A CA 1
ATOM 1372 C C . THR A 1 174 ? -50.106 37.262 -46.678 1.00 26.63 174 THR A C 1
ATOM 1373 O O . THR A 1 174 ? -50.260 38.488 -46.624 1.00 28.49 174 THR A O 1
ATOM 1377 N N . THR A 1 175 ? -49.302 36.589 -45.862 1.00 25.21 175 THR A N 1
ATOM 1378 C CA . THR A 1 175 ? -48.814 37.167 -44.616 1.00 26.53 175 THR A CA 1
ATOM 1379 C C . THR A 1 175 ? -47.292 37.193 -44.517 1.00 26.73 175 THR A C 1
ATOM 1380 O O . THR A 1 175 ? -46.610 36.245 -44.912 1.00 24.98 175 THR A O 1
ATOM 1384 N N . LEU A 1 176 ? -46.775 38.305 -44.004 1.00 29.92 176 LEU A N 1
ATOM 1385 C CA . LEU A 1 176 ? -45.429 38.365 -43.452 1.00 23.45 176 LEU A CA 1
ATOM 1386 C C . LEU A 1 176 ? -45.484 38.037 -41.953 1.00 23.52 176 LEU A C 1
ATOM 1387 O O . LEU A 1 176 ? -45.996 38.820 -41.166 1.00 26.75 176 LEU A O 1
ATOM 1392 N N . ASP A 1 177 ? -44.972 36.868 -41.576 1.00 23.11 177 ASP A N 1
ATOM 1393 C CA . ASP A 1 177 ? -44.869 36.467 -40.173 1.00 34.35 177 ASP A CA 1
ATOM 1394 C C . ASP A 1 177 ? -43.413 36.586 -39.711 1.00 31.89 177 ASP A C 1
ATOM 1395 O O . ASP A 1 177 ? -42.525 35.903 -40.242 1.00 25.19 177 ASP A O 1
ATOM 1400 N N . ILE A 1 178 ? -43.168 37.444 -38.726 1.00 25.94 178 ILE A N 1
ATOM 1401 C CA . ILE A 1 178 ? -41.828 37.597 -38.171 1.00 29.32 178 ILE A CA 1
ATOM 1402 C C . ILE A 1 178 ? -41.821 37.250 -36.690 1.00 36.15 178 ILE A C 1
ATOM 1403 O O . ILE A 1 178 ? -42.707 37.649 -35.930 1.00 32.49 178 ILE A O 1
ATOM 1408 N N . SER A 1 179 ? -40.821 36.479 -36.289 1.00 37.02 179 SER A N 1
ATOM 1409 C CA . SER A 1 179 ? -40.649 36.138 -34.892 1.00 36.66 179 SER A CA 1
ATOM 1410 C C . SER A 1 179 ? -39.181 36.288 -34.536 1.00 33.21 179 SER A C 1
ATOM 1411 O O . SER A 1 179 ? -38.296 36.056 -35.368 1.00 34.96 179 SER A O 1
ATOM 1414 N N . GLN A 1 180 ? -38.933 36.700 -33.302 1.00 36.25 180 GLN A N 1
ATOM 1415 C CA . GLN A 1 180 ? -37.589 36.737 -32.759 1.00 41.10 180 GLN A CA 1
ATOM 1416 C C . GLN A 1 180 ? -37.597 35.802 -31.571 1.00 37.07 180 GLN A C 1
ATOM 1417 O O . GLN A 1 180 ? -38.363 35.993 -30.633 1.00 38.06 180 GLN A O 1
ATOM 1423 N N . VAL A 1 181 ? -36.756 34.777 -31.635 1.00 36.51 181 VAL A N 1
ATOM 1424 C CA . VAL A 1 181 ? -36.812 33.673 -30.690 1.00 38.92 181 VAL A CA 1
ATOM 1425 C C . VAL A 1 181 ? -35.422 33.430 -30.093 1.00 37.82 181 VAL A C 1
ATOM 1426 O O . VAL A 1 181 ? -34.424 33.427 -30.813 1.00 41.17 181 VAL A O 1
ATOM 1430 N N . MET A 1 182 ? -35.358 33.250 -28.777 1.00 43.85 182 MET A N 1
ATOM 1431 C CA . MET A 1 182 ? -34.080 33.045 -28.099 1.00 48.84 182 MET A CA 1
ATOM 1432 C C . MET A 1 182 ? -33.592 31.618 -28.303 1.00 47.11 182 MET A C 1
ATOM 1433 O O . MET A 1 182 ? -34.389 30.711 -28.552 1.00 41.67 182 MET A O 1
ATOM 1438 N N . GLY A 1 183 ? -32.278 31.434 -28.193 1.00 49.00 183 GLY A N 1
ATOM 1439 C CA . GLY A 1 183 ? -31.657 30.128 -28.320 1.00 46.14 183 GLY A CA 1
ATOM 1440 C C . GLY A 1 183 ? -32.315 29.041 -27.485 1.00 43.17 183 GLY A C 1
ATOM 1441 O O . GLY A 1 183 ? -32.931 29.311 -26.454 1.00 46.10 183 GLY A O 1
ATOM 1442 N N . LYS A 1 184 ? -32.173 27.803 -27.952 1.00 42.41 184 LYS A N 1
ATOM 1443 C CA . LYS A 1 184 ? -32.792 26.638 -27.333 1.00 46.12 184 LYS A CA 1
ATOM 1444 C C . LYS A 1 184 ? -34.298 26.813 -27.220 1.00 48.31 184 LYS A C 1
ATOM 1445 O O . LYS A 1 184 ? -34.956 26.114 -26.444 1.00 50.64 184 LYS A O 1
ATOM 1451 N N . LEU A 1 185 ? -34.849 27.743 -27.994 1.00 46.06 185 LEU A N 1
ATOM 1452 C CA . LEU A 1 185 ? -36.275 28.024 -27.926 1.00 47.37 185 LEU A CA 1
ATOM 1453 C C . LEU A 1 185 ? -36.650 28.300 -26.473 1.00 52.84 185 LEU A C 1
ATOM 1454 O O . LEU A 1 185 ? -37.730 27.935 -26.010 1.00 49.20 185 LEU A O 1
ATOM 1459 N N . SER A 1 186 ? -35.734 28.948 -25.758 1.00 55.56 186 SER A N 1
ATOM 1460 C CA . SER A 1 186 ? -35.928 29.247 -24.345 1.00 49.29 186 SER A CA 1
ATOM 1461 C C . SER A 1 186 ? -36.902 30.404 -24.135 1.00 59.48 186 SER A C 1
ATOM 1462 O O . SER A 1 186 ? -37.480 30.545 -23.052 1.00 56.81 186 SER A O 1
ATOM 1465 N N . GLY A 1 187 ? -37.087 31.226 -25.166 1.00 52.77 187 GLY A N 1
ATOM 1466 C CA . GLY A 1 187 ? -38.026 32.332 -25.094 1.00 50.59 187 GLY A CA 1
ATOM 1467 C C . GLY A 1 187 ? -38.424 32.917 -26.441 1.00 49.69 187 GLY A C 1
ATOM 1468 O O . GLY A 1 187 ? -37.815 32.616 -27.471 1.00 43.63 187 GLY A O 1
ATOM 1469 N N . ILE A 1 188 ? -39.464 33.749 -26.418 1.00 43.88 188 ILE A N 1
ATOM 1470 C CA . ILE A 1 188 ? -39.889 34.517 -27.586 1.00 45.24 188 ILE A CA 1
ATOM 1471 C C . ILE A 1 188 ? -39.854 36.007 -27.259 1.00 44.45 188 ILE A C 1
ATOM 1472 O O . ILE A 1 188 ? -40.653 36.498 -26.464 1.00 44.94 188 ILE A O 1
ATOM 1477 N N . SER A 1 189 ? -38.918 36.727 -27.862 1.00 44.32 189 SER A N 1
ATOM 1478 C CA . SER A 1 189 ? -38.817 38.156 -27.624 1.00 49.81 189 SER A CA 1
ATOM 1479 C C . SER A 1 189 ? -40.051 38.833 -28.185 1.00 48.94 189 SER A C 1
ATOM 1480 O O . SER A 1 189 ? -40.730 39.597 -27.496 1.00 51.23 189 SER A O 1
ATOM 1483 N N . LYS A 1 190 ? -40.352 38.541 -29.444 1.00 46.37 190 LYS A N 1
ATOM 1484 C CA . LYS A 1 190 ? -41.342 39.324 -30.165 1.00 43.77 190 LYS A CA 1
ATOM 1485 C C . LYS A 1 190 ? -41.948 38.546 -31.327 1.00 48.24 190 LYS A C 1
ATOM 1486 O O . LYS A 1 190 ? -41.274 37.747 -31.973 1.00 45.09 190 LYS A O 1
ATOM 1492 N N . ILE A 1 191 ? -43.231 38.776 -31.574 1.00 48.74 191 ILE A N 1
ATOM 1493 C CA . ILE A 1 191 ? -43.876 38.273 -32.775 1.00 43.82 191 ILE A CA 1
ATOM 1494 C C . ILE A 1 191 ? -44.356 39.455 -33.603 1.00 51.13 191 ILE A C 1
ATOM 1495 O O . ILE A 1 191 ? -44.373 40.591 -33.132 1.00 54.79 191 ILE A O 1
ATOM 1500 N N . TYR A 1 192 ? -44.731 39.187 -34.845 1.00 42.44 192 TYR A N 1
ATOM 1501 C CA . TYR A 1 192 ? -45.272 40.216 -35.713 1.00 35.04 192 TYR A CA 1
ATOM 1502 C C . TYR A 1 192 ? -45.949 39.568 -36.909 1.00 37.78 192 TYR A C 1
ATOM 1503 O O . TYR A 1 192 ? -45.372 38.699 -37.557 1.00 33.50 192 TYR A O 1
ATOM 1512 N N . GLY A 1 193 ? -47.172 39.997 -37.193 1.00 34.98 193 GLY A N 1
ATOM 1513 C CA . GLY A 1 193 ? -47.893 39.527 -38.356 1.00 31.10 193 GLY A CA 1
ATOM 1514 C C . GLY A 1 193 ? -48.499 40.662 -39.153 1.00 33.26 193 GLY A C 1
ATOM 1515 O O . GLY A 1 193 ? -49.233 41.497 -38.625 1.00 34.57 193 GLY A O 1
ATOM 1516 N N . ASP A 1 194 ? -48.192 40.696 -40.440 1.00 25.65 194 ASP A N 1
ATOM 1517 C CA . ASP A 1 194 ? -48.828 41.642 -41.328 1.00 33.33 194 ASP A CA 1
ATOM 1518 C C . ASP A 1 194 ? -49.504 40.884 -42.473 1.00 37.35 194 ASP A C 1
ATOM 1519 O O . ASP A 1 194 ? -48.846 40.453 -43.427 1.00 27.45 194 ASP A O 1
ATOM 1524 N N . SER A 1 195 ? -50.822 40.724 -42.363 1.00 34.36 195 SER A N 1
ATOM 1525 C CA . SER A 1 195 ? -51.595 39.959 -43.342 1.00 38.34 195 SER A CA 1
ATOM 1526 C C . SER A 1 195 ? -51.920 40.727 -44.615 1.00 28.28 195 SER A C 1
ATOM 1527 O O . SER A 1 195 ? -52.610 40.207 -45.481 1.00 35.47 195 SER A O 1
ATOM 1530 N N . SER A 1 196 ? -51.427 41.956 -44.730 1.00 36.17 196 SER A N 1
ATOM 1531 C CA . SER A 1 196 ? -51.585 42.715 -45.967 1.00 33.65 196 SER A CA 1
ATOM 1532 C C . SER A 1 196 ? -50.277 42.735 -46.746 1.00 37.92 196 SER A C 1
ATOM 1533 O O . SER A 1 196 ? -50.216 43.268 -47.855 1.00 41.48 196 SER A O 1
ATOM 1536 N N . LEU A 1 197 ? -49.230 42.154 -46.163 1.00 32.66 197 LEU A N 1
ATOM 1537 C CA . LEU A 1 197 ? -47.938 42.080 -46.833 1.00 29.99 197 LEU A CA 1
ATOM 1538 C C . LEU A 1 197 ? -47.586 40.627 -47.178 1.00 34.02 197 LEU A C 1
ATOM 1539 O O . LEU A 1 197 ? -46.998 39.891 -46.374 1.00 30.29 197 LEU A O 1
ATOM 1544 N N . GLY A 1 198 ? -47.973 40.208 -48.375 1.00 25.57 198 GLY A N 1
ATOM 1545 C CA . GLY A 1 198 ? -47.664 38.873 -48.844 1.00 21.59 198 GLY A CA 1
ATOM 1546 C C . GLY A 1 198 ? -47.132 38.963 -50.256 1.00 26.69 198 GLY A C 1
ATOM 1547 O O . GLY A 1 198 ? -47.099 40.050 -50.845 1.00 21.69 198 GLY A O 1
ATOM 1548 N N . VAL A 1 199 ? -46.726 37.827 -50.811 1.00 22.20 199 VAL A N 1
ATOM 1549 C CA . VAL A 1 199 ? -46.325 37.784 -52.211 1.00 19.13 199 VAL A CA 1
ATOM 1550 C C . VAL A 1 199 ? -47.531 38.060 -53.119 1.00 24.14 199 VAL A C 1
ATOM 1551 O O . VAL A 1 199 ? -47.361 38.340 -54.311 1.00 20.42 199 VAL A O 1
ATOM 1555 N N . SER A 1 200 ? -48.744 37.988 -52.565 1.00 19.89 200 SER A N 1
ATOM 1556 C CA . SER A 1 200 ? -49.947 38.278 -53.354 1.00 19.78 200 SER A CA 1
ATOM 1557 C C . SER A 1 200 ? -49.909 39.685 -53.941 1.00 20.24 200 SER A C 1
ATOM 1558 O O . SER A 1 200 ? -50.543 39.967 -54.966 1.00 24.16 200 SER A O 1
ATOM 1561 N N . LEU A 1 201 ? -49.165 40.563 -53.287 1.00 21.14 201 LEU A N 1
ATOM 1562 C CA . LEU A 1 201 ? -48.877 41.890 -53.806 1.00 20.57 201 LEU A CA 1
ATOM 1563 C C . LEU A 1 201 ? -48.361 41.755 -55.232 1.00 22.89 201 LEU A C 1
ATOM 1564 O O . LEU A 1 201 ? -48.759 42.487 -56.135 1.00 22.99 201 LEU A O 1
ATOM 1569 N N . VAL A 1 202 ? -47.468 40.796 -55.422 1.00 18.06 202 VAL A N 1
ATOM 1570 C CA . VAL A 1 202 ? -46.855 40.556 -56.708 1.00 16.07 202 VAL A CA 1
ATOM 1571 C C . VAL A 1 202 ? -47.808 39.699 -57.535 1.00 21.86 202 VAL A C 1
ATOM 1572 O O . VAL A 1 202 ? -48.125 40.051 -58.672 1.00 17.39 202 VAL A O 1
ATOM 1576 N N . THR A 1 203 ? -48.281 38.591 -56.964 1.00 18.13 203 THR A N 1
ATOM 1577 C CA . THR A 1 203 ? -49.231 37.716 -57.665 1.00 21.48 203 THR A CA 1
ATOM 1578 C C . THR A 1 203 ? -50.358 38.529 -58.324 1.00 20.35 203 THR A C 1
ATOM 1579 O O . THR A 1 203 ? -50.590 38.421 -59.526 1.00 15.19 203 THR A O 1
ATOM 1583 N N . SER A 1 204 ? -51.031 39.358 -57.529 1.00 18.27 204 SER A N 1
ATOM 1584 C CA . SER A 1 204 ? -52.122 40.202 -58.015 1.00 20.36 204 SER A CA 1
ATOM 1585 C C . SER A 1 204 ? -51.697 41.058 -59.215 1.00 24.48 204 SER A C 1
ATOM 1586 O O . SER A 1 204 ? -52.411 41.153 -60.216 1.00 22.49 204 SER A O 1
ATOM 1589 N N . ALA A 1 205 ? -50.538 41.693 -59.104 1.00 24.07 205 ALA A N 1
ATOM 1590 C CA . ALA A 1 205 ? -50.036 42.547 -60.169 1.00 20.56 205 ALA A CA 1
ATOM 1591 C C . ALA A 1 205 ? -49.676 41.741 -61.425 1.00 22.76 205 ALA A C 1
ATOM 1592 O O . ALA A 1 205 ? -49.904 42.179 -62.556 1.00 22.45 205 ALA A O 1
ATOM 1594 N N . VAL A 1 206 ? -49.128 40.548 -61.242 1.00 21.18 206 VAL A N 1
ATOM 1595 C CA . VAL A 1 206 ? -48.787 39.720 -62.382 1.00 17.28 206 VAL A CA 1
ATOM 1596 C C . VAL A 1 206 ? -50.057 39.209 -63.082 1.00 19.31 206 VAL A C 1
ATOM 1597 O O . VAL A 1 206 ? -50.129 39.147 -64.330 1.00 19.86 206 VAL A O 1
ATOM 1601 N N . LYS A 1 207 ? -51.061 38.879 -62.276 1.00 16.45 207 LYS A N 1
ATOM 1602 C CA . LYS A 1 207 ? -52.330 38.356 -62.780 1.00 20.00 207 LYS A CA 1
ATOM 1603 C C . LYS A 1 207 ? -53.002 39.368 -63.704 1.00 18.02 207 LYS A C 1
ATOM 1604 O O . LYS A 1 207 ? -53.483 39.022 -64.783 1.00 17.97 207 LYS A O 1
ATOM 1610 N N . ASP A 1 208 ? -53.038 40.618 -63.256 1.00 22.93 208 ASP A N 1
ATOM 1611 C CA . ASP A 1 208 ? -53.612 41.704 -64.035 1.00 21.98 208 ASP A CA 1
ATOM 1612 C C . ASP A 1 208 ? -52.874 41.893 -65.344 1.00 24.24 208 ASP A C 1
ATOM 1613 O O . ASP A 1 208 ? -53.495 42.198 -66.365 1.00 23.28 208 ASP A O 1
ATOM 1618 N N . ALA A 1 209 ? -51.550 41.738 -65.307 1.00 19.05 209 ALA A N 1
ATOM 1619 C CA . ALA A 1 209 ? -50.718 41.986 -66.488 1.00 17.52 209 ALA A CA 1
ATOM 1620 C C . ALA A 1 209 ? -50.933 40.883 -67.484 1.00 19.88 209 ALA A C 1
ATOM 1621 O O . ALA A 1 209 ? -51.006 41.123 -68.691 1.00 21.75 209 ALA A O 1
ATOM 1623 N N . LEU A 1 210 ? -51.005 39.660 -66.966 1.00 17.01 210 LEU A N 1
ATOM 1624 C CA . LEU A 1 210 ? -51.255 38.493 -67.789 1.00 19.75 210 LEU A CA 1
ATOM 1625 C C . LEU A 1 210 ? -52.610 38.634 -68.503 1.00 24.10 210 LEU A C 1
ATOM 1626 O O . LEU A 1 210 ? -52.738 38.291 -69.684 1.00 20.00 210 LEU A O 1
ATOM 1631 N N . SER A 1 211 ? -53.620 39.143 -67.802 1.00 21.16 211 SER A N 1
ATOM 1632 C CA A SER A 1 211 ? -54.932 39.326 -68.420 0.50 26.11 211 SER A CA 1
ATOM 1633 C CA B SER A 1 211 ? -54.936 39.333 -68.411 0.50 26.11 211 SER A CA 1
ATOM 1634 C C . SER A 1 211 ? -54.847 40.339 -69.551 1.00 21.94 211 SER A C 1
ATOM 1635 O O . SER A 1 211 ? -55.431 40.142 -70.611 1.00 24.27 211 SER A O 1
ATOM 1640 N N . LEU A 1 212 ? -54.113 41.425 -69.325 1.00 22.63 212 LEU A N 1
ATOM 1641 C CA . LEU A 1 212 ? -53.913 42.427 -70.370 1.00 23.74 212 LEU A CA 1
ATOM 1642 C C . LEU A 1 212 ? -53.172 41.783 -71.543 1.00 22.65 212 LEU A C 1
ATOM 1643 O O . LEU A 1 212 ? -53.447 42.082 -72.699 1.00 26.42 212 LEU A O 1
ATOM 1648 N N . ALA A 1 213 ? -52.260 40.862 -71.237 1.00 24.45 213 ALA A N 1
ATOM 1649 C CA . ALA A 1 213 ? -51.523 40.139 -72.275 1.00 22.45 213 ALA A CA 1
ATOM 1650 C C . ALA A 1 213 ? -52.294 38.919 -72.753 1.00 23.64 213 ALA A C 1
ATOM 1651 O O . ALA A 1 213 ? -51.698 37.968 -73.257 1.00 18.19 213 ALA A O 1
ATOM 1653 N N . ARG A 1 214 ? -53.613 38.936 -72.568 1.00 26.27 214 ARG A N 1
ATOM 1654 C CA . ARG A 1 214 ? -54.479 37.894 -73.114 1.00 22.00 214 ARG A CA 1
ATOM 1655 C C . ARG A 1 214 ? -54.065 36.506 -72.660 1.00 21.79 214 ARG A C 1
ATOM 1656 O O . ARG A 1 214 ? -54.124 35.550 -73.422 1.00 19.57 214 ARG A O 1
ATOM 1664 N N . THR A 1 215 ? -53.638 36.410 -71.409 1.00 26.54 215 THR A N 1
ATOM 1665 C CA . THR A 1 215 ? -53.336 35.132 -70.806 1.00 27.88 215 THR A CA 1
ATOM 1666 C C . THR A 1 215 ? -54.110 35.124 -69.501 1.00 25.29 215 THR A C 1
ATOM 1667 O O . THR A 1 215 ? -53.527 35.143 -68.426 1.00 24.52 215 THR A O 1
ATOM 1671 N N . LYS A 1 216 ? -55.436 35.149 -69.611 1.00 22.52 216 LYS A N 1
ATOM 1672 C CA . LYS A 1 216 ? -56.302 35.186 -68.434 1.00 26.56 216 LYS A CA 1
ATOM 1673 C C . LYS A 1 216 ? -56.241 33.862 -67.682 1.00 23.84 216 LYS A C 1
ATOM 1674 O O . LYS A 1 216 ? -56.620 32.823 -68.217 1.00 26.22 216 LYS A O 1
ATOM 1680 N N . GLY A 1 217 ? -55.754 33.911 -66.446 1.00 23.36 217 GLY A N 1
ATOM 1681 C CA . GLY A 1 217 ? -55.611 32.711 -65.638 1.00 31.83 217 GLY A CA 1
ATOM 1682 C C . GLY A 1 217 ? -55.802 32.917 -64.143 1.00 21.30 217 GLY A C 1
ATOM 1683 O O . GLY A 1 217 ? -56.206 33.985 -63.678 1.00 20.52 217 GLY A O 1
ATOM 1684 N N . SER A 1 218 ? -55.521 31.862 -63.389 1.00 23.52 218 SER A N 1
ATOM 1685 C CA . SER A 1 218 ? -55.670 31.868 -61.941 1.00 18.38 218 SER A CA 1
ATOM 1686 C C . SER A 1 218 ? -54.491 32.548 -61.254 1.00 19.75 218 SER A C 1
ATOM 1687 O O . SER A 1 218 ? -53.483 32.848 -61.887 1.00 18.48 218 SER A O 1
ATOM 1690 N N . SER A 1 219 ? -54.617 32.769 -59.948 1.00 22.53 219 SER A N 1
ATOM 1691 C CA . SER A 1 219 ? -53.513 33.286 -59.156 1.00 21.20 219 SER A CA 1
ATOM 1692 C C . SER A 1 219 ? -52.351 32.304 -59.244 1.00 24.54 219 SER A C 1
ATOM 1693 O O . SER A 1 219 ? -51.185 32.699 -59.299 1.00 21.70 219 SER A O 1
ATOM 1696 N N . TYR A 1 220 ? -52.674 31.017 -59.263 1.00 19.57 220 TYR A N 1
ATOM 1697 C CA . TYR A 1 220 ? -51.652 29.988 -59.373 1.00 21.45 220 TYR A CA 1
ATOM 1698 C C . TYR A 1 220 ? -50.780 30.126 -60.630 1.00 22.35 220 TYR A C 1
ATOM 1699 O O . TYR A 1 220 ? -49.559 30.022 -60.539 1.00 19.06 220 TYR A O 1
ATOM 1708 N N . LEU A 1 221 ? -51.393 30.358 -61.792 1.00 15.57 221 LEU A N 1
ATOM 1709 C CA . LEU A 1 221 ? -50.618 30.556 -63.021 1.00 24.35 221 LEU A CA 1
ATOM 1710 C C . LEU A 1 221 ? -49.732 31.791 -62.913 1.00 21.63 221 LEU A C 1
ATOM 1711 O O . LEU A 1 221 ? -48.630 31.828 -63.449 1.00 16.33 221 LEU A O 1
ATOM 1716 N N . ALA A 1 222 ? -50.235 32.812 -62.236 1.00 21.27 222 ALA A N 1
ATOM 1717 C CA . ALA A 1 222 ? -49.482 34.037 -62.057 1.00 23.32 222 ALA A CA 1
ATOM 1718 C C . ALA A 1 222 ? -48.252 33.758 -61.189 1.00 28.53 222 ALA A C 1
ATOM 1719 O O . ALA A 1 222 ? -47.176 34.302 -61.431 1.00 21.46 222 ALA A O 1
ATOM 1721 N N . ASP A 1 223 ? -48.424 32.916 -60.170 1.00 18.41 223 ASP A N 1
ATOM 1722 C CA . ASP A 1 223 ? -47.326 32.551 -59.294 1.00 23.21 223 ASP A CA 1
ATOM 1723 C C . ASP A 1 223 ? -46.353 31.731 -60.089 1.00 24.96 223 ASP A C 1
ATOM 1724 O O . ASP A 1 223 ? -45.152 31.773 -59.850 1.00 20.94 223 ASP A O 1
ATOM 1729 N N . ASP A 1 224 ? -46.885 30.980 -61.046 1.00 22.47 224 ASP A N 1
ATOM 1730 C CA . ASP A 1 224 ? -46.053 30.112 -61.847 1.00 24.51 224 ASP A CA 1
ATOM 1731 C C . ASP A 1 224 ? -45.117 30.958 -62.707 1.00 33.26 224 ASP A C 1
ATOM 1732 O O . ASP A 1 224 ? -43.981 30.569 -62.987 1.00 25.48 224 ASP A O 1
ATOM 1737 N N . ILE A 1 225 ? -45.606 32.119 -63.124 1.00 26.59 225 ILE A N 1
ATOM 1738 C CA . ILE A 1 225 ? -44.794 33.060 -63.880 1.00 27.18 225 ILE A CA 1
ATOM 1739 C C . ILE A 1 225 ? -43.766 33.760 -62.978 1.00 25.50 225 ILE A C 1
ATOM 1740 O O . ILE A 1 225 ? -42.649 34.051 -63.396 1.00 21.02 225 ILE A O 1
ATOM 1745 N N . ILE A 1 226 ? -44.150 34.038 -61.742 1.00 18.22 226 ILE A N 1
ATOM 1746 C CA . ILE A 1 226 ? -43.231 34.635 -60.793 1.00 20.59 226 ILE A CA 1
ATOM 1747 C C . ILE A 1 226 ? -42.094 33.659 -60.480 1.00 26.65 226 ILE A C 1
ATOM 1748 O O . ILE A 1 226 ? -40.931 34.053 -60.360 1.00 22.16 226 ILE A O 1
ATOM 1753 N N . ILE A 1 227 ? -42.430 32.384 -60.359 1.00 23.04 227 ILE A N 1
ATOM 1754 C CA . ILE A 1 227 ? -41.429 31.374 -60.060 1.00 28.09 227 ILE A CA 1
ATOM 1755 C C . ILE A 1 227 ? -40.430 31.282 -61.206 1.00 27.77 227 ILE A C 1
ATOM 1756 O O . ILE A 1 227 ? -39.227 31.167 -60.988 1.00 20.82 227 ILE A O 1
ATOM 1761 N N . HIS A 1 228 ? -40.929 31.375 -62.433 1.00 26.82 228 HIS A N 1
ATOM 1762 C CA . HIS A 1 228 ? -40.073 31.272 -63.609 1.00 27.51 228 HIS A CA 1
ATOM 1763 C C . HIS A 1 228 ? -39.663 32.634 -64.196 1.00 24.82 228 HIS A C 1
ATOM 1764 O O . HIS A 1 228 ? -39.372 32.735 -65.387 1.00 26.14 228 HIS A O 1
ATOM 1771 N N . ARG A 1 229 ? -39.635 33.672 -63.366 1.00 26.82 229 ARG A N 1
ATOM 1772 C CA . ARG A 1 229 ? -39.377 35.024 -63.864 1.00 28.85 229 ARG A CA 1
ATOM 1773 C C . ARG A 1 229 ? -38.031 35.137 -64.577 1.00 32.87 229 ARG A C 1
ATOM 1774 O O . ARG A 1 229 ? -37.881 35.959 -65.479 1.00 34.12 229 ARG A O 1
ATOM 1782 N N . LYS A 1 230 ? -37.063 34.305 -64.200 1.00 28.11 230 LYS A N 1
ATOM 1783 C CA . LYS A 1 230 ? -35.711 34.418 -64.754 1.00 23.52 230 LYS A CA 1
ATOM 1784 C C . LYS A 1 230 ? -35.524 33.626 -66.050 1.00 31.80 230 LYS A C 1
ATOM 1785 O O . LYS A 1 230 ? -34.455 33.645 -66.656 1.00 33.85 230 LYS A O 1
ATOM 1791 N N . ASP A 1 231 ? -36.575 32.948 -66.486 1.00 26.88 231 ASP A N 1
ATOM 1792 C CA . ASP A 1 231 ? -36.480 32.065 -67.636 1.00 25.41 231 ASP A CA 1
ATOM 1793 C C . ASP A 1 231 ? -37.243 32.658 -68.833 1.00 32.54 231 ASP A C 1
ATOM 1794 O O . ASP A 1 231 ? -38.445 32.471 -68.969 1.00 22.01 231 ASP A O 1
ATOM 1799 N N . ASN A 1 232 ? -36.526 33.367 -69.702 1.00 32.63 232 ASN A N 1
ATOM 1800 C CA . ASN A 1 232 ? -37.158 34.156 -70.754 1.00 28.91 232 ASN A CA 1
ATOM 1801 C C . ASN A 1 232 ? -37.925 33.290 -71.749 1.00 33.59 232 ASN A C 1
ATOM 1802 O O . ASN A 1 232 ? -38.932 33.716 -72.330 1.00 28.29 232 ASN A O 1
ATOM 1807 N N . ASN A 1 233 ? -37.455 32.066 -71.942 1.00 35.40 233 ASN A N 1
ATOM 1808 C CA . ASN A 1 233 ? -38.133 31.148 -72.840 1.00 29.86 233 ASN A CA 1
ATOM 1809 C C . ASN A 1 233 ? -39.432 30.633 -72.227 1.00 25.50 233 ASN A C 1
ATOM 1810 O O . ASN A 1 233 ? -40.420 30.459 -72.916 1.00 30.96 233 ASN A O 1
ATOM 1815 N N . TYR A 1 234 ? -39.424 30.382 -70.924 1.00 30.95 234 TYR A N 1
ATOM 1816 C CA . TYR A 1 234 ? -40.636 29.969 -70.235 1.00 31.92 234 TYR A CA 1
ATOM 1817 C C . TYR A 1 234 ? -41.678 31.085 -70.370 1.00 32.13 234 TYR A C 1
ATOM 1818 O O . TYR A 1 234 ? -42.828 30.857 -70.755 1.00 23.75 234 TYR A O 1
ATOM 1827 N N . LEU A 1 235 ? -41.261 32.298 -70.047 1.00 24.74 235 LEU A N 1
ATOM 1828 C CA . LEU A 1 235 ? -42.124 33.458 -70.202 1.00 31.44 235 LEU A CA 1
ATOM 1829 C C . LEU A 1 235 ? -42.705 33.516 -71.613 1.00 30.58 235 LEU A C 1
ATOM 1830 O O . LEU A 1 235 ? -43.910 33.722 -71.789 1.00 21.12 235 LEU A O 1
ATOM 1835 N N . LYS A 1 236 ? -41.862 33.296 -72.618 1.00 24.41 236 LYS A N 1
ATOM 1836 C CA . LYS A 1 236 ? -42.328 33.367 -73.996 1.00 28.68 236 LYS A CA 1
ATOM 1837 C C . LYS A 1 236 ? -43.280 32.231 -74.372 1.00 33.93 236 LYS A C 1
ATOM 1838 O O . LYS A 1 236 ? -44.137 32.418 -75.239 1.00 26.72 236 LYS A O 1
ATOM 1844 N N . GLN A 1 237 ? -43.153 31.071 -73.728 1.00 32.07 237 GLN A N 1
ATOM 1845 C CA 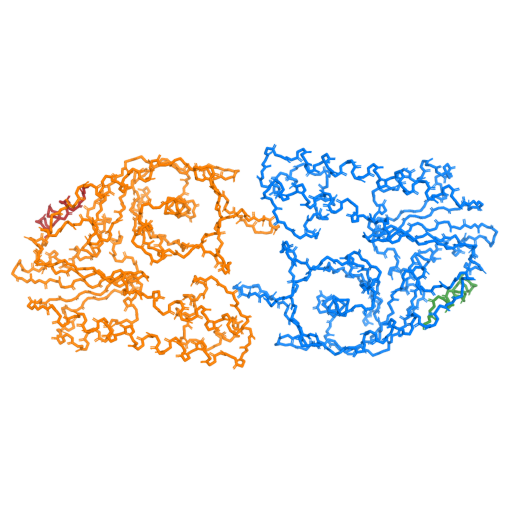. GLN A 1 237 ? -44.058 29.955 -74.019 1.00 34.24 237 GLN A CA 1
ATOM 1846 C C . GLN A 1 237 ? -45.421 30.114 -73.343 1.00 33.78 237 GLN A C 1
ATOM 1847 O O . GLN A 1 237 ? -46.437 29.658 -73.866 1.00 30.48 237 GLN A O 1
ATOM 1853 N N . ARG A 1 238 ? -45.432 30.750 -72.178 1.00 33.20 238 ARG A N 1
ATOM 1854 C CA . ARG A 1 238 ? -46.642 30.859 -71.374 1.00 25.83 238 ARG A CA 1
ATOM 1855 C C . ARG A 1 238 ? -47.469 32.091 -71.729 1.00 30.59 238 ARG A C 1
ATOM 1856 O O . ARG A 1 238 ? -48.694 32.033 -71.744 1.00 31.95 238 ARG A O 1
ATOM 1864 N N . ILE A 1 239 ? -46.798 33.209 -71.996 1.00 26.59 239 ILE A N 1
ATOM 1865 C CA . ILE A 1 239 ? -47.479 34.482 -72.237 1.00 28.51 239 ILE A CA 1
ATOM 1866 C C . ILE A 1 239 ? -47.918 34.617 -73.698 1.00 28.71 239 ILE A C 1
ATOM 1867 O O . ILE A 1 239 ? -47.085 34.670 -74.603 1.00 30.57 239 ILE A O 1
ATOM 1872 N N . ASN A 1 240 ? -49.228 34.683 -73.933 1.00 25.65 240 ASN A N 1
ATOM 1873 C CA . ASN A 1 240 ? -49.754 34.613 -75.308 1.00 24.02 240 ASN A CA 1
ATOM 1874 C C . ASN A 1 240 ? -49.390 35.812 -76.160 1.00 26.54 240 ASN A C 1
ATOM 1875 O O . ASN A 1 240 ? -48.871 35.648 -77.260 1.00 27.00 240 ASN A O 1
ATOM 1880 N N . ASP A 1 241 ? -49.667 37.017 -75.672 1.00 27.90 241 ASP A N 1
ATOM 1881 C CA . ASP A 1 241 ? -49.280 38.204 -76.419 1.00 26.98 241 ASP A CA 1
ATOM 1882 C C . ASP A 1 241 ? -47.772 38.452 -76.324 1.00 28.01 241 ASP A C 1
ATOM 1883 O O . ASP A 1 241 ? -47.278 39.064 -75.376 1.00 22.44 241 ASP A O 1
ATOM 1888 N N . GLU A 1 242 ? -47.049 37.960 -77.320 1.00 29.05 242 GLU A N 1
ATOM 1889 C CA . GLU A 1 242 ? -45.602 38.076 -77.364 1.00 38.97 242 GLU A CA 1
ATOM 1890 C C . GLU A 1 242 ? -45.155 39.532 -77.306 1.00 37.91 242 GLU A C 1
ATOM 1891 O O . GLU A 1 242 ? -44.043 39.827 -76.880 1.00 36.34 242 GLU A O 1
ATOM 1897 N N . ASN A 1 243 ? -46.029 40.434 -77.738 1.00 31.93 243 ASN A N 1
ATOM 1898 C CA . ASN A 1 243 ? -45.726 41.858 -77.751 1.00 32.00 243 ASN A CA 1
ATOM 1899 C C . ASN A 1 243 ? -45.836 42.530 -76.392 1.00 35.92 243 ASN A C 1
ATOM 1900 O O . ASN A 1 243 ? -45.512 43.709 -76.269 1.00 26.00 243 ASN A O 1
ATOM 1905 N N . LYS A 1 244 ? -46.302 41.805 -75.379 1.00 24.94 244 LYS A N 1
ATOM 1906 C CA . LYS A 1 244 ? -46.548 42.422 -74.079 1.00 33.51 244 LYS A CA 1
ATOM 1907 C C . LYS A 1 244 ? -45.857 41.708 -72.908 1.00 21.44 244 LYS A C 1
ATOM 1908 O O . LYS A 1 244 ? -46.307 41.778 -71.760 1.00 19.57 244 LYS A O 1
ATOM 1914 N N . ILE A 1 245 ? -44.736 41.066 -73.187 1.00 25.72 245 ILE A N 1
ATOM 1915 C CA . ILE A 1 245 ? -44.020 40.354 -72.144 1.00 22.94 245 ILE A CA 1
ATOM 1916 C C . ILE A 1 245 ? -43.454 41.331 -71.123 1.00 23.62 245 ILE A C 1
ATOM 1917 O O . ILE A 1 245 ? -43.494 41.072 -69.910 1.00 17.30 245 ILE A O 1
ATOM 1922 N N . SER A 1 246 ? -42.988 42.484 -71.595 1.00 20.57 246 SER A N 1
ATOM 1923 C CA . SER A 1 246 ? -42.405 43.482 -70.691 1.00 25.64 246 SER A CA 1
ATOM 1924 C C . SER A 1 246 ? -43.435 44.031 -69.736 1.00 18.00 246 SER A C 1
ATOM 1925 O O . SER A 1 246 ? -43.098 44.499 -68.660 1.00 23.53 246 SER A O 1
ATOM 1928 N N . ILE A 1 247 ? -44.697 44.021 -70.143 1.00 23.85 247 ILE A N 1
ATOM 1929 C CA . ILE A 1 247 ? -45.760 44.517 -69.269 1.00 21.57 247 ILE A CA 1
ATOM 1930 C C . ILE A 1 247 ? -45.901 43.602 -68.040 1.00 15.36 247 ILE A C 1
ATOM 1931 O O . ILE A 1 247 ? -46.160 44.062 -66.935 1.00 24.62 247 ILE A O 1
ATOM 1936 N N . VAL A 1 248 ? -45.722 42.303 -68.246 1.00 15.18 248 VAL A N 1
ATOM 1937 C CA . VAL A 1 248 ? -45.788 41.340 -67.148 1.00 21.12 248 VAL A CA 1
ATOM 1938 C C . VAL A 1 248 ? -44.517 41.436 -66.309 1.00 16.44 248 VAL A C 1
ATOM 1939 O O . VAL A 1 248 ? -44.575 41.565 -65.096 1.00 18.39 248 VAL A O 1
ATOM 1943 N N . THR A 1 249 ? -43.365 41.410 -66.969 1.00 17.51 249 THR A N 1
ATOM 1944 C CA . THR A 1 249 ? -42.103 41.422 -66.240 1.00 20.45 249 THR A CA 1
ATOM 1945 C C . THR A 1 249 ? -41.928 42.738 -65.479 1.00 22.62 249 THR A C 1
ATOM 1946 O O . THR A 1 249 ? -41.552 42.717 -64.306 1.00 20.19 249 THR A O 1
ATOM 1950 N N . GLU A 1 250 ? -42.243 43.877 -66.106 1.00 17.75 250 GLU A N 1
ATOM 1951 C CA . GLU A 1 250 ? -42.135 45.158 -65.388 1.00 17.12 250 GLU A CA 1
ATOM 1952 C C . GLU A 1 250 ? -43.181 45.302 -64.270 1.00 20.62 250 GLU A C 1
ATOM 1953 O O . GLU A 1 250 ? -42.883 45.809 -63.194 1.00 17.51 250 GLU A O 1
ATOM 1959 N N . ALA A 1 251 ? -44.412 44.866 -64.514 1.00 22.80 251 ALA A N 1
ATOM 1960 C CA . ALA A 1 251 ? -45.413 44.902 -63.450 1.00 24.65 251 ALA A CA 1
ATOM 1961 C C . ALA A 1 251 ? -44.918 44.034 -62.275 1.00 15.78 251 ALA A C 1
ATOM 1962 O O . ALA A 1 251 ? -45.073 44.378 -61.102 1.00 15.53 251 ALA A O 1
ATOM 1964 N N . MET A 1 252 ? -44.334 42.895 -62.609 1.00 14.42 252 MET A N 1
ATOM 1965 C CA . MET A 1 252 ? -43.767 42.018 -61.603 1.00 25.12 252 MET A CA 1
ATOM 1966 C C . MET A 1 252 ? -42.608 42.716 -60.878 1.00 20.89 252 MET A C 1
ATOM 1967 O O . MET A 1 252 ? -42.535 42.706 -59.649 1.00 19.31 252 MET A O 1
ATOM 1972 N N . ASN A 1 253 ? -41.737 43.375 -61.636 1.00 21.96 253 ASN A N 1
ATOM 1973 C CA . ASN A 1 253 ? -40.566 44.016 -61.041 1.00 25.81 253 ASN A CA 1
ATOM 1974 C C . ASN A 1 253 ? -40.917 45.152 -60.108 1.00 27.86 253 ASN A C 1
ATOM 1975 O O . ASN A 1 253 ? -40.311 45.295 -59.047 1.00 32.69 253 ASN A O 1
ATOM 1980 N N . GLU A 1 254 ? -41.906 45.956 -60.487 1.00 27.31 254 GLU A N 1
ATOM 1981 C CA . GLU A 1 254 ? -42.301 47.070 -59.642 1.00 22.23 254 GLU A CA 1
ATOM 1982 C C . GLU A 1 254 ? -42.931 46.555 -58.347 1.00 20.23 254 GLU A C 1
ATOM 1983 O O . GLU A 1 254 ? -42.625 47.053 -57.274 1.00 24.13 254 GLU A O 1
ATOM 1989 N N . ALA A 1 255 ? -43.793 45.545 -58.434 1.00 25.56 255 ALA A N 1
ATOM 1990 C CA . ALA A 1 255 ? -44.428 45.012 -57.222 1.00 20.59 255 ALA A CA 1
ATOM 1991 C C . ALA A 1 255 ? -43.394 44.319 -56.300 1.00 23.52 255 ALA A C 1
ATOM 1992 O O . ALA A 1 255 ? -43.513 44.362 -55.073 1.00 24.05 255 ALA A O 1
ATOM 1994 N N . LEU A 1 256 ? -42.397 43.676 -56.902 1.00 23.28 256 LEU A N 1
ATOM 1995 C CA . LEU A 1 256 ? -41.253 43.144 -56.163 1.00 26.57 256 LEU A CA 1
ATOM 1996 C C . LEU A 1 256 ? -40.512 44.245 -55.372 1.00 28.51 256 LEU A C 1
ATOM 1997 O O . LEU A 1 256 ? -40.181 44.051 -54.207 1.00 24.51 256 LEU A O 1
ATOM 2002 N N . ARG A 1 257 ? -40.261 45.394 -55.997 1.00 29.29 257 ARG A N 1
ATOM 2003 C CA . ARG A 1 257 ? -39.572 46.491 -55.318 1.00 24.88 257 ARG A CA 1
ATOM 2004 C C . ARG A 1 257 ? -40.426 46.987 -54.171 1.00 30.13 257 ARG A C 1
ATOM 2005 O O . ARG A 1 257 ? -39.915 47.341 -53.100 1.00 28.52 257 ARG A O 1
ATOM 2013 N N . LYS A 1 258 ? -41.736 47.019 -54.394 1.00 28.07 258 LYS A N 1
ATOM 2014 C CA . LYS A 1 258 ? -42.650 47.426 -53.340 1.00 31.35 258 LYS A CA 1
ATOM 2015 C C . LYS A 1 258 ? -42.585 46.399 -52.234 1.00 24.03 258 LYS A C 1
ATOM 2016 O O . LYS A 1 258 ? -42.478 46.742 -51.056 1.00 29.51 258 LYS A O 1
ATOM 2022 N N . LEU A 1 259 ? -42.658 45.129 -52.612 1.00 23.33 259 LEU A N 1
ATOM 2023 C CA . LEU A 1 259 ? -42.567 44.047 -51.628 1.00 30.93 259 LEU A CA 1
ATOM 2024 C C . LEU A 1 259 ? -41.309 44.225 -50.777 1.00 28.76 259 LEU A C 1
ATOM 2025 O O . LEU A 1 259 ? -41.372 44.205 -49.542 1.00 23.76 259 LEU A O 1
ATOM 2030 N N . GLU A 1 260 ? -40.173 44.421 -51.445 1.00 25.01 260 GLU A N 1
ATOM 2031 C CA . GLU A 1 260 ? -38.897 44.588 -50.749 1.00 35.48 260 GLU A CA 1
ATOM 2032 C C . GLU A 1 260 ? -38.929 45.722 -49.729 1.00 29.24 260 GLU A C 1
ATOM 2033 O O . GLU A 1 260 ? -38.666 45.517 -48.547 1.00 27.36 260 GLU A O 1
ATOM 2039 N N . GLN A 1 261 ? -39.241 46.922 -50.201 1.00 36.41 261 GLN A N 1
ATOM 2040 C CA . GLN A 1 261 ? -39.233 48.099 -49.347 1.00 35.42 261 GLN A CA 1
ATOM 2041 C C . GLN A 1 261 ? -40.159 47.919 -48.152 1.00 35.82 261 GLN A C 1
ATOM 2042 O O . GLN A 1 261 ? -39.814 48.300 -47.032 1.00 33.89 261 GLN A O 1
ATOM 2048 N N . ARG A 1 262 ? -41.333 47.336 -48.384 1.00 26.81 262 ARG A N 1
ATOM 2049 C CA . ARG A 1 262 ? -42.280 47.133 -47.293 1.00 37.03 262 ARG A CA 1
ATOM 2050 C C . ARG A 1 262 ? -41.716 46.147 -46.276 1.00 32.20 262 ARG A C 1
ATOM 2051 O O . ARG A 1 262 ? -41.833 46.355 -45.070 1.00 29.32 262 ARG A O 1
ATOM 2059 N N . VAL A 1 263 ? -41.086 45.086 -46.766 1.00 27.51 263 VAL A N 1
ATOM 2060 C CA . VAL A 1 263 ? -40.497 44.092 -45.881 1.00 27.54 263 VAL A CA 1
ATOM 2061 C C . VAL A 1 263 ? -39.334 44.685 -45.083 1.00 29.14 263 VAL A C 1
ATOM 2062 O O . VAL A 1 263 ? -39.237 44.461 -43.887 1.00 23.71 263 VAL A O 1
ATOM 2066 N N . LEU A 1 264 ? -38.470 45.455 -45.738 1.00 28.45 264 LEU A N 1
ATOM 2067 C CA . LEU A 1 264 ? -37.314 46.026 -45.057 1.00 29.54 264 LEU A CA 1
ATOM 2068 C C . LEU A 1 264 ? -37.742 47.003 -43.962 1.00 40.15 264 LEU A C 1
ATOM 2069 O O . LEU A 1 264 ? -37.211 46.973 -42.847 1.00 37.08 264 LEU A O 1
ATOM 2074 N N . ASN A 1 265 ? -38.721 47.850 -44.263 1.00 35.85 265 ASN A N 1
ATOM 2075 C CA . ASN A 1 265 ? -39.221 48.791 -43.262 1.00 37.38 265 ASN A CA 1
ATOM 2076 C C . ASN A 1 265 ? -39.729 48.063 -42.029 1.00 39.22 265 ASN A C 1
ATOM 2077 O O . ASN A 1 265 ? -39.592 48.557 -40.911 1.00 33.37 265 ASN A O 1
ATOM 2082 N N . THR A 1 266 ? -40.307 46.883 -42.241 1.00 34.39 266 THR A N 1
ATOM 2083 C CA . THR A 1 266 ? -40.828 46.075 -41.143 1.00 35.15 266 THR A CA 1
ATOM 2084 C C . THR A 1 266 ? -39.698 45.576 -40.244 1.00 38.47 266 THR A C 1
ATOM 2085 O O . THR A 1 266 ? -39.871 45.433 -39.038 1.00 33.23 266 THR A O 1
ATOM 2089 N N . LEU A 1 267 ? -38.541 45.311 -40.842 1.00 40.08 267 LEU A N 1
ATOM 2090 C CA . LEU A 1 267 ? -37.410 44.776 -40.103 1.00 35.78 267 LEU A CA 1
ATOM 2091 C C . LEU A 1 267 ? -36.859 45.812 -39.143 1.00 43.34 267 LEU A C 1
ATOM 2092 O O . LEU A 1 267 ? -36.443 45.489 -38.022 1.00 35.82 267 LEU A O 1
ATOM 2097 N N . ASN A 1 268 ? -36.872 47.068 -39.577 1.00 44.94 268 ASN A N 1
ATOM 2098 C CA . ASN A 1 268 ? -36.390 48.157 -38.738 1.00 49.08 268 ASN A CA 1
ATOM 2099 C C . ASN A 1 268 ? -36.989 48.125 -37.340 1.00 44.33 268 ASN A C 1
ATOM 2100 O O . ASN A 1 268 ? -36.436 48.712 -36.418 1.00 48.42 268 ASN A O 1
ATOM 2105 N N . GLU A 1 269 ? -38.108 47.426 -37.182 1.00 44.44 269 GLU A N 1
ATOM 2106 C CA . GLU A 1 269 ? -38.815 47.391 -35.903 1.00 41.75 269 GLU A CA 1
ATOM 2107 C C . GLU A 1 269 ? -38.345 46.285 -34.958 1.00 42.08 269 GLU A C 1
ATOM 2108 O O . GLU A 1 269 ? -38.834 46.187 -33.837 1.00 39.27 269 GLU A O 1
ATOM 2114 N N . PHE A 1 270 ? -37.419 45.447 -35.416 1.00 44.34 270 PHE A N 1
ATOM 2115 C CA . PHE A 1 270 ? -36.795 44.447 -34.548 1.00 40.49 270 PHE A CA 1
ATOM 2116 C C . PHE A 1 270 ? -35.364 44.854 -34.220 1.00 36.67 270 PHE A C 1
ATOM 2117 O O . PHE A 1 270 ? -34.720 45.570 -34.983 1.00 40.95 270 PHE A O 1
ATOM 2125 N N . SER A 1 271 ? -34.864 44.377 -33.087 1.00 44.27 271 SER A N 1
ATOM 2126 C CA . SER A 1 271 ? -33.536 44.756 -32.633 1.00 46.30 271 SER A CA 1
ATOM 2127 C C . SER A 1 271 ? -32.985 43.741 -31.641 1.00 47.30 271 SER A C 1
ATOM 2128 O O . SER A 1 271 ? -33.727 43.174 -30.831 1.00 46.65 271 SER A O 1
ATOM 2131 N N . GLY A 1 272 ? -31.676 43.512 -31.707 1.00 48.80 272 GLY A N 1
ATOM 2132 C CA . GLY A 1 272 ? -31.009 42.648 -30.750 1.00 43.80 272 GLY A CA 1
ATOM 2133 C C . GLY A 1 272 ? -30.923 41.198 -31.196 1.00 45.66 272 GLY A C 1
ATOM 2134 O O . GLY A 1 272 ? -30.471 40.339 -30.442 1.00 38.89 272 GLY A O 1
ATOM 2135 N N . TYR A 1 273 ? -31.360 40.920 -32.419 1.00 37.45 273 TYR A N 1
ATOM 2136 C CA . TYR A 1 273 ? -31.269 39.572 -32.955 1.00 36.90 273 TYR A CA 1
ATOM 2137 C C . TYR A 1 273 ? -29.831 39.325 -33.398 1.00 36.90 273 TYR A C 1
ATOM 2138 O O . TYR A 1 273 ? -29.191 40.190 -33.993 1.00 43.55 273 TYR A O 1
ATOM 2147 N N . THR A 1 274 ? -29.322 38.143 -33.082 1.00 32.85 274 THR A N 1
ATOM 2148 C CA . THR A 1 274 ? -27.959 37.780 -33.439 1.00 44.02 274 THR A CA 1
ATOM 2149 C C . THR A 1 274 ? -27.927 36.957 -34.723 1.00 42.76 274 THR A C 1
ATOM 2150 O O . THR A 1 274 ? -26.913 36.920 -35.417 1.00 41.59 274 THR A O 1
ATOM 2154 N N . HIS A 1 275 ? -29.044 36.303 -35.033 1.00 42.28 275 HIS A N 1
ATOM 2155 C CA . HIS A 1 275 ? -29.136 35.457 -36.220 1.00 37.61 275 HIS A CA 1
ATOM 2156 C C . HIS A 1 275 ? -30.414 35.738 -37.008 1.00 32.50 275 HIS A C 1
ATOM 2157 O O . HIS A 1 275 ? -31.461 36.054 -36.437 1.00 31.34 275 HIS A O 1
ATOM 2164 N N . VAL A 1 276 ? -30.322 35.606 -38.325 1.00 26.51 276 VAL A N 1
ATOM 2165 C CA . VAL A 1 276 ? -31.454 35.893 -39.193 1.00 34.94 276 VAL A CA 1
ATOM 2166 C C . VAL A 1 276 ? -31.760 34.727 -40.115 1.00 33.98 276 VAL A C 1
ATOM 2167 O O . VAL A 1 276 ? -30.881 34.229 -40.834 1.00 30.11 276 VAL A O 1
ATOM 2171 N N . MET A 1 277 ? -33.019 34.303 -40.094 1.00 28.31 277 MET A N 1
ATOM 2172 C CA . MET A 1 277 ? -33.482 33.242 -40.976 1.00 31.66 277 MET A CA 1
ATOM 2173 C C . MET A 1 277 ? -34.643 33.717 -41.843 1.00 32.82 277 MET A C 1
ATOM 2174 O O . MET A 1 277 ? -35.537 34.430 -41.366 1.00 30.44 277 MET A O 1
ATOM 2179 N N . VAL A 1 278 ? -34.628 33.307 -43.107 1.00 22.13 278 VAL A N 1
ATOM 2180 C CA . VAL A 1 278 ? -35.688 33.646 -44.055 1.00 25.68 278 VAL A CA 1
ATOM 2181 C C . VAL A 1 278 ? -36.277 32.366 -44.637 1.00 25.30 278 VAL A C 1
ATOM 2182 O O . VAL A 1 278 ? -35.561 31.578 -45.267 1.00 20.94 278 VAL A O 1
ATOM 2186 N N . ILE A 1 279 ? -37.576 32.176 -44.423 1.00 23.20 279 ILE A N 1
ATOM 2187 C CA . ILE A 1 279 ? -38.297 30.972 -44.837 1.00 21.52 279 ILE A CA 1
ATOM 2188 C C . ILE A 1 279 ? -39.563 31.338 -45.645 1.00 27.08 279 ILE A C 1
ATOM 2189 O O . ILE A 1 279 ? -39.949 32.500 -45.700 1.00 17.60 279 ILE A O 1
ATOM 2194 N N . GLY A 1 280 ? -40.204 30.335 -46.250 1.00 21.02 280 GLY A N 1
ATOM 2195 C CA . GLY A 1 280 ? -41.384 30.544 -47.076 1.00 20.72 280 GLY A CA 1
ATOM 2196 C C . GLY A 1 280 ? -41.070 30.662 -48.565 1.00 23.21 280 GLY A C 1
ATOM 2197 O O . GLY A 1 280 ? -39.916 30.861 -48.957 1.00 23.14 280 GLY A O 1
ATOM 2198 N N . GLY A 1 281 ? -42.103 30.539 -49.398 1.00 19.87 281 GLY A N 1
ATOM 2199 C CA . GLY A 1 281 ? -41.949 30.718 -50.836 1.00 23.58 281 GLY A CA 1
ATOM 2200 C C . GLY A 1 281 ? -41.431 32.102 -51.172 1.00 27.05 281 GLY A C 1
ATOM 2201 O O . GLY A 1 281 ? -40.645 32.270 -52.104 1.00 25.39 281 GLY A O 1
ATOM 2202 N N . GLY A 1 282 ? -41.867 33.098 -50.402 1.00 15.99 282 GLY A N 1
ATOM 2203 C CA . GLY A 1 282 ? -41.343 34.452 -50.529 1.00 24.98 282 GLY A CA 1
ATOM 2204 C C . GLY A 1 282 ? -39.848 34.649 -50.249 1.00 25.41 282 GLY A C 1
ATOM 2205 O O . GLY A 1 282 ? -39.266 35.653 -50.674 1.00 29.75 282 GLY A O 1
ATOM 2206 N N . ALA A 1 283 ? -39.223 33.707 -49.549 1.00 23.53 283 ALA A N 1
ATOM 2207 C CA . ALA A 1 283 ? -37.804 33.812 -49.212 1.00 25.12 283 ALA A CA 1
ATOM 2208 C C . ALA A 1 283 ? -36.958 34.071 -50.453 1.00 26.17 283 ALA A C 1
ATOM 2209 O O . ALA A 1 283 ? -36.045 34.893 -50.446 1.00 28.18 283 ALA A O 1
ATOM 2211 N N . GLU A 1 284 ? -37.276 33.372 -51.528 1.00 26.22 284 GLU A N 1
ATOM 2212 C CA . GLU A 1 284 ? -36.491 33.466 -52.746 1.00 35.02 284 GLU A CA 1
ATOM 2213 C C . GLU A 1 284 ? -36.436 34.922 -53.215 1.00 36.85 284 GLU A C 1
ATOM 2214 O O . GLU A 1 284 ? -35.408 35.390 -53.706 1.00 35.95 284 GLU A O 1
ATOM 2220 N N . LEU A 1 285 ? -37.527 35.655 -53.013 1.00 25.27 285 LEU A N 1
ATOM 2221 C CA . LEU A 1 285 ? -37.643 37.000 -53.566 1.00 30.15 285 LEU A CA 1
ATOM 2222 C C . LEU A 1 285 ? -36.959 38.076 -52.731 1.00 26.79 285 LEU A C 1
ATOM 2223 O O . LEU A 1 285 ? -36.558 39.109 -53.267 1.00 28.99 285 LEU A O 1
ATOM 2228 N N . ILE A 1 286 ? -36.836 37.843 -51.425 1.00 23.80 286 ILE A N 1
ATOM 2229 C CA . ILE A 1 286 ? -36.388 38.891 -50.518 1.00 28.49 286 ILE A CA 1
ATOM 2230 C C . ILE A 1 286 ? -35.045 38.610 -49.833 1.00 34.20 286 ILE A C 1
ATOM 2231 O O . ILE A 1 286 ? -34.506 39.485 -49.159 1.00 30.07 286 ILE A O 1
ATOM 2236 N N . CYS A 1 287 ? -34.504 37.406 -49.992 1.00 31.34 287 CYS A N 1
ATOM 2237 C CA . CYS A 1 287 ? -33.389 36.984 -49.139 1.00 32.66 287 CYS A CA 1
ATOM 2238 C C . CYS A 1 287 ? -32.129 37.845 -49.323 1.00 25.88 287 CYS A C 1
ATOM 2239 O O . CYS A 1 287 ? -31.484 38.207 -48.341 1.00 35.84 287 CYS A O 1
ATOM 2242 N N . ASP A 1 288 ? -31.776 38.166 -50.564 1.00 33.06 288 ASP A N 1
ATOM 2243 C CA . ASP A 1 288 ? -30.632 39.044 -50.825 1.00 40.34 288 ASP A CA 1
ATOM 2244 C C . ASP A 1 288 ? -30.779 40.392 -50.122 1.00 41.16 288 ASP A C 1
ATOM 2245 O O . ASP A 1 288 ? -29.863 40.859 -49.447 1.00 39.22 288 ASP A O 1
ATOM 2250 N N . ALA A 1 289 ? -31.930 41.028 -50.299 1.00 37.98 289 ALA A N 1
ATOM 2251 C CA . ALA A 1 289 ? -32.150 42.344 -49.723 1.00 38.27 289 ALA A CA 1
ATOM 2252 C C . ALA A 1 289 ? -32.157 42.284 -48.203 1.00 33.70 289 ALA A C 1
ATOM 2253 O O . ALA A 1 289 ? -31.739 43.227 -47.547 1.00 32.07 289 ALA A O 1
ATOM 2255 N N . VAL A 1 290 ? -32.661 41.189 -47.641 1.00 27.66 290 VAL A N 1
ATOM 2256 C CA . VAL A 1 290 ? -32.638 41.015 -46.191 1.00 31.79 290 VAL A CA 1
ATOM 2257 C C . VAL A 1 290 ? -31.199 40.917 -45.673 1.00 32.87 290 VAL A C 1
ATOM 2258 O O . VAL A 1 290 ? -30.793 41.673 -44.799 1.00 28.73 290 VAL A O 1
ATOM 2262 N N . LYS A 1 291 ? -30.441 39.967 -46.212 1.00 32.08 291 LYS A N 1
ATOM 2263 C CA . LYS A 1 291 ? -29.067 39.742 -45.775 1.00 39.90 291 LYS A CA 1
ATOM 2264 C C . LYS A 1 291 ? -28.298 41.057 -45.790 1.00 40.91 291 LYS A C 1
ATOM 2265 O O . LYS A 1 291 ? -27.632 41.405 -44.818 1.00 39.13 291 LYS A O 1
ATOM 2271 N N . LYS A 1 292 ? -28.419 41.785 -46.896 1.00 37.73 292 LYS A N 1
ATOM 2272 C CA . LYS A 1 292 ? -27.784 43.084 -47.050 1.00 42.51 292 LYS A CA 1
ATOM 2273 C C . LYS A 1 292 ? -28.287 44.106 -46.026 1.00 47.66 292 LYS A C 1
ATOM 2274 O O . LYS A 1 292 ? -27.501 44.785 -45.365 1.00 49.11 292 LYS A O 1
ATOM 2280 N N . HIS A 1 293 ? -29.599 44.216 -45.886 1.00 45.38 293 HIS A N 1
ATOM 2281 C CA . HIS A 1 293 ? -30.167 45.212 -44.990 1.00 43.91 293 HIS A CA 1
ATOM 2282 C C . HIS A 1 293 ? -29.805 44.976 -43.517 1.00 45.63 293 HIS A C 1
ATOM 2283 O O . HIS A 1 293 ? -29.727 45.932 -42.745 1.00 44.41 293 HIS A O 1
ATOM 2290 N N . THR A 1 294 ? -29.573 43.722 -43.126 1.00 43.72 294 THR A N 1
ATOM 2291 C CA . THR A 1 294 ? -29.342 43.406 -41.713 1.00 39.69 294 THR A CA 1
ATOM 2292 C C . THR A 1 294 ? -27.864 43.419 -41.308 1.00 45.51 294 THR A C 1
ATOM 2293 O O . THR A 1 294 ? -27.536 43.312 -40.122 1.00 45.47 294 THR A O 1
ATOM 2297 N N . GLN A 1 295 ? -26.969 43.546 -42.277 1.00 36.20 295 GLN A N 1
ATOM 2298 C CA . GLN A 1 295 ? -25.548 43.582 -41.960 1.00 55.57 295 GLN A CA 1
ATOM 2299 C C . GLN A 1 295 ? -25.138 42.413 -41.065 1.00 61.21 295 GLN A C 1
ATOM 2300 O O . GLN A 1 295 ? -24.178 42.524 -40.302 1.00 63.15 295 GLN A O 1
ATOM 2306 N N . ILE A 1 296 ? -25.871 41.304 -41.139 1.00 50.45 296 ILE A N 1
ATOM 2307 C CA . ILE A 1 296 ? -25.523 40.129 -40.348 1.00 53.87 296 ILE A CA 1
ATOM 2308 C C . ILE A 1 296 ? -24.360 39.416 -41.033 1.00 45.96 296 ILE A C 1
ATOM 2309 O O . ILE A 1 296 ? -24.315 39.336 -42.264 1.00 51.09 296 ILE A O 1
ATOM 2314 N N . ARG A 1 297 ? -23.415 38.904 -40.256 1.00 45.42 297 ARG A N 1
ATOM 2315 C CA . ARG A 1 297 ? -22.269 38.236 -40.861 1.00 55.37 297 ARG A CA 1
ATOM 2316 C C . ARG A 1 297 ? -22.711 36.931 -41.539 1.00 43.51 297 ARG A C 1
ATOM 2317 O O . ARG A 1 297 ? -23.589 36.222 -41.042 1.00 43.85 297 ARG A O 1
ATOM 2325 N N . ASP A 1 298 ? -22.112 36.650 -42.690 1.00 47.01 298 ASP A N 1
ATOM 2326 C CA . ASP A 1 298 ? -22.536 35.552 -43.554 1.00 44.56 298 ASP A CA 1
ATOM 2327 C C . ASP A 1 298 ? -22.974 34.301 -42.783 1.00 45.81 298 ASP A C 1
ATOM 2328 O O . ASP A 1 298 ? -24.044 33.747 -43.058 1.00 38.69 298 ASP A O 1
ATOM 2333 N N . GLU A 1 299 ? -22.157 33.875 -41.816 1.00 41.70 299 GLU A N 1
ATOM 2334 C CA . GLU A 1 299 ? -22.377 32.618 -41.095 1.00 33.80 299 GLU A CA 1
ATOM 2335 C C . GLU A 1 299 ? -23.625 32.614 -40.245 1.00 39.91 299 GLU A C 1
ATOM 2336 O O . GLU A 1 299 ? -24.058 31.554 -39.784 1.00 37.03 299 GLU A O 1
ATOM 2342 N N . ARG A 1 300 ? -24.196 33.790 -40.017 1.00 35.78 300 ARG A N 1
ATOM 2343 C CA . ARG A 1 300 ? -25.363 33.889 -39.155 1.00 44.80 300 ARG A CA 1
ATOM 2344 C C . ARG A 1 300 ? -26.657 34.086 -39.955 1.00 35.72 300 ARG A C 1
ATOM 2345 O O . ARG A 1 300 ? -27.712 34.329 -39.384 1.00 32.37 300 ARG A O 1
ATOM 2353 N N . PHE A 1 301 ? -26.561 33.952 -41.274 1.00 33.13 301 PHE A N 1
ATOM 2354 C CA . PHE A 1 301 ? -27.722 34.065 -42.151 1.00 33.64 301 PHE A CA 1
ATOM 2355 C C . PHE A 1 301 ? -28.195 32.696 -42.656 1.00 31.96 301 PHE A C 1
ATOM 2356 O O . PHE A 1 301 ? -27.407 31.915 -43.183 1.00 21.64 301 PHE A O 1
ATOM 2364 N N . PHE A 1 302 ? -29.485 32.414 -42.513 1.00 33.62 302 PHE A N 1
ATOM 2365 C CA . PHE A 1 302 ? -29.993 31.079 -42.818 1.00 32.27 302 PHE A CA 1
ATOM 2366 C C . PHE A 1 302 ? -31.070 31.035 -43.892 1.00 28.48 302 PHE A C 1
ATOM 2367 O O . PHE A 1 302 ? -32.118 31.666 -43.786 1.00 24.35 302 PHE A O 1
ATOM 2375 N N . LYS A 1 303 ? -30.784 30.261 -44.928 1.00 27.80 303 LYS A N 1
ATOM 2376 C CA . LYS A 1 303 ? -31.644 30.169 -46.099 1.00 29.48 303 LYS A CA 1
ATOM 2377 C C . LYS A 1 303 ? -31.442 28.793 -46.679 1.00 31.22 303 LYS A C 1
ATOM 2378 O O . LYS A 1 303 ? -30.319 28.431 -47.019 1.00 26.13 303 LYS A O 1
ATOM 2384 N N . THR A 1 304 ? -32.519 28.013 -46.772 1.00 27.69 304 THR A N 1
ATOM 2385 C CA . THR A 1 304 ? -32.423 26.669 -47.327 1.00 27.77 304 THR A CA 1
ATOM 2386 C C . THR A 1 304 ? -32.656 26.691 -48.828 1.00 36.90 304 THR A C 1
ATOM 2387 O O . THR A 1 304 ? -33.012 27.731 -49.387 1.00 31.11 304 THR A O 1
ATOM 2391 N N . ASN A 1 305 ? -32.447 25.536 -49.464 1.00 28.69 305 ASN A N 1
ATOM 2392 C CA . ASN A 1 305 ? -32.757 25.336 -50.872 1.00 33.29 305 ASN A CA 1
ATOM 2393 C C . ASN A 1 305 ? -34.242 25.026 -51.111 1.00 36.25 305 ASN A C 1
ATOM 2394 O O . ASN A 1 305 ? -34.697 25.034 -52.259 1.00 39.55 305 ASN A O 1
ATOM 2399 N N . ASN A 1 306 ? -34.988 24.746 -50.043 1.00 28.20 306 ASN A N 1
ATOM 2400 C CA . ASN A 1 306 ? -36.422 24.429 -50.153 1.00 34.42 306 ASN A CA 1
ATOM 2401 C C . ASN A 1 306 ? -37.241 25.275 -49.187 1.00 22.93 306 ASN A C 1
ATOM 2402 O O . ASN A 1 306 ? -37.998 24.736 -48.365 1.00 25.46 306 ASN A O 1
ATOM 2407 N N . SER A 1 307 ? -37.079 26.590 -49.282 1.00 24.28 307 SER A N 1
ATOM 2408 C CA . SER A 1 307 ? -37.616 27.544 -48.302 1.00 21.84 307 SER A CA 1
ATOM 2409 C C . SER A 1 307 ? -39.117 27.372 -48.032 1.00 28.13 307 SER A C 1
ATOM 2410 O O . SER A 1 307 ? -39.600 27.591 -46.914 1.00 22.96 307 SER A O 1
ATOM 2413 N N . GLN A 1 308 ? -39.842 26.975 -49.069 1.00 20.99 308 GLN A N 1
ATOM 2414 C CA . GLN A 1 308 ? -41.275 26.760 -48.979 1.00 26.02 308 GLN A CA 1
ATOM 2415 C C . GLN A 1 308 ? -41.644 25.672 -47.969 1.00 24.22 308 GLN A C 1
ATOM 2416 O O . GLN A 1 308 ? -42.764 25.652 -47.440 1.00 23.35 308 GLN A O 1
ATOM 2422 N N . TYR A 1 309 ? -40.711 24.759 -47.710 1.00 19.89 309 TYR A N 1
ATOM 2423 C CA . TYR A 1 309 ? -40.977 23.612 -46.837 1.00 19.46 309 TYR A CA 1
ATOM 2424 C C . TYR A 1 309 ? -40.318 23.727 -45.452 1.00 26.38 309 TYR A C 1
ATOM 2425 O O . TYR A 1 309 ? -40.445 22.827 -44.623 1.00 21.56 309 TYR A O 1
ATOM 2434 N N . ASP A 1 310 ? -39.587 24.808 -45.209 1.00 26.62 310 ASP A N 1
ATOM 2435 C CA . ASP A 1 310 ? -38.853 24.925 -43.957 1.00 28.36 310 ASP A CA 1
ATOM 2436 C C . ASP A 1 310 ? -39.778 24.680 -42.775 1.00 27.47 310 ASP A C 1
ATOM 2437 O O . ASP A 1 310 ? -39.437 23.941 -41.854 1.00 26.47 310 ASP A O 1
ATOM 2442 N N . LEU A 1 311 ? -40.961 25.288 -42.814 1.00 27.54 311 LEU A N 1
ATOM 2443 C CA . LEU A 1 311 ? -41.872 25.263 -41.671 1.00 27.35 311 LEU A CA 1
ATOM 2444 C C . LEU A 1 311 ? -42.433 23.864 -41.404 1.00 29.76 311 LEU A C 1
ATOM 2445 O O . LEU A 1 311 ? -42.380 23.369 -40.275 1.00 26.56 311 LEU A O 1
ATOM 2450 N N . VAL A 1 312 ? -42.952 23.214 -42.438 1.00 27.58 312 VAL A N 1
ATOM 2451 C CA . VAL A 1 312 ? -43.573 21.905 -42.248 1.00 29.62 312 VAL A CA 1
ATOM 2452 C C . VAL A 1 312 ? -42.514 20.861 -41.835 1.00 31.89 312 VAL A C 1
ATOM 2453 O O . VAL A 1 312 ? -42.788 19.958 -41.043 1.00 30.90 312 VAL A O 1
ATOM 2457 N N . ASN A 1 313 ? -41.296 21.012 -42.342 1.00 30.67 313 ASN A N 1
ATOM 2458 C CA . ASN A 1 313 ? -40.186 20.165 -41.914 1.00 33.56 313 ASN A CA 1
ATOM 2459 C C . ASN A 1 313 ? -39.881 20.347 -40.420 1.00 41.60 313 ASN A C 1
ATOM 2460 O O . ASN A 1 313 ? -39.706 19.377 -39.684 1.00 37.05 313 ASN A O 1
ATOM 2465 N N . GLY A 1 314 ? -39.838 21.598 -39.974 1.00 34.49 314 GLY A N 1
ATOM 2466 C CA . GLY A 1 314 ? -39.640 21.893 -38.567 1.00 32.51 314 GLY A CA 1
ATOM 2467 C C . GLY A 1 314 ? -40.757 21.369 -37.681 1.00 37.79 314 GLY A C 1
ATOM 2468 O O . GLY A 1 314 ? -40.503 20.890 -36.571 1.00 40.51 314 GLY A O 1
ATOM 2469 N N . MET A 1 315 ? -41.997 21.480 -38.150 1.00 32.76 315 MET A N 1
ATOM 2470 C CA . MET A 1 315 ? -43.131 20.894 -37.445 1.00 35.64 315 MET A CA 1
ATOM 2471 C C . MET A 1 315 ? -42.920 19.392 -37.295 1.00 41.40 315 MET A C 1
ATOM 2472 O O . MET A 1 315 ? -43.210 18.810 -36.247 1.00 41.67 315 MET A O 1
ATOM 2477 N N . TYR A 1 316 ? -42.426 18.766 -38.359 1.00 39.96 316 TYR A N 1
ATOM 2478 C CA . TYR A 1 316 ? -42.153 17.340 -38.343 1.00 39.33 316 TYR A CA 1
ATOM 2479 C C . TYR A 1 316 ? -41.021 16.988 -37.366 1.00 47.07 316 TYR A C 1
ATOM 2480 O O . TYR A 1 316 ? -41.196 16.125 -36.505 1.00 45.08 316 TYR A O 1
ATOM 2489 N N . LEU A 1 317 ? -39.870 17.647 -37.498 1.00 40.41 317 LEU A N 1
ATOM 2490 C CA . LEU A 1 317 ? -38.720 17.341 -36.645 1.00 40.62 317 LEU A CA 1
ATOM 2491 C C . LEU A 1 317 ? -39.079 17.491 -35.170 1.00 38.14 317 LEU A C 1
ATOM 2492 O O . LEU A 1 317 ? -38.586 16.751 -34.331 1.00 52.86 317 LEU A O 1
ATOM 2497 N N . ILE A 1 318 ? -39.958 18.435 -34.867 1.00 37.86 318 ILE A N 1
ATOM 2498 C CA . ILE A 1 318 ? -40.388 18.687 -33.501 1.00 37.51 318 ILE A CA 1
ATOM 2499 C C . ILE A 1 318 ? -41.397 17.667 -32.986 1.00 51.52 318 ILE A C 1
ATOM 2500 O O . ILE A 1 318 ? -41.246 17.139 -31.886 1.00 53.83 318 ILE A O 1
ATOM 2505 N N . GLY A 1 319 ? -42.436 17.408 -33.776 1.00 54.57 319 GLY A N 1
ATOM 2506 C CA . GLY A 1 319 ? -43.615 16.712 -33.284 1.00 44.92 319 GLY A CA 1
ATOM 2507 C C . GLY A 1 319 ? -43.768 15.257 -33.690 1.00 46.58 319 GLY A C 1
ATOM 2508 O O . GLY A 1 319 ? -44.652 14.565 -33.174 1.00 51.16 319 GLY A O 1
ATOM 2509 N N . ASN A 1 320 ? -42.927 14.780 -34.602 1.00 46.79 320 ASN A N 1
ATOM 2510 C CA . ASN A 1 320 ? -43.024 13.390 -35.039 1.00 53.66 320 ASN A CA 1
ATOM 2511 C C . ASN A 1 320 ? -42.235 12.447 -34.151 1.00 64.69 320 ASN A C 1
ATOM 2512 O O . ASN A 1 320 ? -42.810 11.512 -33.590 1.00 64.39 320 ASN A O 1
ATOM 2518 N N . MET B 1 1 ? -51.103 22.444 -101.990 1.00 54.45 1 MET B N 1
ATOM 2519 C CA . MET B 1 1 ? -51.690 21.170 -102.467 1.00 51.60 1 MET B CA 1
ATOM 2520 C C . MET B 1 1 ? -53.126 21.434 -102.884 1.00 54.85 1 MET B C 1
ATOM 2521 O O . MET B 1 1 ? -53.585 22.577 -102.863 1.00 57.19 1 MET B O 1
ATOM 2526 N N . LEU B 1 2 ? -53.832 20.389 -103.295 1.00 54.05 2 LEU B N 1
ATOM 2527 C CA . LEU B 1 2 ? -55.276 20.490 -103.469 1.00 59.74 2 LEU B CA 1
ATOM 2528 C C . LEU B 1 2 ? -55.983 19.739 -102.346 1.00 56.86 2 LEU B C 1
ATOM 2529 O O . LEU B 1 2 ? -55.961 18.504 -102.297 1.00 50.92 2 LEU B O 1
ATOM 2534 N N . VAL B 1 3 ? -56.599 20.497 -101.442 1.00 58.43 3 VAL B N 1
ATOM 2535 C CA . VAL B 1 3 ? -57.322 19.918 -100.314 1.00 51.86 3 VAL B CA 1
ATOM 2536 C C . VAL B 1 3 ? -58.822 20.053 -100.520 1.00 41.95 3 VAL B C 1
ATOM 2537 O O . VAL B 1 3 ? -59.329 21.146 -100.786 1.00 40.46 3 VAL B O 1
ATOM 2541 N N . PHE B 1 4 ? -59.536 18.942 -100.409 1.00 33.04 4 PHE B N 1
ATOM 2542 C CA . PHE B 1 4 ? -60.991 19.018 -100.379 1.00 49.45 4 PHE B CA 1
ATOM 2543 C C . PHE B 1 4 ? -61.460 19.193 -98.938 1.00 40.45 4 PHE B C 1
ATOM 2544 O O . PHE B 1 4 ? -60.973 18.529 -98.022 1.00 31.76 4 PHE B O 1
ATOM 2552 N N . ILE B 1 5 ? -62.380 20.127 -98.753 1.00 36.01 5 ILE B N 1
ATOM 2553 C CA . ILE B 1 5 ? -62.778 20.556 -97.425 1.00 37.33 5 ILE B CA 1
ATOM 2554 C C . ILE B 1 5 ? -64.294 20.666 -97.326 1.00 30.16 5 ILE B C 1
ATOM 2555 O O . ILE B 1 5 ? -64.873 21.664 -97.743 1.00 31.33 5 ILE B O 1
ATOM 2560 N N . ASP B 1 6 ? -64.939 19.633 -96.792 1.00 25.82 6 ASP B N 1
ATOM 2561 C CA . ASP B 1 6 ? -66.362 19.727 -96.484 1.00 30.29 6 ASP B CA 1
ATOM 2562 C C . ASP B 1 6 ? -66.482 20.442 -95.136 1.00 31.93 6 ASP B C 1
ATOM 2563 O O . ASP B 1 6 ? -66.476 19.802 -94.073 1.00 27.93 6 ASP B O 1
ATOM 2568 N N . ASP B 1 7 ? -66.552 21.771 -95.194 1.00 25.16 7 ASP B N 1
ATOM 2569 C CA . ASP B 1 7 ? -66.540 22.606 -93.999 1.00 24.53 7 ASP B CA 1
ATOM 2570 C C . ASP B 1 7 ? -67.936 22.728 -93.397 1.00 30.98 7 ASP B C 1
ATOM 2571 O O . ASP B 1 7 ? -68.588 23.771 -93.501 1.00 26.03 7 ASP B O 1
ATOM 2576 N N . GLY B 1 8 ? -68.384 21.649 -92.755 1.00 24.59 8 GLY B N 1
ATOM 2577 C CA . GLY B 1 8 ? -69.709 21.615 -92.157 1.00 21.42 8 GLY B CA 1
ATOM 2578 C C . GLY B 1 8 ? -69.774 22.364 -90.832 1.00 24.68 8 GLY B C 1
ATOM 2579 O O . GLY B 1 8 ? -68.757 22.757 -90.280 1.00 20.04 8 GLY B O 1
ATOM 2580 N N . SER B 1 9 ? -70.977 22.558 -90.311 1.00 21.26 9 SER B N 1
ATOM 2581 C CA . SER B 1 9 ? -71.144 23.408 -89.147 1.00 29.07 9 SER B CA 1
ATOM 2582 C C . SER B 1 9 ? -70.562 22.785 -87.871 1.00 24.52 9 SER B C 1
ATOM 2583 O O . SER B 1 9 ? -70.164 23.510 -86.965 1.00 25.56 9 SER B O 1
ATOM 2586 N N . THR B 1 10 ? -70.497 21.455 -87.819 1.00 20.79 10 THR B N 1
ATOM 2587 C CA . THR B 1 10 ? -70.106 20.733 -86.599 1.00 30.67 10 THR B CA 1
ATOM 2588 C C . THR B 1 10 ? -68.664 20.242 -86.673 1.00 23.59 10 THR B C 1
ATOM 2589 O O . THR B 1 10 ? -67.921 20.297 -85.690 1.00 21.51 10 THR B O 1
ATOM 2593 N N . ASN B 1 11 ? -68.304 19.741 -87.849 1.00 21.15 11 ASN B N 1
ATOM 2594 C CA . ASN B 1 11 ? -66.983 19.192 -88.125 1.00 20.88 11 ASN B CA 1
ATOM 2595 C C . ASN B 1 11 ? -66.502 19.582 -89.522 1.00 26.73 11 ASN B C 1
ATOM 2596 O O . ASN B 1 11 ? -67.276 19.556 -90.488 1.00 19.52 11 ASN B O 1
ATOM 2601 N N . ILE B 1 12 ? -65.228 19.948 -89.622 1.00 25.18 12 ILE B N 1
ATOM 2602 C CA . ILE B 1 12 ? -64.594 20.158 -90.916 1.00 27.94 12 ILE B CA 1
ATOM 2603 C C . ILE B 1 12 ? -64.004 18.817 -91.299 1.00 27.95 12 ILE B C 1
ATOM 2604 O O . ILE B 1 12 ? -63.258 18.223 -90.523 1.00 29.16 12 ILE B O 1
ATOM 2609 N N . LYS B 1 13 ? -64.341 18.329 -92.483 1.00 25.48 13 LYS B N 1
ATOM 2610 C CA . LYS B 1 13 ? -63.769 17.081 -92.967 1.00 31.76 13 LYS B CA 1
ATOM 2611 C C . LYS B 1 13 ? -62.837 17.351 -94.156 1.00 29.73 13 LYS B C 1
ATOM 2612 O O . LYS B 1 13 ? -63.203 18.035 -95.107 1.00 33.92 13 LYS B O 1
ATOM 2618 N N . LEU B 1 14 ? -61.630 16.812 -94.091 1.00 29.75 14 LEU B N 1
ATOM 2619 C CA . LEU B 1 14 ? -60.647 17.046 -95.134 1.00 40.16 14 LEU B CA 1
ATOM 2620 C C . LEU B 1 14 ? -60.365 15.762 -95.890 1.00 39.21 14 LEU B C 1
ATOM 2621 O O . LEU B 1 14 ? -60.330 14.683 -95.298 1.00 42.39 14 LEU B O 1
ATOM 2626 N N . GLN B 1 15 ? -60.162 15.884 -97.200 1.00 41.29 15 GLN B N 1
ATOM 2627 C CA . GLN B 1 15 ? -59.603 14.782 -97.977 1.00 50.04 15 GLN B CA 1
ATOM 2628 C C . GLN B 1 15 ? -58.566 15.290 -98.977 1.00 43.30 15 GLN B C 1
ATOM 2629 O O . GLN B 1 15 ? -58.768 16.303 -99.643 1.00 40.62 15 GLN B O 1
ATOM 2635 N N . TRP B 1 16 ? -57.449 14.580 -99.071 1.00 55.23 16 TRP B N 1
ATOM 2636 C CA . TRP B 1 16 ? -56.402 14.947 -100.013 1.00 53.44 16 TRP B CA 1
ATOM 2637 C C . TRP B 1 16 ? -55.475 13.766 -100.286 1.00 59.19 16 TRP B C 1
ATOM 2638 O O . TRP B 1 16 ? -55.621 12.690 -99.690 1.00 55.30 16 TRP B O 1
ATOM 2649 N N . GLN B 1 17 ? -54.516 13.988 -101.182 1.00 63.54 17 GLN B N 1
ATOM 2650 C CA . GLN B 1 17 ? -53.630 12.933 -101.664 1.00 62.67 17 GLN B CA 1
ATOM 2651 C C . GLN B 1 17 ? -52.155 13.266 -101.429 1.00 61.20 17 GLN B C 1
ATOM 2652 O O . GLN B 1 17 ? -51.683 14.338 -101.811 1.00 62.72 17 GLN B O 1
ATOM 2658 N N . GLU B 1 18 ? -51.435 12.342 -100.795 1.00 64.99 18 GLU B N 1
ATOM 2659 C CA . GLU B 1 18 ? -50.004 12.509 -100.553 1.00 67.47 18 GLU B CA 1
ATOM 2660 C C . GLU B 1 18 ? -49.246 12.522 -101.875 1.00 72.48 18 GLU B C 1
ATOM 2661 O O . GLU B 1 18 ? -49.839 12.370 -102.944 1.00 71.21 18 GLU B O 1
ATOM 2667 N N . SER B 1 19 ? -47.929 12.691 -101.795 1.00 78.05 19 SER B N 1
ATOM 2668 C CA . SER B 1 19 ? -47.079 12.620 -102.981 1.00 77.54 19 SER B CA 1
ATOM 2669 C C . SER B 1 19 ? -47.268 11.274 -103.654 1.00 71.73 19 SER B C 1
ATOM 2670 O O . SER B 1 19 ? -47.659 11.198 -104.819 1.00 71.75 19 SER B O 1
ATOM 2673 N N . ASP B 1 20 ? -47.003 10.214 -102.898 1.00 66.70 20 ASP B N 1
ATOM 2674 C CA . ASP B 1 20 ? -47.110 8.854 -103.403 1.00 70.82 20 ASP B CA 1
ATOM 2675 C C . ASP B 1 20 ? -48.559 8.425 -103.603 1.00 75.68 20 ASP B C 1
ATOM 2676 O O . ASP B 1 20 ? -48.892 7.253 -103.428 1.00 76.61 20 ASP B O 1
ATOM 2681 N N . GLY B 1 21 ? -49.421 9.376 -103.950 1.00 73.50 21 GLY B N 1
ATOM 2682 C CA . GLY B 1 21 ? -50.802 9.071 -104.283 1.00 76.57 21 GLY B CA 1
ATOM 2683 C C . GLY B 1 21 ? -51.681 8.627 -103.127 1.00 75.15 21 GLY B C 1
ATOM 2684 O O . GLY B 1 21 ? -52.902 8.556 -103.281 1.00 76.55 21 GLY B O 1
ATOM 2685 N N . THR B 1 22 ? -51.077 8.315 -101.981 1.00 71.92 22 THR B N 1
ATOM 2686 C CA . THR B 1 22 ? -51.841 7.879 -100.813 1.00 76.02 22 THR B CA 1
ATOM 2687 C C . THR B 1 22 ? -52.917 8.913 -100.455 1.00 74.00 22 THR B C 1
ATOM 2688 O O . THR B 1 22 ? -52.663 10.122 -100.465 1.00 65.05 22 THR B O 1
ATOM 2692 N N . ILE B 1 23 ? -54.117 8.426 -100.149 1.00 65.22 23 ILE B N 1
ATOM 2693 C CA . ILE B 1 23 ? -55.260 9.292 -99.883 1.00 64.51 23 ILE B CA 1
ATOM 2694 C C . ILE B 1 23 ? -55.436 9.528 -98.387 1.00 60.81 23 ILE B C 1
ATOM 2695 O O . ILE B 1 23 ? -55.492 8.578 -97.606 1.00 66.50 23 ILE B O 1
ATOM 2700 N N . LYS B 1 24 ? -55.536 10.794 -97.994 1.00 57.19 24 LYS B N 1
ATOM 2701 C CA . LYS B 1 24 ? -55.620 11.145 -96.578 1.00 57.66 24 LYS B CA 1
ATOM 2702 C C . LYS B 1 24 ? -56.943 11.807 -96.194 1.00 51.70 24 LYS B C 1
ATOM 2703 O O . LYS B 1 24 ? -57.479 12.640 -96.927 1.00 48.61 24 LYS B O 1
ATOM 2709 N N . GLN B 1 25 ? -57.456 11.432 -95.027 1.00 51.78 25 GLN B N 1
ATOM 2710 C CA . GLN B 1 25 ? -58.658 12.047 -94.482 1.00 45.01 25 GLN B CA 1
ATOM 2711 C C . GLN B 1 25 ? -58.417 12.573 -93.066 1.00 48.22 25 GLN B C 1
ATOM 2712 O O . GLN B 1 25 ? -57.690 11.963 -92.277 1.00 43.22 25 GLN B O 1
ATOM 2718 N N . HIS B 1 26 ? -59.034 13.708 -92.751 1.00 39.02 26 HIS B N 1
ATOM 2719 C CA . HIS B 1 26 ? -58.909 14.313 -91.427 1.00 41.76 26 HIS B CA 1
ATOM 2720 C C . HIS B 1 26 ? -60.245 14.911 -91.020 1.00 32.48 26 HIS B C 1
ATOM 2721 O O . HIS B 1 26 ? -60.951 15.464 -91.862 1.00 35.94 26 HIS B O 1
ATOM 2728 N N . ILE B 1 27 ? -60.601 14.790 -89.743 1.00 36.36 27 ILE B N 1
ATOM 2729 C CA . ILE B 1 27 ? -61.765 15.505 -89.220 1.00 35.26 27 ILE B CA 1
ATOM 2730 C C . ILE B 1 27 ? -61.374 16.463 -88.094 1.00 27.51 27 ILE B C 1
ATOM 2731 O O . ILE B 1 27 ? -60.448 16.196 -87.341 1.00 31.89 27 ILE B O 1
ATOM 2736 N N . SER B 1 28 ? -62.080 17.587 -88.002 1.00 30.81 28 SER B N 1
ATOM 2737 C CA . SER B 1 28 ? -61.771 18.636 -87.028 1.00 28.03 28 SER B CA 1
ATOM 2738 C C . SER B 1 28 ? -63.066 19.223 -86.425 1.00 30.41 28 SER B C 1
ATOM 2739 O O . SER B 1 28 ? -63.828 19.875 -87.131 1.00 25.27 28 SER B O 1
ATOM 2742 N N . PRO B 1 29 ? -63.317 18.994 -85.118 1.00 27.28 29 PRO B N 1
ATOM 2743 C CA . PRO B 1 29 ? -64.550 19.504 -84.501 1.00 28.17 29 PRO B CA 1
ATOM 2744 C C . PRO B 1 29 ? -64.522 21.013 -84.334 1.00 29.61 29 PRO B C 1
ATOM 2745 O O . PRO B 1 29 ? -63.516 21.561 -83.896 1.00 32.22 29 PRO B O 1
ATOM 2749 N N . ASN B 1 30 ? -65.618 21.673 -84.693 1.00 28.66 30 ASN B N 1
ATOM 2750 C CA . ASN B 1 30 ? -65.693 23.122 -84.613 1.00 28.96 30 ASN B CA 1
ATOM 2751 C C . ASN B 1 30 ? -66.129 23.579 -83.219 1.00 29.54 30 ASN B C 1
ATOM 2752 O O . ASN B 1 30 ? -67.289 23.947 -82.994 1.00 32.29 30 ASN B O 1
ATOM 2757 N N . SER B 1 31 ? -65.180 23.536 -82.289 1.00 24.03 31 SER B N 1
ATOM 2758 C CA . SER B 1 31 ? -65.387 24.004 -80.928 1.00 21.25 31 SER B CA 1
ATOM 2759 C C . SER B 1 31 ? -64.360 25.110 -80.634 1.00 26.72 31 SER B C 1
ATOM 2760 O O . SER B 1 31 ? -63.201 24.822 -80.333 1.00 25.86 31 SER B O 1
ATOM 2763 N N . PHE B 1 32 ? -64.796 26.364 -80.735 1.00 20.16 32 PHE B N 1
ATOM 2764 C CA . PHE B 1 32 ? -63.933 27.541 -80.559 1.00 21.47 32 PHE B CA 1
ATOM 2765 C C . PHE B 1 32 ? -64.580 28.556 -79.617 1.00 27.58 32 PHE B C 1
ATOM 2766 O O . PHE B 1 32 ? -65.764 28.842 -79.739 1.00 34.08 32 PHE B O 1
ATOM 2774 N N . LYS B 1 33 ? -63.809 29.087 -78.668 1.00 27.05 33 LYS B N 1
ATOM 2775 C CA . LYS B 1 33 ? -64.297 30.149 -77.784 1.00 32.98 33 LYS B CA 1
ATOM 2776 C C . LYS B 1 33 ? -63.679 31.474 -78.211 1.00 28.69 33 LYS B C 1
ATOM 2777 O O . LYS B 1 33 ? -62.651 31.496 -78.888 1.00 29.23 33 LYS B O 1
ATOM 2783 N N . ARG B 1 34 ? -64.314 32.574 -77.827 1.00 28.59 34 ARG B N 1
ATOM 2784 C CA . ARG B 1 34 ? -63.906 33.893 -78.307 1.00 36.47 34 ARG B CA 1
ATOM 2785 C C . ARG B 1 34 ? -62.917 34.530 -77.339 1.00 38.45 34 ARG B C 1
ATOM 2786 O O . ARG B 1 34 ? -63.127 35.635 -76.842 1.00 36.34 34 ARG B O 1
ATOM 2794 N N . GLU B 1 35 ? -61.829 33.816 -77.091 1.00 33.91 35 GLU B N 1
ATOM 2795 C CA . GLU B 1 35 ? -60.860 34.213 -76.095 1.00 33.67 35 GLU B CA 1
ATOM 2796 C C . GLU B 1 35 ? -59.652 33.306 -76.245 1.00 31.57 35 GLU B C 1
ATOM 2797 O O . GLU B 1 35 ? -59.794 32.155 -76.621 1.00 35.85 35 GLU B O 1
ATOM 2803 N N . TRP B 1 36 ? -58.459 33.813 -75.973 1.00 29.91 36 TRP B N 1
ATOM 2804 C CA . TRP B 1 36 ? -57.275 32.970 -76.078 1.00 35.12 36 TRP B CA 1
ATOM 2805 C C . TRP B 1 36 ? -57.187 32.025 -74.899 1.00 26.84 36 TRP B C 1
ATOM 2806 O O . TRP B 1 36 ? -57.566 32.377 -73.784 1.00 29.08 36 TRP B O 1
ATOM 2817 N N . ALA B 1 37 ? -56.705 30.819 -75.160 1.00 25.86 37 ALA B N 1
ATOM 2818 C CA . ALA B 1 37 ? -56.476 29.829 -74.112 1.00 31.55 37 ALA B CA 1
ATOM 2819 C C . ALA B 1 37 ? -55.084 30.032 -73.535 1.00 36.91 37 ALA B C 1
ATOM 2820 O O . ALA B 1 37 ? -54.193 30.547 -74.226 1.00 30.57 37 ALA B O 1
ATOM 2822 N N . VAL B 1 38 ? -54.886 29.621 -72.284 1.00 32.40 38 VAL B N 1
ATOM 2823 C CA . VAL B 1 38 ? -53.556 29.639 -71.682 1.00 30.33 38 VAL B CA 1
ATOM 2824 C C . VAL B 1 38 ? -52.940 28.251 -71.765 1.00 39.17 38 VAL B C 1
ATOM 2825 O O . VAL B 1 38 ? -53.575 27.259 -71.401 1.00 44.06 38 VAL B O 1
ATOM 2829 N N . SER B 1 39 ? -51.705 28.177 -72.251 1.00 36.56 39 SER B N 1
ATOM 2830 C CA . SER B 1 39 ? -50.999 26.905 -72.348 1.00 37.19 39 SER B CA 1
ATOM 2831 C C . SER B 1 39 ? -50.385 26.573 -71.003 1.00 52.34 39 SER B C 1
ATOM 2832 O O . SER B 1 39 ? -49.599 27.350 -70.464 1.00 51.62 39 SER B O 1
ATOM 2835 N N . PHE B 1 40 ? -50.739 25.415 -70.469 1.00 52.25 40 PHE B N 1
ATOM 2836 C CA . PHE B 1 40 ? -50.297 25.027 -69.145 1.00 54.39 40 PHE B CA 1
ATOM 2837 C C . PHE B 1 40 ? -49.550 23.703 -69.211 1.00 58.89 40 PHE B C 1
ATOM 2838 O O . PHE B 1 40 ? -50.156 22.630 -69.219 1.00 58.58 40 PHE B O 1
ATOM 2846 N N . GLY B 1 41 ? -48.225 23.794 -69.275 1.00 66.30 41 GLY B N 1
ATOM 2847 C CA . GLY B 1 41 ? -47.368 22.624 -69.317 1.00 65.06 41 GLY B CA 1
ATOM 2848 C C . GLY B 1 41 ? -47.541 21.775 -70.565 1.00 66.60 41 GLY B C 1
ATOM 2849 O O . GLY B 1 41 ? -47.146 22.166 -71.664 1.00 65.99 41 GLY B O 1
ATOM 2850 N N . ASP B 1 42 ? -48.136 20.603 -70.383 1.00 61.88 42 ASP B N 1
ATOM 2851 C CA . ASP B 1 42 ? -48.237 19.603 -71.440 1.00 64.84 42 ASP B CA 1
ATOM 2852 C C . ASP B 1 42 ? -49.168 20.024 -72.570 1.00 71.56 42 ASP B C 1
ATOM 2853 O O . ASP B 1 42 ? -49.081 19.499 -73.682 1.00 66.86 42 ASP B O 1
ATOM 2858 N N . LYS B 1 43 ? -50.060 20.967 -72.280 1.00 70.54 43 LYS B N 1
ATOM 2859 C CA . LYS B 1 43 ? -51.112 21.354 -73.217 1.00 66.32 43 LYS B CA 1
ATOM 2860 C C . LYS B 1 43 ? -50.589 22.252 -74.334 1.00 64.08 43 LYS B C 1
ATOM 2861 O O . LYS B 1 43 ? -49.857 23.211 -74.082 1.00 70.87 43 LYS B O 1
ATOM 2867 N N . LYS B 1 44 ? -50.976 21.939 -75.566 1.00 56.75 44 LYS B N 1
ATOM 2868 C CA . LYS B 1 44 ? -50.617 22.753 -76.724 1.00 53.57 44 LYS B CA 1
ATOM 2869 C C . LYS B 1 44 ? -51.848 23.518 -77.220 1.00 52.51 44 LYS B C 1
ATOM 2870 O O . LYS B 1 44 ? -52.828 22.902 -77.641 1.00 52.66 44 LYS B O 1
ATOM 2876 N N . VAL B 1 45 ? -51.811 24.850 -77.182 1.00 32.96 45 VAL B N 1
ATOM 2877 C CA . VAL B 1 45 ? -53.002 25.623 -77.512 1.00 38.36 45 VAL B CA 1
ATOM 2878 C C . VAL B 1 45 ? -52.984 26.185 -78.928 1.00 41.82 45 VAL B C 1
ATOM 2879 O O . VAL B 1 45 ? -51.927 26.365 -79.535 1.00 34.80 45 VAL B O 1
ATOM 2883 N N . PHE B 1 46 ? -54.177 26.458 -79.443 1.00 36.16 46 PHE B N 1
ATOM 2884 C CA . PHE B 1 46 ? -54.328 27.047 -80.764 1.00 34.54 46 PHE B CA 1
ATOM 2885 C C . PHE B 1 46 ? -55.095 28.349 -80.619 1.00 27.21 46 PHE B C 1
ATOM 2886 O O . PHE B 1 46 ? -56.313 28.356 -80.509 1.00 29.16 46 PHE B O 1
ATOM 2894 N N . ASN B 1 47 ? -54.354 29.448 -80.586 1.00 27.06 47 ASN B N 1
ATOM 2895 C CA . ASN B 1 47 ? -54.923 30.773 -80.432 1.00 28.74 47 ASN B CA 1
ATOM 2896 C C . ASN B 1 47 ? -54.848 31.527 -81.754 1.00 34.96 47 ASN B C 1
ATOM 2897 O O . ASN B 1 47 ? -53.796 31.605 -82.370 1.00 33.34 47 ASN B O 1
ATOM 2902 N N . TYR B 1 48 ? -55.972 32.080 -82.186 1.00 32.85 48 TYR B N 1
ATOM 2903 C CA . TYR B 1 48 ? -56.066 32.685 -83.503 1.00 33.83 48 TYR B CA 1
ATOM 2904 C C . TYR B 1 48 ? -56.493 34.125 -83.414 1.00 35.15 48 TYR B C 1
ATOM 2905 O O . TYR B 1 48 ? -57.055 34.552 -82.409 1.00 35.37 48 TYR B O 1
ATOM 2914 N N . THR B 1 49 ? -56.214 34.869 -84.480 1.00 33.31 49 THR B N 1
ATOM 2915 C CA . THR B 1 49 ? -56.697 36.234 -84.619 1.00 38.51 49 THR B CA 1
ATOM 2916 C C . THR B 1 49 ? -57.254 36.392 -86.022 1.00 42.60 49 THR B C 1
ATOM 2917 O O . THR B 1 49 ? -56.526 36.244 -87.002 1.00 46.47 49 THR B O 1
ATOM 2921 N N . LEU B 1 50 ? -58.546 36.672 -86.125 1.00 42.45 50 LEU B N 1
ATOM 2922 C CA . LEU B 1 50 ? -59.142 36.905 -87.428 1.00 44.41 50 LEU B CA 1
ATOM 2923 C C . LEU B 1 50 ? -59.794 38.261 -87.431 1.00 43.01 50 LEU B C 1
ATOM 2924 O O . LEU B 1 50 ? -60.763 38.494 -86.714 1.00 45.42 50 LEU B O 1
ATOM 2929 N N . ASN B 1 51 ? -59.236 39.153 -88.243 1.00 47.84 51 ASN B N 1
ATOM 2930 C CA . ASN B 1 51 ? -59.667 40.543 -88.293 1.00 52.78 51 ASN B CA 1
ATOM 2931 C C . ASN B 1 51 ? -59.793 41.142 -86.893 1.00 47.62 51 ASN B C 1
ATOM 2932 O O . ASN B 1 51 ? -60.885 41.507 -86.446 1.00 57.72 51 ASN B O 1
ATOM 2937 N N . GLY B 1 52 ? -58.663 41.223 -86.196 1.00 44.13 52 GLY B N 1
ATOM 2938 C CA . GLY B 1 52 ? -58.614 41.840 -84.881 1.00 52.75 52 GLY B CA 1
ATOM 2939 C C . GLY B 1 52 ? -59.360 41.093 -83.786 1.00 52.86 52 GLY B C 1
ATOM 2940 O O . GLY B 1 52 ? -59.373 41.521 -82.630 1.00 47.11 52 GLY B O 1
ATOM 2941 N N . GLU B 1 53 ? -59.973 39.970 -84.141 1.00 47.89 53 GLU B N 1
ATOM 2942 C CA . GLU B 1 53 ? -60.782 39.210 -83.200 1.00 44.24 53 GLU B CA 1
ATOM 2943 C C . GLU B 1 53 ? -60.116 37.885 -82.860 1.00 40.03 53 GLU B C 1
ATOM 2944 O O . GLU B 1 53 ? -59.638 37.188 -83.755 1.00 48.92 53 GLU B O 1
ATOM 2950 N N . GLN B 1 54 ? -60.072 37.526 -81.580 1.00 33.93 54 GLN B N 1
ATOM 2951 C CA . GLN B 1 54 ? -59.379 36.293 -81.201 1.00 37.45 54 GLN B CA 1
ATOM 2952 C C . GLN B 1 54 ? -60.294 35.135 -80.807 1.00 39.11 54 GLN B C 1
ATOM 2953 O O . GLN B 1 54 ? -61.384 35.319 -80.260 1.00 36.48 54 GLN B O 1
ATOM 2959 N N . TYR B 1 55 ? -59.802 33.937 -81.102 1.00 32.86 55 TYR B N 1
ATOM 2960 C CA . TYR B 1 55 ? -60.506 32.694 -80.880 1.00 26.80 55 TYR B CA 1
ATOM 2961 C C . TYR B 1 55 ? -59.469 31.664 -80.467 1.00 32.82 55 TYR B C 1
ATOM 2962 O O . TYR B 1 55 ? -58.297 31.786 -80.820 1.00 30.75 55 TYR B O 1
ATOM 2971 N N . SER B 1 56 ? -59.890 30.648 -79.721 1.00 23.10 56 SER B N 1
ATOM 2972 C CA . SER B 1 56 ? -59.032 29.502 -79.471 1.00 24.82 56 SER B CA 1
ATOM 2973 C C . SER B 1 56 ? -59.822 28.219 -79.630 1.00 25.04 56 SER B C 1
ATOM 2974 O O . SER B 1 56 ? -61.014 28.174 -79.343 1.00 25.08 56 SER B O 1
ATOM 2977 N N . PHE B 1 57 ? -59.153 27.178 -80.101 1.00 19.65 57 PHE B N 1
ATOM 2978 C CA . PHE B 1 57 ? -59.748 25.871 -80.108 1.00 25.33 57 PHE B CA 1
ATOM 2979 C C . PHE B 1 57 ? -60.010 25.505 -78.660 1.00 25.39 57 PHE B C 1
ATOM 2980 O O . PHE B 1 57 ? -59.094 25.517 -77.839 1.00 26.16 57 PHE B O 1
ATOM 2988 N N . ASP B 1 58 ? -61.259 25.213 -78.333 1.00 22.13 58 ASP B N 1
ATOM 2989 C CA . ASP B 1 58 ? -61.586 24.761 -76.982 1.00 26.04 58 ASP B CA 1
ATOM 2990 C C . ASP B 1 58 ? -62.715 23.736 -77.042 1.00 28.08 58 ASP B C 1
ATOM 2991 O O . ASP B 1 58 ? -63.876 24.097 -77.142 1.00 20.86 58 ASP B O 1
ATOM 2996 N N . PRO B 1 59 ? -62.359 22.447 -76.993 1.00 28.68 59 PRO B N 1
ATOM 2997 C CA . PRO B 1 59 ? -63.324 21.350 -77.079 1.00 28.90 59 PRO B CA 1
ATOM 2998 C C . PRO B 1 59 ? -64.248 21.223 -75.875 1.00 23.47 59 PRO B C 1
ATOM 2999 O O . PRO B 1 59 ? -65.283 20.575 -76.021 1.00 28.02 59 PRO B O 1
ATOM 3003 N N . ILE B 1 60 ? -63.911 21.819 -74.731 1.00 19.39 60 ILE B N 1
ATOM 3004 C CA . ILE B 1 60 ? -64.667 21.552 -73.499 1.00 20.49 60 ILE B CA 1
ATOM 3005 C C . ILE B 1 60 ? -65.502 22.718 -72.951 1.00 28.61 60 ILE B C 1
ATOM 3006 O O . ILE B 1 60 ? -66.425 22.508 -72.163 1.00 26.92 60 ILE B O 1
ATOM 3011 N N . SER B 1 61 ? -65.177 23.936 -73.359 1.00 24.65 61 SER B N 1
ATOM 3012 C CA . SER B 1 61 ? -65.778 25.127 -72.784 1.00 16.56 61 SER B CA 1
ATOM 3013 C C . SER B 1 61 ? -67.285 25.209 -73.037 1.00 27.57 61 SER B C 1
ATOM 3014 O O . SER B 1 61 ? -67.720 25.091 -74.172 1.00 17.86 61 SER B O 1
ATOM 3017 N N . PRO B 1 62 ? -68.082 25.450 -71.973 1.00 21.58 62 PRO B N 1
ATOM 3018 C CA . PRO B 1 62 ? -69.525 25.677 -72.142 1.00 29.27 62 PRO B CA 1
ATOM 3019 C C . PRO B 1 62 ? -69.817 26.922 -72.988 1.00 27.16 62 PRO B C 1
ATOM 3020 O O . PRO B 1 62 ? -70.942 27.106 -73.446 1.00 25.05 62 PRO B O 1
ATOM 3024 N N . ASP B 1 63 ? -68.797 27.747 -73.209 1.00 27.52 63 ASP B N 1
ATOM 3025 C CA . ASP B 1 63 ? -68.955 28.992 -73.950 1.00 30.59 63 ASP B CA 1
ATOM 3026 C C . ASP B 1 63 ? -68.438 28.913 -75.384 1.00 29.71 63 ASP B C 1
ATOM 3027 O O . ASP B 1 63 ? -68.186 29.939 -76.018 1.00 26.59 63 ASP B O 1
ATOM 3032 N N . ALA B 1 64 ? -68.270 27.707 -75.901 1.00 26.31 64 ALA B N 1
ATOM 3033 C CA . ALA B 1 64 ? -67.837 27.569 -77.281 1.00 27.60 64 ALA B CA 1
ATOM 3034 C C . ALA B 1 64 ? -68.962 28.074 -78.191 1.00 36.87 64 ALA B C 1
ATOM 3035 O O . ALA B 1 64 ? -70.143 27.782 -77.960 1.00 32.36 64 ALA B O 1
ATOM 3037 N N . VAL B 1 65 ? -68.586 28.854 -79.201 1.00 30.06 65 VAL B N 1
ATOM 3038 C CA . VAL B 1 65 ? -69.536 29.408 -80.163 1.00 34.82 65 VAL B CA 1
ATOM 3039 C C . VAL B 1 65 ? -70.443 28.304 -80.725 1.00 33.79 65 VAL B C 1
ATOM 3040 O O . VAL B 1 65 ? -69.956 27.265 -81.166 1.00 26.99 65 VAL B O 1
ATOM 3044 N N . VAL B 1 66 ? -71.755 28.520 -80.678 1.00 36.63 66 VAL B N 1
ATOM 3045 C CA . VAL B 1 66 ? -72.713 27.584 -81.270 1.00 34.70 66 VAL B CA 1
ATOM 3046 C C . VAL B 1 66 ? -72.819 27.862 -82.769 1.00 32.52 66 VAL B C 1
ATOM 3047 O O . VAL B 1 66 ? -73.165 28.967 -83.173 1.00 38.83 66 VAL B O 1
ATOM 3051 N N . THR B 1 67 ? -72.519 26.864 -83.594 1.00 31.71 67 THR B N 1
ATOM 3052 C CA . THR B 1 67 ? -72.364 27.094 -85.032 1.00 33.92 67 THR B CA 1
ATOM 3053 C C . THR B 1 67 ? -73.533 26.561 -85.864 1.00 32.22 67 THR B C 1
ATOM 3054 O O . THR B 1 67 ? -73.425 26.422 -87.086 1.00 35.05 67 THR B O 1
ATOM 3058 N N . THR B 1 68 ? -74.652 26.300 -85.204 1.00 32.68 68 THR B N 1
ATOM 3059 C CA . THR B 1 68 ? -75.767 25.585 -85.821 1.00 38.89 68 THR B CA 1
ATOM 3060 C C . THR B 1 68 ? -76.735 26.481 -86.611 1.00 39.07 68 THR B C 1
ATOM 3061 O O . THR B 1 68 ? -77.940 26.464 -86.359 1.00 36.39 68 THR B O 1
ATOM 3065 N N . ASN B 1 69 ? -76.217 27.244 -87.571 1.00 34.82 69 ASN B N 1
ATOM 3066 C CA . ASN B 1 69 ? -77.053 28.147 -88.374 1.00 38.33 69 ASN B CA 1
ATOM 3067 C C . ASN B 1 69 ? -76.478 28.330 -89.775 1.00 35.75 69 ASN B C 1
ATOM 3068 O O . ASN B 1 69 ? -75.327 27.989 -90.025 1.00 32.64 69 ASN B O 1
ATOM 3073 N N . ILE B 1 70 ? -77.269 28.892 -90.683 1.00 36.57 70 ILE B N 1
ATOM 3074 C CA . ILE B 1 70 ? -76.817 29.097 -92.061 1.00 39.78 70 ILE B CA 1
ATOM 3075 C C . ILE B 1 70 ? -75.684 30.121 -92.133 1.00 35.45 70 ILE B C 1
ATOM 3076 O O . ILE B 1 70 ? -74.703 29.928 -92.862 1.00 30.87 70 ILE B O 1
ATOM 3081 N N . ALA B 1 71 ? -75.824 31.197 -91.357 1.00 45.88 71 ALA B N 1
ATOM 3082 C CA . ALA B 1 71 ? -74.864 32.304 -91.353 1.00 40.08 71 ALA B CA 1
ATOM 3083 C C . ALA B 1 71 ? -73.435 31.826 -91.148 1.00 39.11 71 ALA B C 1
ATOM 3084 O O . ALA B 1 71 ? -72.494 32.426 -91.659 1.00 39.37 71 ALA B O 1
ATOM 3086 N N . TRP B 1 72 ? -73.275 30.751 -90.386 1.00 36.94 72 TRP B N 1
ATOM 3087 C CA . TRP B 1 72 ? -71.959 30.180 -90.149 1.00 31.17 72 TRP B CA 1
ATOM 3088 C C . TRP B 1 72 ? -71.135 29.939 -91.416 1.00 29.32 72 TRP B C 1
ATOM 3089 O O . TRP B 1 72 ? -69.905 29.998 -91.382 1.00 28.27 72 TRP B O 1
ATOM 3100 N N . GLN B 1 73 ? -71.804 29.646 -92.524 1.00 28.54 73 GLN B N 1
ATOM 3101 C CA . GLN B 1 73 ? -71.109 29.394 -93.791 1.00 35.33 73 GLN B CA 1
ATOM 3102 C C . GLN B 1 73 ? -70.193 30.545 -94.226 1.00 33.81 73 GLN B C 1
ATOM 3103 O O . GLN B 1 73 ? -69.148 30.319 -94.842 1.00 37.32 73 GLN B O 1
ATOM 3109 N N . TYR B 1 74 ? -70.590 31.774 -93.907 1.00 36.56 74 TYR B N 1
ATOM 3110 C CA . TYR B 1 74 ? -69.842 32.963 -94.316 1.00 42.17 74 TYR B CA 1
ATOM 3111 C C . TYR B 1 74 ? -69.178 33.668 -93.131 1.00 46.55 74 TYR B C 1
ATOM 3112 O O . TYR B 1 74 ? -68.814 34.840 -93.228 1.00 41.52 74 TYR B O 1
ATOM 3121 N N . SER B 1 75 ? -69.015 32.954 -92.021 1.00 38.94 75 SER B N 1
ATOM 3122 C CA . SER B 1 75 ? -68.631 33.597 -90.769 1.00 33.22 75 SER B CA 1
ATOM 3123 C C . SER B 1 75 ? -67.125 33.680 -90.602 1.00 39.35 75 SER B C 1
ATOM 3124 O O . SER B 1 75 ? -66.368 33.026 -91.327 1.00 31.11 75 SER B O 1
ATOM 3127 N N . ASP B 1 76 ? -66.709 34.515 -89.648 1.00 39.88 76 ASP B N 1
ATOM 3128 C CA . ASP B 1 76 ? -65.315 34.614 -89.230 1.00 36.42 76 ASP B CA 1
ATOM 3129 C C . ASP B 1 76 ? -64.835 33.290 -88.648 1.00 34.66 76 ASP B C 1
ATOM 3130 O O . ASP B 1 76 ? -63.727 32.825 -88.939 1.00 34.89 76 ASP B O 1
ATOM 3135 N N . VAL B 1 77 ? -65.668 32.696 -8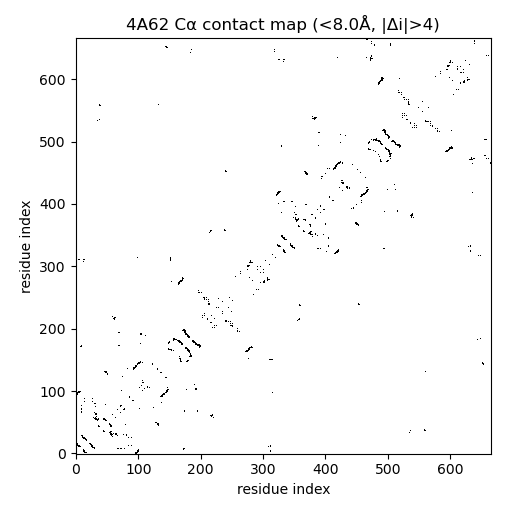7.800 1.00 37.28 77 VAL B N 1
ATOM 3136 C CA . VAL B 1 77 ? -65.273 31.488 -87.090 1.00 30.30 77 VAL B CA 1
ATOM 3137 C C . VAL B 1 77 ? -65.162 30.313 -88.072 1.00 23.89 77 VAL B C 1
ATOM 3138 O O . VAL B 1 77 ? -64.410 29.372 -87.841 1.00 31.02 77 VAL B O 1
ATOM 3142 N N . ASN B 1 78 ? -65.878 30.393 -89.187 1.00 29.96 78 ASN B N 1
ATOM 3143 C CA . ASN B 1 78 ? -65.753 29.383 -90.234 1.00 30.13 78 ASN B CA 1
ATOM 3144 C C . ASN B 1 78 ? -64.325 29.363 -90.786 1.00 30.06 78 ASN B C 1
ATOM 3145 O O . ASN B 1 78 ? -63.708 28.303 -90.947 1.00 32.49 78 ASN B O 1
ATOM 3150 N N . VAL B 1 79 ? -63.784 30.543 -91.047 1.00 36.19 79 VAL B N 1
ATOM 3151 C CA . VAL B 1 79 ? -62.430 30.638 -91.570 1.00 32.02 79 VAL B CA 1
ATOM 3152 C C . VAL B 1 79 ? -61.450 30.104 -90.537 1.00 30.20 79 VAL B C 1
ATOM 3153 O O . VAL B 1 79 ? -60.551 29.324 -90.857 1.00 32.09 79 VAL B O 1
ATOM 3157 N N . VAL B 1 80 ? -61.640 30.521 -89.290 1.00 29.40 80 VAL B N 1
ATOM 3158 C CA . VAL B 1 80 ? -60.872 29.976 -88.173 1.00 26.39 80 VAL B CA 1
ATOM 3159 C C . VAL B 1 80 ? -60.930 28.448 -88.177 1.00 26.57 80 VAL B C 1
ATOM 3160 O O . VAL B 1 80 ? -59.909 27.768 -88.054 1.00 26.63 80 VAL B O 1
ATOM 3164 N N . ALA B 1 81 ? -62.135 27.904 -88.313 1.00 21.88 81 ALA B N 1
ATOM 3165 C CA . ALA B 1 81 ? -62.308 26.456 -88.204 1.00 32.04 81 ALA B CA 1
ATOM 3166 C C . ALA B 1 81 ? -61.492 25.743 -89.282 1.00 23.27 81 ALA B C 1
ATOM 3167 O O . ALA B 1 81 ? -60.834 24.742 -89.008 1.00 29.25 81 ALA B O 1
ATOM 3169 N N . VAL B 1 82 ? -61.532 26.270 -90.504 1.00 23.90 82 VAL B N 1
ATOM 3170 C CA . VAL B 1 82 ? -60.866 25.618 -91.629 1.00 25.82 82 VAL B CA 1
ATOM 3171 C C . VAL B 1 82 ? -59.356 25.638 -91.444 1.00 23.77 82 VAL B C 1
ATOM 3172 O O . VAL B 1 82 ? -58.697 24.595 -91.496 1.00 26.09 82 VAL B O 1
ATOM 3176 N N . HIS B 1 83 ? -58.807 26.820 -91.193 1.00 27.94 83 HIS B N 1
ATOM 3177 C CA . HIS B 1 83 ? -57.367 26.926 -90.964 1.00 34.79 83 HIS B CA 1
ATOM 3178 C C . HIS B 1 83 ? -56.925 25.988 -89.844 1.00 35.87 83 HIS B C 1
ATOM 3179 O O . HIS B 1 83 ? -55.867 25.361 -89.927 1.00 35.09 83 HIS B O 1
ATOM 3186 N N . HIS B 1 84 ? -57.743 25.863 -88.803 1.00 34.21 84 HIS B N 1
ATOM 3187 C CA . HIS B 1 84 ? -57.392 24.974 -87.703 1.00 31.42 84 HIS B CA 1
ATOM 3188 C C . HIS B 1 84 ? -57.424 23.509 -88.159 1.00 25.90 84 HIS B C 1
ATOM 3189 O O . HIS B 1 84 ? -56.601 22.691 -87.743 1.00 31.34 84 HIS B O 1
ATOM 3196 N N . ALA B 1 85 ? -58.394 23.172 -88.998 1.00 32.64 85 ALA B N 1
ATOM 3197 C CA . ALA B 1 85 ? -58.477 21.824 -89.551 1.00 31.87 85 ALA B CA 1
ATOM 3198 C C . ALA B 1 85 ? -57.212 21.504 -90.357 1.00 35.65 85 ALA B C 1
ATOM 3199 O O . ALA B 1 85 ? -56.705 20.384 -90.325 1.00 33.95 85 ALA B O 1
ATOM 3201 N N . LEU B 1 86 ? -56.709 22.496 -91.084 1.00 32.73 86 LEU B N 1
ATOM 3202 C CA . LEU B 1 86 ? -55.478 22.316 -91.848 1.00 39.85 86 LEU B CA 1
ATOM 3203 C C . LEU B 1 86 ? -54.279 22.207 -90.904 1.00 42.47 86 LEU B C 1
ATOM 3204 O O . LEU B 1 86 ? -53.413 21.352 -91.081 1.00 37.85 86 LEU B O 1
ATOM 3209 N N . LEU B 1 87 ? -54.246 23.057 -89.885 1.00 41.55 87 LEU B N 1
ATOM 3210 C CA . LEU B 1 87 ? -53.121 23.078 -88.957 1.00 34.19 87 LEU B CA 1
ATOM 3211 C C . LEU B 1 87 ? -53.013 21.787 -88.140 1.00 40.90 87 LEU B C 1
ATOM 3212 O O . LEU B 1 87 ? -51.927 21.409 -87.693 1.00 41.90 87 LEU B O 1
ATOM 3217 N N . THR B 1 88 ? -54.128 21.090 -87.967 1.00 38.77 88 THR B N 1
ATOM 3218 C CA . THR B 1 88 ? -54.107 19.823 -87.239 1.00 35.45 88 THR B CA 1
ATOM 3219 C C . THR B 1 88 ? -54.223 18.632 -88.203 1.00 39.09 88 THR B C 1
ATOM 3220 O O . THR B 1 88 ? -54.231 17.469 -87.778 1.00 35.18 88 THR B O 1
ATOM 3224 N N . SER B 1 89 ? -54.307 18.924 -89.500 1.00 42.74 89 SER B N 1
ATOM 3225 C CA . SER B 1 89 ? -54.435 17.879 -90.519 1.00 39.81 89 SER B CA 1
ATOM 3226 C C . SER B 1 89 ? -53.211 16.977 -90.584 1.00 48.81 89 SER B C 1
ATOM 3227 O O . SER B 1 89 ? -53.294 15.844 -91.055 1.00 56.09 89 SER B O 1
ATOM 3230 N N . GLY B 1 90 ? -52.073 17.481 -90.119 1.00 51.39 90 GLY B N 1
ATOM 3231 C CA . GLY B 1 90 ? -50.840 16.718 -90.173 1.00 59.30 90 GLY B CA 1
ATOM 3232 C C . GLY B 1 90 ? -50.002 17.086 -91.385 1.00 56.26 90 GLY B C 1
ATOM 3233 O O . GLY B 1 90 ? -48.796 16.842 -91.418 1.00 65.35 90 GLY B O 1
ATOM 3234 N N . LEU B 1 91 ? -50.647 17.661 -92.393 1.00 54.89 91 LEU B N 1
ATOM 3235 C CA . LEU B 1 91 ? -49.926 18.257 -93.499 1.00 47.74 91 LEU B CA 1
ATOM 3236 C C . LEU B 1 91 ? -48.884 19.187 -92.912 1.00 62.41 91 LEU B C 1
ATOM 3237 O O . LEU B 1 91 ? -49.027 19.643 -91.776 1.00 50.81 91 LEU B O 1
ATOM 3242 N N . PRO B 1 92 ? -47.821 19.462 -93.677 1.00 66.08 92 PRO B N 1
ATOM 3243 C CA . PRO B 1 92 ? -46.912 20.550 -93.324 1.00 59.53 92 PRO B CA 1
ATOM 3244 C C . PRO B 1 92 ? -47.516 21.859 -93.813 1.00 51.41 92 PRO B C 1
ATOM 3245 O O . PRO B 1 92 ? -48.140 21.865 -94.875 1.00 52.07 92 PRO B O 1
ATOM 3249 N N . VAL B 1 93 ? -47.362 22.940 -93.055 1.00 57.11 93 VAL B N 1
ATOM 3250 C CA . VAL B 1 93 ? -47.956 24.204 -93.461 1.00 52.42 93 VAL B CA 1
ATOM 3251 C C . VAL B 1 93 ? -47.413 24.587 -94.817 1.00 60.55 93 VAL B C 1
ATOM 3252 O O . VAL B 1 93 ? -46.244 24.351 -95.120 1.00 63.51 93 VAL B O 1
ATOM 3256 N N . SER B 1 94 ? -48.269 25.184 -95.632 1.00 59.68 94 SER B N 1
ATOM 3257 C CA . SER B 1 94 ? -47.904 25.535 -96.988 1.00 58.79 94 SER B CA 1
ATOM 3258 C C . SER B 1 94 ? -49.047 26.293 -97.635 1.00 61.57 94 SER B C 1
ATOM 3259 O O . SER B 1 94 ? -50.056 26.589 -96.990 1.00 57.53 94 SER B O 1
ATOM 3262 N N . GLU B 1 95 ? -48.874 26.617 -98.910 1.00 56.55 95 GLU B N 1
ATOM 3263 C CA . GLU B 1 95 ? -49.960 27.139 -99.708 1.00 58.12 95 GLU B CA 1
ATOM 3264 C C . GLU B 1 95 ? -50.824 25.955 -100.093 1.00 57.10 95 GLU B C 1
ATOM 3265 O O . GLU B 1 95 ? -50.316 24.861 -100.318 1.00 57.12 95 GLU B O 1
ATOM 3271 N N . VAL B 1 96 ? -52.132 26.159 -100.138 1.00 60.45 96 VAL B N 1
ATOM 3272 C CA . VAL B 1 96 ? -53.026 25.122 -100.621 1.00 55.94 96 VAL B CA 1
ATOM 3273 C C . VAL B 1 96 ? -54.137 25.736 -101.450 1.00 49.20 96 VAL B C 1
ATOM 3274 O O . VAL B 1 96 ? -54.514 26.893 -101.255 1.00 50.03 96 VAL B O 1
ATOM 3278 N N . ASP B 1 97 ? -54.625 24.952 -102.403 1.00 54.32 97 ASP B N 1
ATOM 3279 C CA . ASP B 1 97 ? -55.837 25.280 -103.133 1.00 57.20 97 ASP B CA 1
ATOM 3280 C C . ASP B 1 97 ? -56.951 24.436 -102.534 1.00 47.88 97 ASP B C 1
ATOM 3281 O O . ASP B 1 97 ? -56.714 23.299 -102.115 1.00 48.48 97 ASP B O 1
ATOM 3286 N N . ILE B 1 98 ? -58.164 24.970 -102.489 1.00 45.74 98 ILE B N 1
ATOM 3287 C CA . ILE B 1 98 ? -59.239 24.251 -101.813 1.00 51.25 98 ILE B CA 1
ATOM 3288 C C . ILE B 1 98 ? -60.558 24.217 -102.567 1.00 51.58 98 ILE B C 1
ATOM 3289 O O . ILE B 1 98 ? -60.864 25.107 -103.373 1.00 49.46 98 ILE B O 1
ATOM 3294 N N . VAL B 1 99 ? -61.325 23.164 -102.299 1.00 46.44 99 VAL B N 1
ATOM 3295 C CA . VAL B 1 99 ? -62.714 23.077 -102.733 1.00 48.83 99 VAL B CA 1
ATOM 3296 C C . VAL B 1 99 ? -63.568 22.873 -101.490 1.00 38.62 99 VAL B C 1
ATOM 3297 O O . VAL B 1 99 ? -63.341 21.936 -100.727 1.00 44.24 99 VAL B O 1
ATOM 3301 N N . CYS B 1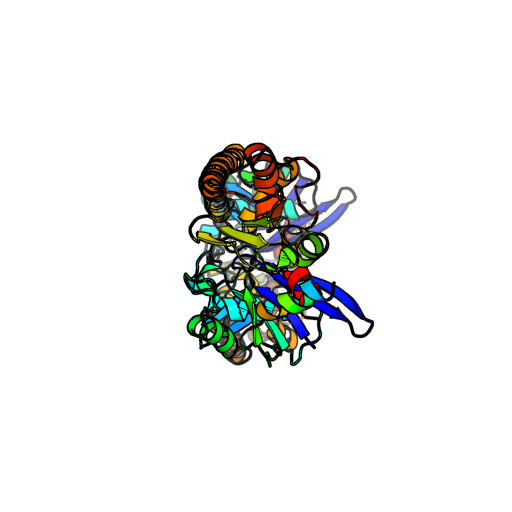 100 ? -64.541 23.753 -101.285 1.00 36.89 100 CYS B N 1
ATOM 3302 C CA . CYS B 1 100 ? -65.347 23.741 -100.064 1.00 42.47 100 CYS B CA 1
ATOM 3303 C C . CYS B 1 100 ? -66.822 23.557 -100.397 1.00 39.13 100 CYS B C 1
ATOM 3304 O O . CYS B 1 100 ? -67.170 23.333 -101.556 1.00 43.60 100 CYS B O 1
ATOM 3307 N N . THR B 1 101 ? -67.697 23.651 -99.398 1.00 31.46 101 THR B N 1
ATOM 3308 C CA . THR B 1 101 ? -69.109 23.330 -99.629 1.00 35.22 101 THR B CA 1
ATOM 3309 C C . THR B 1 101 ? -70.081 24.358 -99.099 1.00 31.52 101 THR B C 1
ATOM 3310 O O . THR B 1 101 ? -69.756 25.139 -98.214 1.00 40.21 101 THR B O 1
ATOM 3314 N N . LEU B 1 102 ? -71.281 24.345 -99.668 1.00 31.10 102 LEU B N 1
ATOM 3315 C CA . LEU B 1 102 ? -72.384 25.170 -99.209 1.00 32.16 102 LEU B CA 1
ATOM 3316 C C . LEU B 1 102 ? -73.602 24.278 -99.123 1.00 34.56 102 LEU B C 1
ATOM 3317 O O . LEU B 1 102 ? -73.711 23.319 -99.878 1.00 29.19 102 LEU B O 1
ATOM 3322 N N . PRO B 1 103 ? -74.516 24.574 -98.184 1.00 39.34 103 PRO B N 1
ATOM 3323 C CA . PRO B 1 103 ? -75.788 23.848 -98.141 1.00 34.11 103 PRO B CA 1
ATOM 3324 C C . PRO B 1 103 ? -76.539 23.986 -99.456 1.00 37.48 103 PRO B C 1
ATOM 3325 O O . PRO B 1 103 ? -76.341 24.959 -100.176 1.00 34.91 103 PRO B O 1
ATOM 3329 N N . LEU B 1 104 ? -77.403 23.022 -99.748 1.00 35.48 104 LEU B N 1
ATOM 3330 C CA . LEU B 1 104 ? -78.127 22.997 -101.009 1.00 39.52 104 LEU B CA 1
ATOM 3331 C C . LEU B 1 104 ? -78.819 24.317 -101.297 1.00 43.86 104 LEU B C 1
ATOM 3332 O O . LEU B 1 104 ? -78.586 24.935 -102.339 1.00 36.61 104 LEU B O 1
ATOM 3337 N N . THR B 1 105 ? -79.666 24.740 -100.366 1.00 39.77 105 THR B N 1
ATOM 3338 C CA . THR B 1 105 ? -80.490 25.923 -100.550 1.00 40.04 105 THR B CA 1
ATOM 3339 C C . THR B 1 105 ? -79.677 27.226 -100.531 1.00 43.87 105 THR B C 1
ATOM 3340 O O . THR B 1 105 ? -80.229 28.307 -100.727 1.00 43.94 105 THR B O 1
ATOM 3344 N N . GLU B 1 106 ? -78.373 27.118 -100.288 1.00 42.50 106 GLU B N 1
ATOM 3345 C CA . GLU B 1 106 ? -77.487 28.273 -100.360 1.00 39.94 106 GLU B CA 1
ATOM 3346 C C . GLU B 1 106 ? -76.735 28.257 -101.672 1.00 41.49 106 GLU B C 1
ATOM 3347 O O . GLU B 1 106 ? -76.514 29.300 -102.286 1.00 45.34 106 GLU B O 1
ATOM 3353 N N . TYR B 1 107 ? -76.329 27.066 -102.090 1.00 36.69 107 TYR B N 1
ATOM 3354 C CA . TYR B 1 107 ? -75.599 26.906 -103.333 1.00 35.01 107 TYR B CA 1
ATOM 3355 C C . TYR B 1 107 ? -76.535 27.145 -104.520 1.00 35.29 107 TYR B C 1
ATOM 3356 O O . TYR B 1 107 ? -76.101 27.612 -105.563 1.00 38.61 107 TYR B O 1
ATOM 3365 N N . TYR B 1 108 ? -77.817 26.846 -104.331 1.00 38.66 108 TYR B N 1
ATOM 3366 C CA . TYR B 1 108 ? -78.807 26.881 -105.401 1.00 38.12 108 TYR B CA 1
ATOM 3367 C C . TYR B 1 108 ? -79.913 27.867 -105.136 1.00 42.90 108 TYR B C 1
ATOM 3368 O O . TYR B 1 108 ? -80.472 27.900 -104.036 1.00 34.99 108 TYR B O 1
ATOM 3377 N N . ASP B 1 109 ? -80.258 28.644 -106.160 1.00 44.07 109 ASP B N 1
ATOM 3378 C CA . ASP B 1 109 ? -81.416 29.526 -106.080 1.00 40.25 109 ASP B CA 1
ATOM 3379 C C . ASP B 1 109 ? -82.673 28.684 -106.214 1.00 42.90 109 ASP B C 1
ATOM 3380 O O . ASP B 1 109 ? -82.590 27.466 -106.351 1.00 38.04 109 ASP B O 1
ATOM 3385 N N . ARG B 1 110 ? -83.831 29.336 -106.172 1.00 45.08 110 ARG B N 1
ATOM 3386 C CA . ARG B 1 110 ? -85.114 28.641 -106.197 1.00 46.09 110 ARG B CA 1
ATOM 3387 C C . ARG B 1 110 ? -85.413 27.973 -107.548 1.00 46.35 110 ARG B C 1
ATOM 3388 O O . ARG B 1 110 ? -86.416 27.276 -107.690 1.00 51.07 110 ARG B O 1
ATOM 3390 N N . ASN B 1 111 ? -84.555 28.195 -108.540 1.00 46.21 111 ASN B N 1
ATOM 3391 C CA . ASN B 1 111 ? -84.711 27.543 -109.841 1.00 48.55 111 ASN B CA 1
ATOM 3392 C C . ASN B 1 111 ? -83.665 26.454 -110.008 1.00 45.09 111 ASN B C 1
ATOM 3393 O O . ASN B 1 111 ? -83.312 26.067 -111.124 1.00 50.74 111 ASN B O 1
ATOM 3398 N N . ASN B 1 112 ? -83.174 25.965 -108.872 1.00 44.20 112 ASN B N 1
ATOM 3399 C CA . ASN B 1 112 ? -82.124 24.953 -108.833 1.00 41.27 112 ASN B CA 1
ATOM 3400 C C . ASN B 1 112 ? -80.937 25.338 -109.689 1.00 37.48 112 ASN B C 1
ATOM 3401 O O . ASN B 1 112 ? -80.211 24.476 -110.176 1.00 39.32 112 ASN B O 1
ATOM 3406 N N . GLN B 1 113 ? -80.742 26.638 -109.871 1.00 40.29 113 GLN B N 1
ATOM 3407 C CA . GLN B 1 113 ? -79.543 27.135 -110.531 1.00 46.26 113 GLN B CA 1
ATOM 3408 C C . GLN B 1 113 ? -78.560 27.616 -109.480 1.00 39.39 113 GLN B C 1
ATOM 3409 O O . GLN B 1 113 ? -78.954 28.187 -108.466 1.00 44.43 113 GLN B O 1
ATOM 3415 N N . PRO B 1 114 ? -77.270 27.393 -109.728 1.00 41.00 114 PRO B N 1
ATOM 3416 C CA . PRO B 1 114 ? -76.210 27.852 -108.827 1.00 47.55 114 PRO B CA 1
ATOM 3417 C C . PRO B 1 114 ? -76.408 29.314 -108.428 1.00 53.12 114 PRO B C 1
ATOM 3418 O O . PRO B 1 114 ? -76.255 30.186 -109.288 1.00 53.29 114 PRO B O 1
ATOM 3422 N N . ASN B 1 115 ? -76.763 29.576 -107.168 1.00 42.71 115 ASN B N 1
ATOM 3423 C CA . ASN B 1 115 ? -76.845 30.946 -106.675 1.00 47.68 115 ASN B CA 1
ATOM 3424 C C . ASN B 1 115 ? -75.459 31.573 -106.654 1.00 51.88 115 ASN B C 1
ATOM 3425 O O . ASN B 1 115 ? -74.706 31.421 -105.694 1.00 46.77 115 ASN B O 1
ATOM 3430 N N . THR B 1 116 ? -75.145 32.293 -107.724 1.00 51.29 116 THR B N 1
ATOM 3431 C CA . THR B 1 116 ? -73.773 32.668 -108.038 1.00 53.28 116 THR B CA 1
ATOM 3432 C C . THR B 1 116 ? -73.189 33.681 -107.052 1.00 48.86 116 THR B C 1
ATOM 3433 O O . THR B 1 116 ? -71.970 33.759 -106.875 1.00 46.70 116 THR B O 1
ATOM 3437 N N . GLU B 1 117 ? -74.064 34.451 -106.414 1.00 50.81 117 GLU B N 1
ATOM 3438 C CA . GLU B 1 117 ? -73.644 35.393 -105.388 1.00 48.83 117 GLU B CA 1
ATOM 3439 C C . GLU B 1 117 ? -73.086 34.670 -104.167 1.00 53.43 117 GLU B C 1
ATOM 3440 O O . GLU B 1 117 ? -71.937 34.877 -103.775 1.00 50.91 117 GLU B O 1
ATOM 3446 N N . ASN B 1 118 ? -73.917 33.834 -103.557 1.00 51.52 118 ASN B N 1
ATOM 3447 C CA . ASN B 1 118 ? -73.497 33.068 -102.394 1.00 51.00 118 ASN B CA 1
ATOM 3448 C C . ASN B 1 118 ? -72.165 32.392 -102.652 1.00 47.86 118 ASN B C 1
ATOM 3449 O O . ASN B 1 118 ? -71.306 32.334 -101.779 1.00 49.89 118 ASN B O 1
ATOM 3454 N N . ILE B 1 119 ? -71.989 31.907 -103.871 1.00 41.99 119 ILE B N 1
ATOM 3455 C CA . ILE B 1 119 ? -70.809 31.130 -104.199 1.00 45.66 119 ILE B CA 1
ATOM 3456 C C . ILE B 1 119 ? -69.527 31.963 -104.172 1.00 48.88 119 ILE B C 1
ATOM 3457 O O . ILE B 1 119 ? -68.497 31.488 -103.701 1.00 47.56 119 ILE B O 1
ATOM 3462 N N . GLU B 1 120 ? -69.571 33.193 -104.674 1.00 51.94 120 GLU B N 1
ATOM 3463 C CA . GLU B 1 120 ? -68.398 34.063 -104.579 1.00 55.18 120 GLU B CA 1
ATOM 3464 C C . GLU B 1 120 ? -68.265 34.607 -103.154 1.00 51.67 120 GLU B C 1
ATOM 3465 O O . GLU B 1 120 ? -67.161 34.712 -102.617 1.00 53.47 120 GLU B O 1
ATOM 3471 N N . ARG B 1 121 ? -69.399 34.942 -102.544 1.00 44.51 121 ARG B N 1
ATOM 3472 C CA . ARG B 1 121 ? -69.413 35.394 -101.156 1.00 51.70 121 ARG B CA 1
ATOM 3473 C C . ARG B 1 121 ? -68.782 34.358 -100.231 1.00 53.45 121 ARG B C 1
ATOM 3474 O O . ARG B 1 121 ? -68.204 34.702 -99.199 1.00 49.59 121 ARG B O 1
ATOM 3482 N N . LYS B 1 122 ? -68.907 33.088 -100.606 1.00 49.60 122 LYS B N 1
ATOM 3483 C CA . LYS B 1 122 ? -68.264 32.003 -99.879 1.00 52.76 122 LYS B CA 1
ATOM 3484 C C . LYS B 1 122 ? -66.762 32.068 -100.114 1.00 51.85 122 LYS B C 1
ATOM 3485 O O . LYS B 1 122 ? -65.962 31.914 -99.190 1.00 50.96 122 LYS B O 1
ATOM 3491 N N . LYS B 1 123 ? -66.380 32.317 -101.358 1.00 49.67 123 LYS B N 1
ATOM 3492 C CA . LYS B 1 123 ? -64.973 32.286 -101.727 1.00 54.66 123 LYS B CA 1
ATOM 3493 C C . LYS B 1 123 ? -64.238 33.480 -101.126 1.00 51.66 123 LYS B C 1
ATOM 3494 O O . LYS B 1 123 ? -63.062 33.386 -100.770 1.00 49.96 123 LYS B O 1
ATOM 3500 N N . ALA B 1 124 ? -64.942 34.598 -100.997 1.00 51.17 124 ALA B N 1
ATOM 3501 C CA . ALA B 1 124 ? -64.374 35.773 -100.356 1.00 57.79 124 ALA B CA 1
ATOM 3502 C C . ALA B 1 124 ? -63.974 35.431 -98.925 1.00 54.03 124 ALA B C 1
ATOM 3503 O O . ALA B 1 124 ? -62.848 35.703 -98.500 1.00 47.54 124 ALA B O 1
ATOM 3505 N N . ASN B 1 125 ? -64.900 34.816 -98.194 1.00 50.93 125 ASN B N 1
ATOM 3506 C CA . ASN B 1 125 ? -64.686 34.502 -96.785 1.00 51.09 125 ASN B CA 1
ATOM 3507 C C . ASN B 1 125 ? -63.271 34.011 -96.522 1.00 48.68 125 ASN B C 1
ATOM 3508 O O . ASN B 1 125 ? -62.638 34.431 -95.556 1.00 44.80 125 ASN B O 1
ATOM 3513 N N . PHE B 1 126 ? -62.769 33.130 -97.384 1.00 44.66 126 PHE B N 1
ATOM 3514 C CA . PHE B 1 126 ? -61.450 32.543 -97.169 1.00 47.88 126 PHE B CA 1
ATOM 3515 C C . PHE B 1 126 ? -60.314 33.475 -97.556 1.00 56.11 126 PHE B C 1
ATOM 3516 O O . PHE B 1 126 ? -59.145 33.095 -97.511 1.00 54.92 126 PHE B O 1
ATOM 3524 N N . ARG B 1 127 ? -60.664 34.697 -97.936 1.00 57.08 127 ARG B N 1
ATOM 3525 C CA . ARG B 1 127 ? -59.663 35.708 -98.229 1.00 61.45 127 ARG B CA 1
ATOM 3526 C C . ARG B 1 127 ? -59.517 36.676 -97.049 1.00 60.17 127 ARG B C 1
ATOM 3527 O O . ARG B 1 127 ? -58.677 37.576 -97.083 1.00 67.81 127 ARG B O 1
ATOM 3535 N N . LYS B 1 128 ? -60.323 36.474 -96.004 1.00 56.57 128 LYS B N 1
ATOM 3536 C CA . LYS B 1 128 ? -60.152 37.205 -94.745 1.00 56.66 128 LYS B CA 1
ATOM 3537 C C . LYS B 1 128 ? -58.795 36.885 -94.135 1.00 52.63 128 LYS B C 1
ATOM 3538 O O . LYS B 1 128 ? -58.338 35.741 -94.194 1.00 51.73 128 LYS B O 1
ATOM 3544 N N . LYS B 1 129 ? -58.158 37.901 -93.554 1.00 55.86 129 LYS B N 1
ATOM 3545 C CA . LYS B 1 129 ? -56.843 37.753 -92.928 1.00 60.03 129 LYS B CA 1
ATOM 3546 C C . LYS B 1 129 ? -56.931 37.000 -91.592 1.00 51.96 129 LYS B C 1
ATOM 3547 O O . LYS B 1 129 ? -57.827 37.250 -90.788 1.00 45.17 129 LYS B O 1
ATOM 3553 N N . ILE B 1 130 ? -55.993 36.085 -91.360 1.00 47.95 130 ILE B N 1
ATOM 3554 C CA . ILE B 1 130 ? -55.975 35.308 -90.127 1.00 50.33 130 ILE B CA 1
ATOM 3555 C C . ILE B 1 130 ? -54.551 35.146 -89.582 1.00 55.62 130 ILE B C 1
ATOM 3556 O O . ILE B 1 130 ? -53.582 35.094 -90.342 1.00 55.20 130 ILE B O 1
ATOM 3561 N N . THR B 1 131 ? -54.441 35.059 -88.258 1.00 48.64 131 THR B N 1
ATOM 3562 C CA . THR B 1 131 ? -53.156 34.922 -87.589 1.00 44.91 131 THR B CA 1
ATOM 3563 C C . THR B 1 131 ? -53.210 33.778 -86.584 1.00 41.21 131 THR B C 1
ATOM 3564 O O . THR B 1 131 ? -54.130 33.705 -85.767 1.00 42.98 131 THR B O 1
ATOM 3568 N N . LEU B 1 132 ? -52.242 32.872 -86.665 1.00 37.56 132 LEU B N 1
ATOM 3569 C CA . LEU B 1 132 ? -52.038 31.884 -85.621 1.00 38.00 132 LEU B CA 1
ATOM 3570 C C . LEU B 1 132 ? -50.972 32.435 -84.687 1.00 52.49 132 LEU B C 1
ATOM 3571 O O . LEU B 1 132 ? -49.837 32.687 -85.101 1.00 49.86 132 LEU B O 1
ATOM 3576 N N . ASN B 1 133 ? -51.345 32.640 -83.430 1.00 39.62 133 ASN B N 1
ATOM 3577 C CA . ASN B 1 133 ? -50.449 33.243 -82.463 1.00 39.88 133 ASN B CA 1
ATOM 3578 C C . ASN B 1 133 ? -49.227 32.363 -82.265 1.00 47.03 133 ASN B C 1
ATOM 3579 O O . ASN B 1 133 ? -49.346 31.192 -81.905 1.00 40.64 133 ASN B O 1
ATOM 3584 N N . GLY B 1 134 ? -48.053 32.930 -82.536 1.00 52.03 134 GLY B N 1
ATOM 3585 C CA . GLY B 1 134 ? -46.793 32.236 -82.345 1.00 49.04 134 GLY B CA 1
ATOM 3586 C C . GLY B 1 134 ? -46.527 31.136 -83.354 1.00 57.00 134 GLY B C 1
ATOM 3587 O O . GLY B 1 134 ? -45.866 30.147 -83.038 1.00 67.60 134 GLY B O 1
ATOM 3588 N N . GLY B 1 135 ? -47.030 31.301 -84.571 1.00 48.72 135 GLY B N 1
ATOM 3589 C CA . GLY B 1 135 ? -46.831 30.293 -85.596 1.00 54.57 135 GLY B CA 1
ATOM 3590 C C . GLY B 1 135 ? -47.415 30.677 -86.941 1.00 47.98 135 GLY B C 1
ATOM 3591 O O . GLY B 1 135 ? -48.135 31.670 -87.058 1.00 48.47 135 GLY B O 1
ATOM 3592 N N . ASP B 1 136 ? -47.107 29.877 -87.960 1.00 56.61 136 ASP B N 1
ATOM 3593 C CA . ASP B 1 136 ? -47.504 30.183 -89.331 1.00 53.25 136 ASP B CA 1
ATOM 3594 C C . ASP B 1 136 ? -48.872 29.630 -89.684 1.00 54.16 136 ASP B C 1
ATOM 3595 O O . ASP B 1 136 ? -49.249 28.546 -89.243 1.00 48.15 136 ASP B O 1
ATOM 3600 N N . THR B 1 137 ? -49.592 30.384 -90.505 1.00 51.06 137 THR B N 1
ATOM 3601 C CA . THR B 1 137 ? -50.912 29.992 -90.969 1.00 57.47 137 THR B CA 1
ATOM 3602 C C . THR B 1 137 ? -50.849 29.496 -92.417 1.00 61.15 137 THR B C 1
ATOM 3603 O O . THR B 1 137 ? -50.217 30.124 -93.267 1.00 57.54 137 THR B O 1
ATOM 3607 N N . PHE B 1 138 ? -51.485 28.359 -92.692 1.00 56.65 138 PHE B N 1
ATOM 3608 C CA . PHE B 1 138 ? -51.627 27.878 -94.064 1.00 47.52 138 PHE B CA 1
ATOM 3609 C C . PHE B 1 138 ? -52.091 29.033 -94.947 1.00 53.45 138 PHE B C 1
ATOM 3610 O O . PHE B 1 138 ? -52.680 29.995 -94.451 1.00 52.24 138 PHE B O 1
ATOM 3618 N N . THR B 1 139 ? -51.838 28.930 -96.253 1.00 55.92 139 THR B N 1
ATOM 3619 C CA . THR B 1 139 ? -52.190 29.993 -97.193 1.00 54.77 139 THR B CA 1
ATOM 3620 C C . THR B 1 139 ? -53.216 29.521 -98.228 1.00 55.21 139 THR B C 1
ATOM 3621 O O . THR B 1 139 ? -52.901 28.712 -99.102 1.00 57.36 139 THR B O 1
ATOM 3625 N N . ILE B 1 140 ? -54.437 30.042 -98.142 1.00 50.78 140 ILE B N 1
ATOM 3626 C CA . ILE B 1 140 ? -55.520 29.588 -99.014 1.00 59.37 140 ILE B CA 1
ATOM 3627 C C . ILE B 1 140 ? -55.579 30.350 -100.329 1.00 59.89 140 ILE B C 1
ATOM 3628 O O . ILE B 1 140 ? -56.028 31.501 -100.373 1.00 50.49 140 ILE B O 1
ATOM 3633 N N . LYS B 1 141 ? -55.173 29.681 -101.404 1.00 60.64 141 LYS B N 1
ATOM 3634 C CA . LYS B 1 141 ? -55.098 30.313 -102.717 1.00 55.59 141 LYS B CA 1
ATOM 3635 C C . LYS B 1 141 ? -56.408 30.193 -103.497 1.00 57.49 141 LYS B C 1
ATOM 3636 O O . LYS B 1 141 ? -57.337 30.976 -103.283 1.00 49.12 141 LYS B O 1
ATOM 3642 N N . ASP B 1 142 ? -56.483 29.227 -104.410 1.00 51.12 142 ASP B N 1
ATOM 3643 C CA . ASP B 1 142 ? -57.679 29.086 -105.229 1.00 63.73 142 ASP B CA 1
ATOM 3644 C C . ASP B 1 142 ? -58.829 28.547 -104.388 1.00 47.59 142 ASP B C 1
ATOM 3645 O O . ASP B 1 142 ? -58.648 27.646 -103.571 1.00 50.09 142 ASP B O 1
ATOM 3650 N N . VAL B 1 143 ? -60.013 29.104 -104.602 1.00 49.17 143 VAL B N 1
ATOM 3651 C CA . VAL B 1 143 ? -61.196 28.682 -103.873 1.00 56.99 143 VAL B CA 1
ATOM 3652 C C . VAL B 1 143 ? -62.306 28.296 -104.822 1.00 52.31 143 VAL B C 1
ATOM 3653 O O . VAL B 1 143 ? -62.771 29.125 -105.597 1.00 51.96 143 VAL B O 1
ATOM 3657 N N . LYS B 1 144 ? -62.741 27.042 -104.741 1.00 56.78 144 LYS B N 1
ATOM 3658 C CA . LYS B 1 144 ? -63.930 26.597 -105.460 1.00 54.38 144 LYS B CA 1
ATOM 3659 C C . LYS B 1 144 ? -64.966 25.975 -104.522 1.00 52.08 144 LYS B C 1
ATOM 3660 O O . LYS B 1 144 ? -64.636 25.457 -103.454 1.00 51.63 144 LYS B O 1
ATOM 3666 N N . VAL B 1 145 ? -66.224 26.036 -104.942 1.00 49.84 145 VAL B N 1
ATOM 3667 C CA . VAL B 1 145 ? -67.342 25.589 -104.126 1.00 48.21 145 VAL B CA 1
ATOM 3668 C C . VAL B 1 145 ? -68.102 24.435 -104.803 1.00 48.81 145 VAL B C 1
ATOM 3669 O O . VAL B 1 145 ? -68.141 24.337 -106.028 1.00 47.21 145 VAL B O 1
ATOM 3673 N N . MET B 1 146 ? -68.692 23.561 -103.992 1.00 43.34 146 MET B N 1
ATOM 3674 C CA . MET B 1 146 ? -69.591 22.515 -104.470 1.00 41.65 146 MET B CA 1
ATOM 3675 C C . MET B 1 146 ? -70.796 22.485 -103.543 1.00 42.21 146 MET B C 1
ATOM 3676 O O . MET B 1 146 ? -70.699 22.911 -102.399 1.00 45.95 146 MET B O 1
ATOM 3681 N N . PRO B 1 147 ? -71.942 21.989 -104.026 1.00 42.19 147 PRO B N 1
ATOM 3682 C CA . PRO B 1 147 ? -73.100 21.913 -103.125 1.00 41.80 147 PRO B CA 1
ATOM 3683 C C . PRO B 1 147 ? -72.946 20.757 -102.132 1.00 38.70 147 PRO B C 1
ATOM 3684 O O . PRO B 1 147 ? -72.103 19.880 -102.337 1.00 33.77 147 PRO B O 1
ATOM 3688 N N . GLU B 1 148 ? -73.733 20.765 -101.064 1.00 35.01 148 GLU B N 1
ATOM 3689 C CA . GLU B 1 148 ? -73.715 19.652 -100.124 1.00 38.73 148 GLU B CA 1
ATOM 3690 C C . GLU B 1 148 ? -74.620 18.533 -100.601 1.00 31.76 148 GLU B C 1
ATOM 3691 O O . GLU B 1 148 ? -75.542 18.774 -101.382 1.00 34.88 148 GLU B O 1
ATOM 3697 N N . SER B 1 149 ? -74.325 17.315 -100.143 1.00 33.11 149 SER B N 1
ATOM 3698 C CA . SER B 1 149 ? -75.161 16.138 -100.375 1.00 31.25 149 SER B CA 1
ATOM 3699 C C . SER B 1 149 ? -74.889 15.484 -101.744 1.00 37.33 149 SER B C 1
ATOM 3700 O O . SER B 1 149 ? -74.435 14.336 -101.817 1.00 34.16 149 SER B O 1
ATOM 3703 N N . ILE B 1 150 ? -75.128 16.223 -102.822 1.00 30.93 150 ILE B N 1
ATOM 3704 C CA . ILE B 1 150 ? -75.082 15.650 -104.170 1.00 31.77 150 ILE B CA 1
ATOM 3705 C C . ILE B 1 150 ? -73.764 14.932 -104.498 1.00 31.93 150 ILE B C 1
ATOM 3706 O O . ILE B 1 150 ? -73.778 13.811 -105.007 1.00 33.14 150 ILE B O 1
ATOM 3711 N N . PRO B 1 151 ? -72.617 15.558 -104.198 1.00 30.65 151 PRO B N 1
ATOM 3712 C CA . PRO B 1 151 ? -71.363 14.885 -104.565 1.00 29.34 151 PRO B CA 1
ATOM 3713 C C . PRO B 1 151 ? -71.170 13.500 -103.924 1.00 36.24 151 PRO B C 1
ATOM 3714 O O . PRO B 1 151 ? -70.405 12.692 -104.465 1.00 30.16 151 PRO B O 1
ATOM 3718 N N . ALA B 1 152 ? -71.849 13.220 -102.811 1.00 25.41 152 ALA B N 1
ATOM 3719 C CA . ALA B 1 152 ? -71.655 11.946 -102.120 1.00 33.08 152 ALA B CA 1
ATOM 3720 C C . ALA B 1 152 ? -72.127 10.780 -102.979 1.00 28.11 152 ALA B C 1
ATOM 3721 O O . ALA B 1 152 ? -71.669 9.658 -102.799 1.00 37.13 152 ALA B O 1
ATOM 3723 N N . GLY B 1 153 ? -73.026 11.057 -103.922 1.00 38.00 153 GLY B N 1
ATOM 3724 C CA . GLY B 1 153 ? -73.612 10.024 -104.756 1.00 38.22 153 GLY B CA 1
ATOM 3725 C C . GLY B 1 153 ? -72.837 9.731 -106.029 1.00 34.68 153 GLY B C 1
ATOM 3726 O O . GLY B 1 153 ? -73.292 8.967 -106.865 1.00 39.57 153 GLY B O 1
ATOM 3727 N N . TYR B 1 154 ? -71.659 10.317 -106.172 1.00 37.93 154 TYR B N 1
ATOM 3728 C CA . TYR B 1 154 ? -70.907 10.206 -107.415 1.00 43.11 154 TYR B CA 1
ATOM 3729 C C . TYR B 1 154 ? -70.752 8.755 -107.876 1.00 46.76 154 TYR B C 1
ATOM 3730 O O . TYR B 1 154 ? -71.206 8.397 -108.964 1.00 42.64 154 TYR B O 1
ATOM 3739 N N . GLU B 1 155 ? -70.122 7.921 -107.052 1.00 42.53 155 GLU B N 1
ATOM 3740 C CA . GLU B 1 155 ? -69.877 6.536 -107.434 1.00 44.86 155 GLU B CA 1
ATOM 3741 C C . GLU B 1 155 ? -71.176 5.773 -107.720 1.00 47.20 155 GLU B C 1
ATOM 3742 O O . GLU B 1 155 ? -71.264 5.059 -108.715 1.00 50.49 155 GLU B O 1
ATOM 3748 N N . VAL B 1 156 ? -72.178 5.931 -106.858 1.00 43.20 156 VAL B N 1
ATOM 3749 C CA . VAL B 1 156 ? -73.469 5.270 -107.046 1.00 32.60 156 VAL B CA 1
ATOM 3750 C C . VAL B 1 156 ? -74.146 5.727 -108.339 1.00 46.41 156 VAL B C 1
ATOM 3751 O O . VAL B 1 156 ? -74.656 4.912 -109.100 1.00 38.57 156 VAL B O 1
ATOM 3755 N N . LEU B 1 157 ? -74.148 7.035 -108.578 1.00 45.21 157 LEU B N 1
ATOM 3756 C CA . LEU B 1 157 ? -74.785 7.601 -109.758 1.00 43.05 157 LEU B CA 1
ATOM 3757 C C . LEU B 1 157 ? -74.168 7.061 -111.046 1.00 44.61 157 LEU B C 1
ATOM 3758 O O . LEU B 1 157 ? -74.871 6.855 -112.025 1.00 51.17 157 LEU B O 1
ATOM 3763 N N . GLN B 1 158 ? -72.860 6.831 -111.043 1.00 45.62 158 GLN B N 1
ATOM 3764 C CA . GLN B 1 158 ? -72.171 6.323 -112.226 1.00 52.65 158 GLN B CA 1
ATOM 3765 C C . GLN B 1 158 ? -72.900 5.144 -112.877 1.00 56.65 158 GLN B C 1
ATOM 3766 O O . GLN B 1 158 ? -72.788 4.931 -114.084 1.00 56.16 158 GLN B O 1
ATOM 3772 N N . GLU B 1 159 ? -73.646 4.384 -112.083 1.00 50.61 159 GLU B N 1
ATOM 3773 C CA . GLU B 1 159 ? -74.213 3.128 -112.561 1.00 52.20 159 GLU B CA 1
ATOM 3774 C C . GLU B 1 159 ? -75.728 3.062 -112.469 1.00 51.20 159 GLU B C 1
ATOM 3775 O O . GLU B 1 159 ? -76.304 1.977 -112.399 1.00 56.19 159 GLU B O 1
ATOM 3781 N N . LEU B 1 160 ? -76.368 4.227 -112.473 1.00 51.47 160 LEU B N 1
ATOM 3782 C CA . LEU B 1 160 ? -77.821 4.312 -112.533 1.00 54.42 160 LEU B CA 1
ATOM 3783 C C . LEU B 1 160 ? -78.275 4.709 -113.928 1.00 58.37 160 LEU B C 1
ATOM 3784 O O . LEU B 1 160 ? -77.702 5.605 -114.546 1.00 54.24 160 LEU B O 1
ATOM 3789 N N . ASP B 1 161 ? -79.313 4.053 -114.426 1.00 57.28 161 ASP B N 1
ATOM 3790 C CA . ASP B 1 161 ? -79.919 4.505 -115.661 1.00 57.39 161 ASP B CA 1
ATOM 3791 C C . ASP B 1 161 ? -80.399 5.927 -115.400 1.00 58.88 161 ASP B C 1
ATOM 3792 O O . ASP B 1 161 ? -80.854 6.243 -114.298 1.00 51.56 161 ASP B O 1
ATOM 3797 N N . GLU B 1 162 ? -80.276 6.788 -116.403 1.00 54.69 162 GLU B N 1
ATOM 3798 C CA . GLU B 1 162 ? -80.576 8.199 -116.226 1.00 47.98 162 GLU B CA 1
ATOM 3799 C C . GLU B 1 162 ? -82.049 8.421 -115.922 1.00 54.53 162 GLU B C 1
ATOM 3800 O O . GLU B 1 162 ? -82.443 9.502 -115.482 1.00 47.58 162 GLU B O 1
ATOM 3806 N N . ALA B 1 163 ? -82.864 7.394 -116.144 1.00 53.23 163 ALA B N 1
ATOM 3807 C CA . ALA B 1 163 ? -84.274 7.462 -115.778 1.00 54.04 163 ALA B CA 1
ATOM 3808 C C . ALA B 1 163 ? -84.444 7.173 -114.293 1.00 48.06 163 ALA B C 1
ATOM 3809 O O . ALA B 1 163 ? -85.445 7.557 -113.691 1.00 51.61 163 ALA B O 1
ATOM 3811 N N . ASP B 1 164 ? -83.466 6.484 -113.711 1.00 54.08 164 ASP B N 1
ATOM 3812 C CA . ASP B 1 164 ? -83.451 6.234 -112.271 1.00 51.30 164 ASP B CA 1
ATOM 3813 C C . ASP B 1 164 ? -83.126 7.529 -111.532 1.00 53.03 164 ASP B C 1
ATOM 3814 O O . ASP B 1 164 ? -82.532 8.451 -112.106 1.00 51.89 164 ASP B O 1
ATOM 3819 N N . SER B 1 165 ? -83.509 7.599 -110.260 1.00 46.35 165 SER B N 1
ATOM 3820 C CA . SER B 1 165 ? -83.208 8.776 -109.455 1.00 45.67 165 SER B CA 1
ATOM 3821 C C . SER B 1 165 ? -82.803 8.416 -108.020 1.00 41.63 165 SER B C 1
ATOM 3822 O O . SER B 1 165 ? -83.519 7.704 -107.313 1.00 33.55 165 SER B O 1
ATOM 3825 N N . LEU B 1 166 ? -81.641 8.918 -107.612 1.00 36.52 166 LEU B N 1
ATOM 3826 C CA . LEU B 1 166 ? -81.105 8.667 -106.280 1.00 35.99 166 LEU B CA 1
ATOM 3827 C C . LEU B 1 166 ? -81.521 9.775 -105.308 1.00 31.12 166 LEU B C 1
ATOM 3828 O O . LEU B 1 166 ? -81.225 10.950 -105.524 1.00 28.28 166 LEU B O 1
ATOM 3833 N N . LEU B 1 167 ? -82.245 9.394 -104.261 1.00 29.66 167 LEU B N 1
ATOM 3834 C CA . LEU B 1 167 ? -82.529 10.297 -103.164 1.00 33.96 167 LEU B CA 1
ATOM 3835 C C . LEU B 1 167 ? -81.331 10.299 -102.213 1.00 32.80 167 LEU B C 1
ATOM 3836 O O . LEU B 1 167 ? -81.055 9.289 -101.563 1.00 32.25 167 LEU B O 1
ATOM 3841 N N . ILE B 1 168 ? -80.620 11.424 -102.153 1.00 25.11 168 ILE B N 1
ATOM 3842 C CA . ILE B 1 168 ? -79.477 11.579 -101.259 1.00 29.85 168 ILE B CA 1
ATOM 3843 C C . ILE B 1 168 ? -79.893 12.362 -100.005 1.00 33.84 168 ILE B C 1
ATOM 3844 O O . ILE B 1 168 ? -80.200 13.569 -100.053 1.00 23.94 168 ILE B O 1
ATOM 3849 N N . ILE B 1 169 ? -79.941 11.647 -98.886 1.00 24.98 169 ILE B N 1
ATOM 3850 C CA . ILE B 1 169 ? -80.339 12.233 -97.619 1.00 23.68 169 ILE B CA 1
ATOM 3851 C C . ILE B 1 169 ? -79.109 12.521 -96.775 1.00 22.82 169 ILE B C 1
ATOM 3852 O O . ILE B 1 169 ? -78.437 11.605 -96.301 1.00 21.66 169 ILE B O 1
ATOM 3857 N N . ASP B 1 170 ? -78.822 13.808 -96.615 1.00 15.72 170 ASP B N 1
ATOM 3858 C CA . ASP B 1 170 ? -77.659 14.286 -95.872 1.00 22.45 170 ASP B CA 1
ATOM 3859 C C . ASP B 1 170 ? -78.113 14.925 -94.540 1.00 25.97 170 ASP B C 1
ATOM 3860 O O . ASP B 1 170 ? -78.596 16.065 -94.515 1.00 22.38 170 ASP B O 1
ATOM 3865 N N . LEU B 1 171 ? -78.002 14.178 -93.440 1.00 21.00 171 LEU B N 1
ATOM 3866 C CA . LEU B 1 171 ? -78.294 14.753 -92.114 1.00 24.23 171 LEU B CA 1
ATOM 3867 C C . LEU B 1 171 ? -76.991 15.155 -91.413 1.00 27.44 171 LEU B C 1
ATOM 3868 O O . LEU B 1 171 ? -76.196 14.290 -91.029 1.00 19.24 171 LEU B O 1
ATOM 3873 N N . GLY B 1 172 ? -76.774 16.464 -91.276 1.00 22.59 172 GLY B N 1
ATOM 3874 C CA . GLY B 1 172 ? -75.641 16.993 -90.536 1.00 20.96 172 GLY B CA 1
ATOM 3875 C C . GLY B 1 172 ? -76.051 17.512 -89.159 1.00 24.18 172 GLY B C 1
ATOM 3876 O O . GLY B 1 172 ? -77.135 17.215 -88.675 1.00 24.10 172 GLY B O 1
ATOM 3877 N N . GLY B 1 173 ? -75.175 18.295 -88.535 1.00 24.70 173 GLY B N 1
ATOM 3878 C CA . GLY B 1 173 ? -75.435 18.896 -87.236 1.00 24.42 173 GLY B CA 1
ATOM 3879 C C . GLY B 1 173 ? -76.478 19.996 -87.282 1.00 22.44 173 GLY B C 1
ATOM 3880 O O . GLY B 1 173 ? -77.288 20.121 -86.373 1.00 20.48 173 GLY B O 1
ATOM 3881 N N . THR B 1 174 ? -76.472 20.787 -88.346 1.00 22.38 174 THR B N 1
ATOM 3882 C CA . THR B 1 174 ? -77.421 21.885 -88.466 1.00 28.95 174 THR B CA 1
ATOM 3883 C C . THR B 1 174 ? -78.575 21.625 -89.432 1.00 29.89 174 THR B C 1
ATOM 3884 O O . THR B 1 174 ? -79.700 22.065 -89.201 1.00 25.41 174 THR B O 1
ATOM 3888 N N . THR B 1 175 ? -78.286 20.935 -90.525 1.00 24.08 175 THR B N 1
ATOM 3889 C CA . THR B 1 175 ? -79.215 20.894 -91.645 1.00 35.84 175 THR B CA 1
ATOM 3890 C C . THR B 1 175 ? -79.519 19.495 -92.155 1.00 37.51 175 THR B C 1
ATOM 3891 O O . THR B 1 175 ? -78.674 18.595 -92.094 1.00 28.67 175 THR B O 1
ATOM 3895 N N . LEU B 1 176 ? -80.735 19.337 -92.669 1.00 34.29 176 LEU B N 1
ATOM 3896 C CA . LEU B 1 176 ? -81.116 18.159 -93.432 1.00 28.05 176 LEU B CA 1
ATOM 3897 C C . LEU B 1 176 ? -81.137 18.549 -94.913 1.00 36.31 176 LEU B C 1
ATOM 3898 O O . LEU B 1 176 ? -82.023 19.282 -95.358 1.00 33.72 176 LEU B O 1
ATOM 3903 N N . ASP B 1 177 ? -80.118 18.099 -95.646 1.00 29.75 177 ASP B N 1
ATOM 3904 C CA . ASP B 1 177 ? -79.968 18.368 -97.073 1.00 27.63 177 ASP B CA 1
ATOM 3905 C C . ASP B 1 177 ? -80.430 17.155 -97.859 1.00 37.23 177 ASP B C 1
ATOM 3906 O O . ASP B 1 177 ? -79.724 16.146 -97.900 1.00 33.50 177 ASP B O 1
ATOM 3911 N N . ILE B 1 178 ? -81.600 17.245 -98.481 1.00 26.81 178 ILE B N 1
ATOM 3912 C CA . ILE B 1 178 ? -82.072 16.178 -99.348 1.00 32.46 178 ILE B CA 1
ATOM 3913 C C . ILE B 1 178 ? -82.052 16.594 -100.814 1.00 30.32 178 ILE B C 1
ATOM 3914 O O . ILE B 1 178 ? -82.676 17.590 -101.206 1.00 28.29 178 ILE B O 1
ATOM 3919 N N . SER B 1 179 ? -81.314 15.832 -101.615 1.00 26.11 179 SER B N 1
ATOM 3920 C CA . SER B 1 179 ? -81.339 15.996 -103.061 1.00 33.00 179 SER B CA 1
ATOM 3921 C C . SER B 1 179 ? -81.892 14.728 -103.727 1.00 42.70 179 SER B C 1
ATOM 3922 O O . SER B 1 179 ? -81.749 13.615 -103.200 1.00 30.69 179 SER B O 1
ATOM 3925 N N . GLN B 1 180 ? -82.543 14.921 -104.873 1.00 38.40 180 GLN B N 1
ATOM 3926 C CA . GLN B 1 180 ? -83.018 13.827 -105.714 1.00 31.18 180 GLN B CA 1
ATOM 3927 C C . GLN B 1 180 ? -82.396 14.012 -107.090 1.00 41.40 180 GLN B C 1
ATOM 3928 O O . GLN B 1 180 ? -82.693 14.981 -107.792 1.00 36.92 180 GLN B O 1
ATOM 3934 N N . VAL B 1 181 ? -81.513 13.093 -107.458 1.00 32.09 181 VAL B N 1
ATOM 3935 C CA . VAL B 1 181 ? -80.695 13.244 -108.653 1.00 41.14 181 VAL B CA 1
ATOM 3936 C C . VAL B 1 181 ? -80.942 12.105 -109.646 1.00 45.17 181 VAL B C 1
ATOM 3937 O O . VAL B 1 181 ? -81.203 10.969 -109.239 1.00 39.13 181 VAL B O 1
ATOM 3941 N N . MET B 1 182 ? -80.871 12.418 -110.941 1.00 43.53 182 MET B N 1
ATOM 3942 C CA . MET B 1 182 ? -81.056 11.421 -111.999 1.00 43.72 182 MET B CA 1
ATOM 3943 C C . MET B 1 182 ? -79.738 10.700 -112.270 1.00 42.10 182 MET B C 1
ATOM 3944 O O . MET B 1 182 ? -78.656 11.268 -112.078 1.00 38.33 182 MET B O 1
ATOM 3949 N N . GLY B 1 183 ? -79.833 9.452 -112.723 1.00 45.67 183 GLY B N 1
ATOM 3950 C CA . GLY B 1 183 ? -78.659 8.627 -112.982 1.00 42.86 183 GLY B CA 1
ATOM 3951 C C . GLY B 1 183 ? -77.548 9.315 -113.761 1.00 44.60 183 GLY B C 1
ATOM 3952 O O . GLY B 1 183 ? -77.796 10.205 -114.581 1.00 42.83 183 GLY B O 1
ATOM 3953 N N . LYS B 1 184 ? -76.315 8.884 -113.505 1.00 40.57 184 LYS B N 1
ATOM 3954 C CA . LYS B 1 184 ? -75.119 9.512 -114.067 1.00 46.91 184 LYS B CA 1
ATOM 3955 C C . LYS B 1 184 ? -75.123 11.026 -113.870 1.00 51.00 184 LYS B C 1
ATOM 3956 O O . LYS B 1 184 ? -74.468 11.760 -114.610 1.00 49.93 184 LYS B O 1
ATOM 3962 N N . LEU B 1 185 ? -75.850 11.491 -112.860 1.00 51.50 185 LEU B N 1
ATOM 3963 C CA . LEU B 1 185 ? -75.895 12.913 -112.562 1.00 55.08 185 LEU B CA 1
ATOM 3964 C C . LEU B 1 185 ? -76.326 13.682 -113.814 1.00 52.95 185 LEU B C 1
ATOM 3965 O O . LEU B 1 185 ? -75.816 14.764 -114.106 1.00 49.21 185 LEU B O 1
ATOM 3970 N N . SER B 1 186 ? -77.270 13.104 -114.549 1.00 51.68 186 SER B N 1
ATOM 3971 C CA . SER B 1 186 ? -77.748 13.697 -115.791 1.00 56.00 186 SER B CA 1
ATOM 3972 C C . SER B 1 186 ? -78.799 14.771 -115.522 1.00 56.81 186 SER B C 1
ATOM 3973 O O . SER B 1 186 ? -79.435 15.268 -116.450 1.00 50.84 186 SER B O 1
ATOM 3976 N N . GLY B 1 187 ? -78.986 15.126 -114.252 1.00 54.02 187 GLY B N 1
ATOM 3977 C CA . GLY B 1 187 ? -79.931 16.171 -113.899 1.00 48.64 187 GLY B CA 1
ATOM 3978 C C . GLY B 1 187 ? -80.377 16.140 -112.449 1.00 52.76 187 GLY B C 1
ATOM 3979 O O . GLY B 1 187 ? -80.219 15.134 -111.751 1.00 42.63 187 GLY B O 1
ATOM 3980 N N . ILE B 1 188 ? -80.936 17.254 -111.992 1.00 42.05 188 ILE B N 1
ATOM 3981 C CA . ILE B 1 188 ? -81.451 17.338 -110.639 1.00 41.00 188 ILE B CA 1
ATOM 3982 C C . ILE B 1 188 ? -82.937 17.553 -110.698 1.00 36.35 188 ILE B C 1
ATOM 3983 O O . ILE B 1 188 ? -83.394 18.521 -111.285 1.00 44.49 188 ILE B O 1
ATOM 3988 N N . SER B 1 189 ? -83.698 16.663 -110.076 1.00 39.18 189 SER B N 1
ATOM 3989 C CA . SER B 1 189 ? -85.149 16.784 -110.105 1.00 39.93 189 SER B CA 1
ATOM 3990 C C . SER B 1 189 ? -85.687 17.475 -108.855 1.00 47.52 189 SER B C 1
ATOM 3991 O O . SER B 1 189 ? -86.777 18.042 -108.878 1.00 44.10 189 SER B O 1
ATOM 3994 N N . LYS B 1 190 ? -84.936 17.428 -107.758 1.00 49.72 190 LYS B N 1
ATOM 3995 C CA . LYS B 1 190 ? -85.345 18.165 -106.568 1.00 43.84 190 LYS B CA 1
ATOM 3996 C C . LYS B 1 190 ? -84.191 18.479 -105.626 1.00 43.98 190 LYS B C 1
ATOM 3997 O O . LYS B 1 190 ? -83.226 17.722 -105.503 1.00 42.38 190 LYS B O 1
ATOM 4003 N N . ILE B 1 191 ? -84.308 19.629 -104.979 1.00 43.46 191 ILE B N 1
ATOM 4004 C CA . ILE B 1 191 ? -83.324 20.104 -104.023 1.00 39.13 191 ILE B CA 1
ATOM 4005 C C . ILE B 1 191 ? -84.088 20.552 -102.793 1.00 43.53 191 ILE B C 1
ATOM 4006 O O . ILE B 1 191 ? -85.220 21.036 -102.904 1.00 40.47 191 ILE B O 1
ATOM 4011 N N . TYR B 1 192 ? -83.491 20.366 -101.620 1.00 35.26 192 TYR B N 1
ATOM 4012 C CA . TYR B 1 192 ? -84.210 20.613 -100.380 1.00 34.35 192 TYR B CA 1
ATOM 4013 C C . TYR B 1 192 ? -83.296 20.806 -99.181 1.00 40.87 192 TYR B C 1
ATOM 4014 O O . TYR B 1 192 ? -82.294 20.111 -99.018 1.00 37.60 192 TYR B O 1
ATOM 4023 N N . GLY B 1 193 ? -83.678 21.754 -98.333 1.00 41.27 193 GLY B N 1
ATOM 4024 C CA . GLY B 1 193 ? -82.887 22.113 -97.182 1.00 37.30 193 GLY B CA 1
ATOM 4025 C C . GLY B 1 193 ? -83.773 22.562 -96.043 1.00 37.35 193 GLY B C 1
ATOM 4026 O O . GLY B 1 193 ? -84.704 23.336 -96.231 1.00 32.41 193 GLY B O 1
ATOM 4027 N N . ASP B 1 194 ? -83.488 22.036 -94.861 1.00 34.17 194 ASP B N 1
ATOM 4028 C CA . ASP B 1 194 ? -84.145 22.459 -93.652 1.00 37.29 194 ASP B CA 1
ATOM 4029 C C . ASP B 1 194 ? -83.064 22.635 -92.587 1.00 41.71 194 ASP B C 1
ATOM 4030 O O . ASP B 1 194 ? -82.642 21.669 -91.932 1.00 29.54 194 ASP B O 1
ATOM 4035 N N . SER B 1 195 ? -82.601 23.876 -92.451 1.00 39.35 195 SER B N 1
ATOM 4036 C CA . SER B 1 195 ? -81.524 24.214 -91.527 1.00 40.75 195 SER B CA 1
ATOM 4037 C C . SER B 1 195 ? -82.033 24.346 -90.100 1.00 29.42 195 SER B C 1
ATOM 4038 O O . SER B 1 195 ? -81.323 24.842 -89.228 1.00 40.33 195 SER B O 1
ATOM 4041 N N . SER B 1 196 ? -83.258 23.896 -89.860 1.00 33.58 196 SER B N 1
ATOM 4042 C CA . SER B 1 196 ? -83.808 23.867 -88.504 1.00 34.50 196 SER B CA 1
ATOM 4043 C C . SER B 1 196 ? -83.980 22.426 -88.044 1.00 41.22 196 SER B C 1
ATOM 4044 O O . SER B 1 196 ? -84.537 22.158 -86.982 1.00 37.61 196 SER B O 1
ATOM 4047 N N . LEU B 1 197 ? -83.504 21.495 -88.861 1.00 38.65 197 LEU B N 1
ATOM 4048 C CA . LEU B 1 197 ? -83.622 20.078 -88.551 1.00 37.67 197 LEU B CA 1
ATOM 4049 C C . LEU B 1 197 ? -82.252 19.438 -88.699 1.00 33.94 197 LEU B C 1
ATOM 4050 O O . LEU B 1 197 ? -81.843 19.053 -89.802 1.00 37.36 197 LEU B O 1
ATOM 4055 N N . GLY B 1 198 ? -81.535 19.358 -87.587 1.00 32.00 198 GLY B N 1
ATOM 4056 C CA . GLY B 1 198 ? -80.181 18.846 -87.583 1.00 26.46 198 GLY B CA 1
ATOM 4057 C C . GLY B 1 198 ? -80.019 17.963 -86.375 1.00 26.67 198 GLY B C 1
ATOM 4058 O O . GLY B 1 198 ? -80.892 17.912 -85.515 1.00 23.69 198 GLY B O 1
ATOM 4059 N N . VAL B 1 199 ? -78.900 17.266 -86.293 1.00 23.54 199 VAL B N 1
ATOM 4060 C CA . VAL B 1 199 ? -78.606 16.540 -85.077 1.00 21.50 199 VAL B CA 1
ATOM 4061 C C . VAL B 1 199 ? -78.480 17.505 -83.878 1.00 25.54 199 VAL B C 1
ATOM 4062 O O . VAL B 1 199 ? -78.561 17.064 -82.740 1.00 19.24 199 VAL B O 1
ATOM 4066 N N . SER B 1 200 ? -78.293 18.807 -84.130 1.00 15.22 200 SER B N 1
ATOM 4067 C CA . SER B 1 200 ? -78.156 19.780 -83.037 1.00 20.38 200 SER B CA 1
ATOM 4068 C C . SER B 1 200 ? -79.415 19.806 -82.173 1.00 23.29 200 SER B C 1
ATOM 4069 O O . SER B 1 200 ? -79.379 20.209 -81.011 1.00 27.60 200 SER B O 1
ATOM 4072 N N . LEU B 1 201 ? -80.526 19.366 -82.750 1.00 22.21 201 LEU B N 1
ATOM 4073 C CA . LEU B 1 201 ? -81.759 19.129 -82.005 1.00 28.49 201 LEU B CA 1
ATOM 4074 C C . LEU B 1 201 ? -81.448 18.257 -80.799 1.00 25.67 201 LEU B C 1
ATOM 4075 O O . LEU B 1 201 ? -81.841 18.548 -79.668 1.00 27.59 201 LEU B O 1
ATOM 4080 N N . VAL B 1 202 ? -80.734 17.167 -81.049 1.00 25.17 202 VAL B N 1
ATOM 4081 C CA . VAL B 1 202 ? -80.373 16.243 -79.984 1.00 17.96 202 VAL B CA 1
ATOM 4082 C C . VAL B 1 202 ? -79.222 16.836 -79.182 1.00 20.23 202 VAL B C 1
ATOM 4083 O O . VAL B 1 202 ? -79.252 16.846 -77.946 1.00 15.44 202 VAL B O 1
ATOM 4087 N N . THR B 1 203 ? -78.222 17.368 -79.881 1.00 18.63 203 THR B N 1
ATOM 4088 C CA . THR B 1 203 ? -77.023 17.880 -79.205 1.00 19.21 203 THR B CA 1
ATOM 4089 C C . THR B 1 203 ? -77.368 18.868 -78.087 1.00 20.24 203 THR B C 1
ATOM 4090 O O . THR B 1 203 ? -76.920 18.705 -76.937 1.00 16.77 203 THR B O 1
ATOM 4094 N N . SER B 1 204 ? -78.176 19.879 -78.416 1.00 15.52 204 SER B N 1
ATOM 4095 C CA . SER B 1 204 ? -78.523 20.908 -77.441 1.00 21.25 204 SER B CA 1
ATOM 4096 C C . SER B 1 204 ? -79.287 20.324 -76.249 1.00 21.87 204 SER B C 1
ATOM 4097 O O . SER B 1 204 ? -79.095 20.784 -75.126 1.00 16.86 204 SER B O 1
ATOM 4100 N N . ALA B 1 205 ? -80.138 19.319 -76.494 1.00 20.39 205 ALA B N 1
ATOM 4101 C CA . ALA B 1 205 ? -80.858 18.602 -75.426 1.00 19.84 205 ALA B CA 1
ATOM 4102 C C . ALA B 1 205 ? -79.905 17.887 -74.450 1.00 18.30 205 ALA B C 1
ATOM 4103 O O . ALA B 1 205 ? -79.994 18.075 -73.248 1.00 18.63 205 ALA B O 1
ATOM 4105 N N . VAL B 1 206 ? -79.001 17.072 -74.983 1.00 16.73 206 VAL B N 1
ATOM 4106 C CA . VAL B 1 206 ? -77.969 16.418 -74.187 1.00 22.61 206 VAL B CA 1
ATOM 4107 C C . VAL B 1 206 ? -77.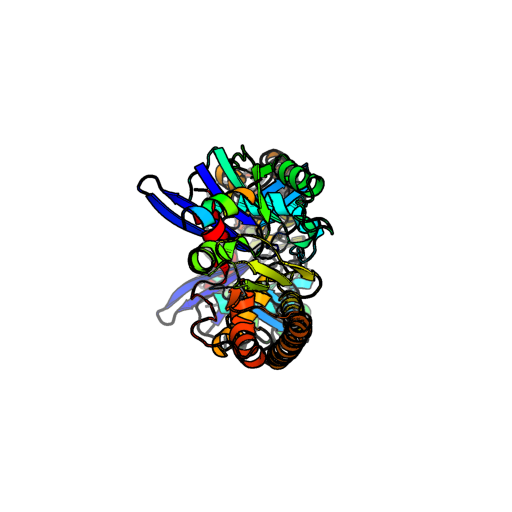105 17.438 -73.406 1.00 15.51 206 VAL B C 1
ATOM 4108 O O . VAL B 1 206 ? -76.773 17.224 -72.242 1.00 19.07 206 VAL B O 1
ATOM 4112 N N . LYS B 1 207 ? -76.763 18.541 -74.064 1.00 17.84 207 LYS B N 1
ATOM 4113 C CA . LYS B 1 207 ? -75.960 19.604 -73.464 1.00 16.13 207 LYS B CA 1
ATOM 4114 C C . LYS B 1 207 ? -76.667 20.194 -72.231 1.00 19.92 207 LYS B C 1
ATOM 4115 O O . LYS B 1 207 ? -76.080 20.355 -71.162 1.00 14.87 207 LYS B O 1
ATOM 4121 N N . ASP B 1 208 ? -77.939 20.516 -72.381 1.00 18.61 208 ASP B N 1
ATOM 4122 C CA . ASP B 1 208 ? -78.717 21.024 -71.263 1.00 20.53 208 ASP B CA 1
ATOM 4123 C C . ASP B 1 208 ? -78.815 20.000 -70.127 1.00 24.23 208 ASP B C 1
ATOM 4124 O O . ASP B 1 208 ? -78.608 20.349 -68.965 1.00 25.41 208 ASP B O 1
ATOM 4129 N N . ALA B 1 209 ? -79.104 18.742 -70.455 1.00 18.01 209 ALA B N 1
ATOM 4130 C CA . ALA B 1 209 ? -79.146 17.684 -69.435 1.00 18.37 209 ALA B CA 1
ATOM 4131 C C . ALA B 1 209 ? -77.812 17.532 -68.704 1.00 17.92 209 ALA B C 1
ATOM 4132 O O . ALA B 1 209 ? -77.786 17.376 -67.480 1.00 16.04 209 ALA B O 1
ATOM 4134 N N . LEU B 1 210 ? -76.712 17.546 -69.453 1.00 17.69 210 LEU B N 1
ATOM 4135 C CA . LEU B 1 210 ? -75.384 17.448 -68.846 1.00 19.12 210 LEU B CA 1
ATOM 4136 C C . LEU B 1 210 ? -75.162 18.619 -67.885 1.00 15.37 210 LEU B C 1
ATOM 4137 O O . LEU B 1 210 ? -74.635 18.450 -66.793 1.00 17.49 210 LEU B O 1
ATOM 4142 N N . SER B 1 211 ? -75.599 19.801 -68.293 1.00 13.92 211 SER B N 1
ATOM 4143 C CA . SER B 1 211 ? -75.509 20.988 -67.447 1.00 19.67 211 SER B CA 1
ATOM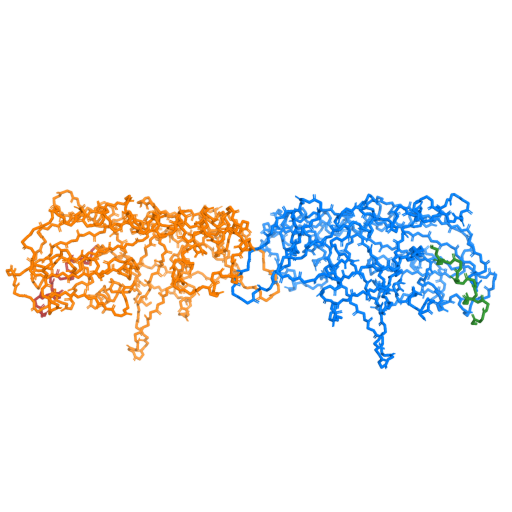 4144 C C . SER B 1 211 ? -76.230 20.754 -66.101 1.00 22.51 211 SER B C 1
ATOM 4145 O O . SER B 1 211 ? -75.647 20.956 -65.041 1.00 23.55 211 SER B O 1
ATOM 4148 N N . LEU B 1 212 ? -77.484 20.298 -66.149 1.00 22.60 212 LEU B N 1
ATOM 4149 C CA . LEU B 1 212 ? -78.223 19.943 -64.928 1.00 27.00 212 LEU B CA 1
ATOM 4150 C C . LEU B 1 212 ? -77.498 18.893 -64.103 1.00 21.18 212 LEU B C 1
ATOM 4151 O O . LEU B 1 212 ? -77.600 18.892 -62.879 1.00 20.30 212 LEU B O 1
ATOM 4156 N N . ALA B 1 213 ? -76.766 18.009 -64.772 1.00 17.27 213 ALA B N 1
ATOM 4157 C CA . ALA B 1 213 ? -75.993 16.983 -64.084 1.00 21.58 213 ALA B CA 1
ATOM 4158 C C . ALA B 1 213 ? -74.616 17.507 -63.661 1.00 17.53 213 ALA B C 1
ATOM 4159 O O . ALA B 1 213 ? -73.687 16.731 -63.457 1.00 22.54 213 ALA B O 1
ATOM 4161 N N . ARG B 1 214 ? -74.496 18.821 -63.521 1.00 18.64 214 ARG B N 1
ATOM 4162 C CA . ARG B 1 214 ? -73.234 19.441 -63.098 1.00 25.78 214 ARG B CA 1
ATOM 4163 C C . ARG B 1 214 ? -72.044 18.948 -63.925 1.00 24.52 214 ARG B C 1
ATOM 4164 O O . ARG B 1 214 ? -70.985 18.613 -63.393 1.00 31.98 214 ARG B O 1
ATOM 4172 N N . THR B 1 215 ? -72.235 18.894 -65.237 1.00 21.19 215 THR B N 1
ATOM 4173 C CA . THR B 1 215 ? -71.164 18.535 -66.153 1.00 21.15 215 THR B CA 1
ATOM 4174 C C . THR B 1 215 ? -71.252 19.500 -67.315 1.00 26.36 215 THR B C 1
ATOM 4175 O O . THR B 1 215 ? -71.367 19.085 -68.464 1.00 26.32 215 THR B O 1
ATOM 4179 N N . LYS B 1 216 ? -71.220 20.792 -66.993 1.00 23.01 216 LYS B N 1
ATOM 4180 C CA . LYS B 1 216 ? -71.412 21.842 -67.980 1.00 26.98 216 LYS B CA 1
ATOM 4181 C C . LYS B 1 216 ? -70.285 21.805 -68.988 1.00 27.71 216 LYS B C 1
ATOM 4182 O O . LYS B 1 216 ? -69.122 21.915 -68.613 1.00 23.86 216 LYS B O 1
ATOM 4188 N N . GLY B 1 217 ? -70.633 21.645 -70.263 1.00 23.42 217 GLY B N 1
ATOM 4189 C CA . GLY B 1 217 ? -69.632 21.503 -71.312 1.00 23.31 217 GLY B CA 1
ATOM 4190 C C . GLY B 1 217 ? -70.062 22.035 -72.669 1.00 20.37 217 GLY B C 1
ATOM 4191 O O . GLY B 1 217 ? -71.103 22.679 -72.792 1.00 24.26 217 GLY B O 1
ATOM 4192 N N . SER B 1 218 ? -69.246 21.755 -73.686 1.00 18.52 218 SER B N 1
ATOM 4193 C CA . SER B 1 218 ? -69.464 22.241 -75.045 1.00 25.73 218 SER B CA 1
ATOM 4194 C C . SER B 1 218 ? -70.506 21.386 -75.770 1.00 16.65 218 SER B C 1
ATOM 4195 O O . SER B 1 218 ? -70.860 20.318 -75.308 1.00 17.25 218 SER B O 1
ATOM 4198 N N . SER B 1 219 ? -71.001 21.864 -76.900 1.00 19.66 219 SER B N 1
ATOM 4199 C CA . SER B 1 219 ? -71.866 21.044 -77.733 1.00 20.47 219 SER B CA 1
ATOM 4200 C C . SER B 1 219 ? -71.071 19.816 -78.183 1.00 20.46 219 SER B C 1
ATOM 4201 O O . SER B 1 219 ? -71.606 18.723 -78.292 1.00 16.27 219 SER B O 1
ATOM 4204 N N . TYR B 1 220 ? -69.775 20.007 -78.417 1.00 18.25 220 TYR B N 1
ATOM 4205 C CA . TYR B 1 220 ? -68.878 18.917 -78.797 1.00 16.37 220 TYR B CA 1
ATOM 4206 C C . TYR B 1 220 ? -68.822 17.791 -77.745 1.00 16.98 220 TYR B C 1
ATOM 4207 O O . TYR B 1 220 ? -68.816 16.619 -78.085 1.00 16.00 220 TYR B O 1
ATOM 4216 N N . LEU B 1 221 ? -68.803 18.144 -76.467 1.00 19.24 221 LEU B N 1
ATOM 4217 C CA . LEU B 1 221 ? -68.838 17.133 -75.405 1.00 21.33 221 LEU B CA 1
ATOM 4218 C C . LEU B 1 221 ? -70.207 16.445 -75.369 1.00 18.69 221 LEU B C 1
ATOM 4219 O O . LEU B 1 221 ? -70.307 15.281 -75.008 1.00 16.01 221 LEU B O 1
ATOM 4224 N N . ALA B 1 222 ? -71.257 17.165 -75.760 1.00 16.87 222 ALA B N 1
ATOM 4225 C CA . ALA B 1 222 ? -72.589 16.578 -75.833 1.00 18.53 222 ALA B CA 1
ATOM 4226 C C . ALA B 1 222 ? -72.633 15.538 -76.954 1.00 18.95 222 ALA B C 1
ATOM 4227 O O . ALA B 1 222 ? -73.164 14.450 -76.771 1.00 19.99 222 ALA B O 1
ATOM 4229 N N . ASP B 1 223 ? -72.058 15.874 -78.105 1.00 16.50 223 ASP B N 1
ATOM 4230 C CA . ASP B 1 223 ? -71.966 14.940 -79.213 1.00 18.99 223 ASP B CA 1
ATOM 4231 C C . ASP B 1 223 ? -71.158 13.715 -78.862 1.00 18.08 223 ASP B C 1
ATOM 4232 O O . ASP B 1 223 ? -71.444 12.615 -79.326 1.00 20.25 223 ASP B O 1
ATOM 4237 N N . ASP B 1 224 ? -70.112 13.913 -78.082 1.00 15.22 224 ASP B N 1
ATOM 4238 C CA . ASP B 1 224 ? -69.315 12.791 -77.635 1.00 23.00 224 ASP B CA 1
ATOM 4239 C C . ASP B 1 224 ? -70.215 11.787 -76.881 1.00 27.08 224 ASP B C 1
ATOM 4240 O O . ASP B 1 224 ? -70.057 10.571 -76.983 1.00 23.93 224 ASP B O 1
ATOM 4245 N N . ILE B 1 225 ? -71.178 12.309 -76.130 1.00 24.84 225 ILE B N 1
ATOM 4246 C CA . ILE B 1 225 ? -72.099 11.465 -75.390 1.00 26.20 225 ILE B CA 1
ATOM 4247 C C . 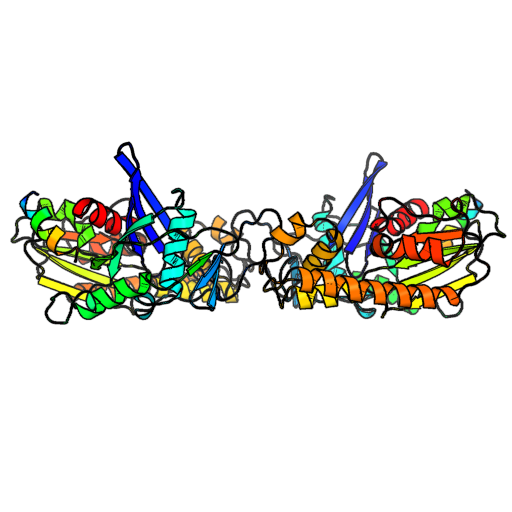ILE B 1 225 ? -73.085 10.797 -76.340 1.00 26.37 225 ILE B C 1
ATOM 4248 O O . ILE B 1 225 ? -73.382 9.622 -76.200 1.00 25.14 225 ILE B O 1
ATOM 4253 N N . ILE B 1 226 ? -73.600 11.552 -77.301 1.00 21.70 226 ILE B N 1
ATOM 4254 C CA . ILE B 1 226 ? -74.501 10.986 -78.298 1.00 27.43 226 ILE B CA 1
ATOM 4255 C C . ILE B 1 226 ? -73.805 9.834 -79.005 1.00 26.78 226 ILE B C 1
ATOM 4256 O O . ILE B 1 226 ? -74.369 8.754 -79.178 1.00 25.33 226 ILE B O 1
ATOM 4261 N N . ILE B 1 227 ? -72.559 10.069 -79.388 1.00 22.13 227 ILE B N 1
ATOM 4262 C CA . ILE B 1 227 ? -71.793 9.083 -80.126 1.00 24.94 227 ILE B CA 1
ATOM 4263 C C . ILE B 1 227 ? -71.574 7.806 -79.311 1.00 25.26 227 ILE B C 1
ATOM 4264 O O . ILE B 1 227 ? -71.674 6.706 -79.842 1.00 28.96 227 ILE B O 1
ATOM 4269 N N . HIS B 1 228 ? -71.300 7.957 -78.020 1.00 27.58 228 HIS B N 1
ATOM 4270 C CA . HIS B 1 228 ? -71.031 6.812 -77.153 1.00 28.60 228 HIS B CA 1
ATOM 4271 C C . HIS B 1 228 ? -72.250 6.376 -76.329 1.00 34.36 228 HIS B C 1
ATOM 4272 O O . HIS B 1 228 ? -72.093 5.740 -75.283 1.00 29.44 228 HIS B O 1
ATOM 4279 N N . ARG B 1 229 ? -73.451 6.691 -76.811 1.00 27.93 229 ARG B N 1
ATOM 4280 C CA . ARG B 1 229 ? -74.659 6.596 -75.992 1.00 33.62 229 ARG B CA 1
ATOM 4281 C C . ARG B 1 229 ? -75.010 5.181 -75.530 1.00 37.92 229 ARG B C 1
ATOM 4282 O O . ARG B 1 229 ? -75.525 5.017 -74.430 1.00 38.36 229 ARG B O 1
ATOM 4290 N N . LYS B 1 230 ? -74.746 4.171 -76.358 1.00 40.03 230 LYS B N 1
ATOM 4291 C CA . LYS B 1 230 ? -75.075 2.778 -76.015 1.00 38.55 230 LYS B CA 1
ATOM 4292 C C . LYS B 1 230 ? -74.123 2.210 -74.963 1.00 34.68 230 LYS B C 1
ATOM 4293 O O . LYS B 1 230 ? -74.320 1.106 -74.462 1.00 43.28 230 LYS B O 1
ATOM 4299 N N . ASP B 1 231 ? -73.103 2.986 -74.622 1.00 32.92 231 ASP B N 1
ATOM 4300 C CA . ASP B 1 231 ? -72.075 2.567 -73.680 1.00 34.45 231 ASP B CA 1
ATOM 4301 C C . ASP B 1 231 ? -72.274 3.179 -72.278 1.00 43.35 231 ASP B C 1
ATOM 4302 O O . ASP B 1 231 ? -71.857 4.312 -72.019 1.00 38.93 231 ASP B O 1
ATOM 4307 N N . ASN B 1 232 ? -72.887 2.416 -71.371 1.00 37.56 232 ASN B N 1
ATOM 4308 C CA . ASN B 1 232 ? -73.251 2.930 -70.054 1.00 36.89 232 ASN B CA 1
ATOM 4309 C C . ASN B 1 232 ? -72.045 3.365 -69.256 1.00 37.37 232 ASN B C 1
ATOM 4310 O O . ASN B 1 232 ? -72.065 4.405 -68.599 1.00 38.93 232 ASN B O 1
ATOM 4315 N N . ASN B 1 233 ? -70.999 2.551 -69.288 1.00 33.46 233 ASN B N 1
ATOM 4316 C CA . ASN B 1 233 ? -69.834 2.821 -68.465 1.00 42.04 233 ASN B CA 1
ATOM 4317 C C . ASN B 1 233 ? -69.184 4.134 -68.850 1.00 39.44 233 ASN B C 1
ATOM 4318 O O . ASN B 1 233 ? -68.684 4.858 -67.995 1.00 40.36 233 ASN B O 1
ATOM 4323 N N . TYR B 1 234 ? -69.196 4.434 -70.144 1.00 37.51 234 TYR B N 1
ATOM 4324 C CA . TYR B 1 234 ? -68.593 5.659 -70.656 1.00 39.43 234 TYR B CA 1
ATOM 4325 C C . TYR B 1 234 ? -69.375 6.890 -70.187 1.00 34.04 234 TYR B C 1
ATOM 4326 O O . TYR B 1 234 ? -68.793 7.859 -69.725 1.00 33.09 234 TYR B O 1
ATOM 4335 N N . LEU B 1 235 ? -70.699 6.847 -70.300 1.00 35.59 235 LEU B N 1
ATOM 4336 C CA . LEU B 1 235 ? -71.522 7.931 -69.774 1.00 32.37 235 LEU B CA 1
ATOM 4337 C C . LEU B 1 235 ? -71.249 8.105 -68.288 1.00 34.25 235 LEU B C 1
ATOM 4338 O O . LEU B 1 235 ? -71.112 9.220 -67.792 1.00 34.10 235 LEU B O 1
ATOM 4343 N N . LYS B 1 236 ? -71.159 6.983 -67.586 1.00 31.46 236 LYS B N 1
ATOM 4344 C CA . LYS B 1 236 ? -70.945 6.984 -66.151 1.00 27.72 236 LYS B CA 1
ATOM 4345 C C . LYS B 1 236 ? -69.634 7.683 -65.791 1.00 39.23 236 LYS B C 1
ATOM 4346 O O . LYS B 1 236 ? -69.565 8.417 -64.806 1.00 38.02 236 LYS B O 1
ATOM 4352 N N . GLN B 1 237 ? -68.593 7.472 -66.593 1.00 39.10 237 GLN B N 1
ATOM 4353 C CA . GLN B 1 237 ? -67.302 8.094 -66.316 1.00 35.38 237 GLN B CA 1
ATOM 4354 C C . GLN B 1 237 ? -67.381 9.591 -66.555 1.00 36.05 237 GLN B C 1
ATOM 4355 O O . GLN B 1 237 ? -66.779 10.371 -65.833 1.00 29.20 237 GLN B O 1
ATOM 4361 N N . ARG B 1 238 ? -68.131 9.996 -67.571 1.00 36.06 238 ARG B N 1
ATOM 4362 C CA . ARG B 1 238 ? -68.137 11.397 -67.954 1.00 33.93 238 ARG B CA 1
ATOM 4363 C C . ARG B 1 238 ? -69.137 12.272 -67.190 1.00 39.06 238 ARG B C 1
ATOM 4364 O O . ARG B 1 238 ? -68.878 13.456 -66.964 1.00 35.31 238 ARG B O 1
ATOM 4372 N N . ILE B 1 239 ? -70.252 11.692 -66.758 1.00 34.82 239 ILE B N 1
ATOM 4373 C CA . ILE B 1 239 ? -71.316 12.468 -66.121 1.00 29.57 239 ILE B CA 1
ATOM 4374 C C . ILE B 1 239 ? -71.077 12.559 -64.608 1.00 27.22 239 ILE B C 1
ATOM 4375 O O . ILE B 1 239 ? -70.952 11.549 -63.929 1.00 29.87 239 ILE B O 1
ATOM 4380 N N . ASN B 1 240 ? -70.982 13.777 -64.081 1.00 24.36 240 ASN B N 1
ATOM 4381 C CA . ASN B 1 240 ? -70.555 13.956 -62.696 1.00 26.72 240 ASN B CA 1
ATOM 4382 C C . ASN B 1 240 ? -71.618 13.523 -61.692 1.00 28.75 240 ASN B C 1
ATOM 4383 O O . ASN B 1 240 ? -71.359 12.688 -60.823 1.00 25.76 240 ASN B O 1
ATOM 4388 N N . ASP B 1 241 ? -72.812 14.093 -61.808 1.00 21.32 241 ASP B N 1
ATOM 4389 C CA . ASP B 1 241 ? -73.921 13.677 -60.963 1.00 26.26 241 ASP B CA 1
ATOM 4390 C C . ASP B 1 241 ? -74.519 12.413 -61.541 1.00 26.68 241 ASP B C 1
ATOM 4391 O O . ASP B 1 241 ? -75.319 12.470 -62.481 1.00 22.43 241 ASP B O 1
ATOM 4396 N N . GLU B 1 242 ? -74.126 11.266 -60.996 1.00 26.13 242 GLU B N 1
ATOM 4397 C CA . GLU B 1 242 ? -74.582 10.013 -61.563 1.00 25.91 242 GLU B CA 1
ATOM 4398 C C . GLU B 1 242 ? -76.081 9.844 -61.317 1.00 27.95 242 GLU B C 1
ATOM 4399 O O . GLU B 1 242 ? -76.761 9.164 -62.086 1.00 30.51 242 GLU B O 1
ATOM 4405 N N . ASN B 1 243 ? -76.610 10.507 -60.291 1.00 23.27 243 ASN B N 1
ATOM 4406 C CA . ASN B 1 243 ? -78.053 10.473 -60.051 1.00 25.46 243 ASN B CA 1
ATOM 4407 C C . ASN B 1 243 ? -78.836 11.154 -61.170 1.00 29.83 243 ASN B C 1
ATOM 4408 O O . ASN B 1 243 ? -80.053 10.993 -61.266 1.00 22.94 243 ASN B O 1
ATOM 4413 N N . LYS B 1 244 ? -78.155 11.944 -61.998 1.00 26.15 244 LYS B N 1
ATOM 4414 C CA . LYS B 1 244 ? -78.845 12.670 -63.070 1.00 19.95 244 LYS B CA 1
ATOM 4415 C C . LYS B 1 244 ? -78.497 12.140 -64.453 1.00 20.08 244 LYS B C 1
ATOM 4416 O O . LYS B 1 244 ? -78.827 12.757 -65.466 1.00 16.23 244 LYS B O 1
ATOM 4422 N N . ILE B 1 245 ? -77.839 10.988 -64.502 1.00 19.58 245 ILE B N 1
ATOM 4423 C CA . ILE B 1 245 ? -77.639 10.315 -65.779 1.00 27.02 245 ILE B CA 1
ATOM 4424 C C . ILE B 1 245 ? -78.981 10.126 -66.492 1.00 22.98 245 ILE B C 1
ATOM 4425 O O . ILE B 1 245 ? -79.074 10.291 -67.710 1.00 16.27 245 ILE B O 1
ATOM 4430 N N . SER B 1 246 ? -80.022 9.805 -65.729 1.00 18.80 246 SER B N 1
ATOM 4431 C CA . SER B 1 246 ? -81.348 9.573 -66.316 1.00 24.38 246 SER B CA 1
ATOM 4432 C C . SER B 1 246 ? -81.863 10.799 -67.068 1.00 20.00 246 SER B C 1
ATOM 4433 O O . SER B 1 246 ? -82.569 10.664 -68.066 1.00 20.70 246 SER B O 1
ATOM 4436 N N . ILE B 1 247 ? -81.520 11.997 -66.603 1.00 19.14 247 ILE B N 1
ATOM 4437 C CA . ILE B 1 247 ? -81.885 13.207 -67.349 1.00 18.94 247 ILE B CA 1
ATOM 4438 C C . ILE B 1 247 ? -81.227 13.193 -68.735 1.00 18.99 247 ILE B C 1
ATOM 4439 O O . ILE B 1 247 ? -81.864 13.467 -69.738 1.00 19.64 247 ILE B O 1
ATOM 4444 N N . VAL B 1 248 ? -79.949 12.855 -68.792 1.00 18.61 248 VAL B N 1
ATOM 4445 C CA . VAL B 1 248 ? -79.225 12.878 -70.056 1.00 20.39 248 VAL B CA 1
ATOM 4446 C C . VAL B 1 248 ? -79.784 11.825 -71.020 1.00 28.54 248 VAL B C 1
ATOM 4447 O O . VAL B 1 248 ? -80.098 12.116 -72.182 1.00 20.97 248 VAL B O 1
ATOM 4451 N N . THR B 1 249 ? -79.938 10.606 -70.527 1.00 21.67 249 THR B N 1
ATOM 4452 C CA . THR B 1 249 ? -80.400 9.519 -71.377 1.00 25.15 249 THR B CA 1
ATOM 4453 C C . THR B 1 249 ? -81.863 9.713 -71.807 1.00 26.35 249 THR B C 1
ATOM 4454 O O . THR B 1 249 ? -82.188 9.548 -72.980 1.00 27.47 249 THR B O 1
ATOM 4458 N N . GLU B 1 250 ? -82.741 10.085 -70.875 1.00 24.75 250 GLU B N 1
ATOM 4459 C CA . GLU B 1 250 ? -84.136 10.373 -71.235 1.00 28.57 250 GLU B CA 1
ATOM 4460 C C . GLU B 1 250 ? -84.217 11.510 -72.242 1.00 26.59 250 GLU B C 1
ATOM 4461 O O . GLU B 1 250 ? -84.975 11.435 -73.201 1.00 28.68 250 GLU B O 1
ATOM 4467 N N . ALA B 1 251 ? -83.440 12.569 -72.026 1.00 20.84 251 ALA B N 1
ATOM 4468 C CA . ALA B 1 251 ? -83.443 13.699 -72.950 1.00 18.70 251 ALA B CA 1
ATOM 4469 C C . ALA B 1 251 ? -82.924 13.274 -74.324 1.00 25.62 251 ALA B C 1
ATOM 4470 O O . ALA B 1 251 ? -83.456 13.655 -75.377 1.00 24.41 251 ALA B O 1
ATOM 4472 N N . MET B 1 252 ? -81.864 12.485 -74.313 1.00 20.31 252 MET B N 1
ATOM 4473 C CA . MET B 1 252 ? -81.240 12.081 -75.557 1.00 23.50 252 MET B CA 1
ATOM 4474 C C . MET B 1 252 ? -82.193 11.183 -76.339 1.00 27.80 252 MET B C 1
ATOM 4475 O O . MET B 1 252 ? -82.412 11.387 -77.537 1.00 25.68 252 MET B O 1
ATOM 4480 N N . ASN B 1 253 ? -82.772 10.199 -75.654 1.00 26.31 253 ASN B N 1
ATOM 4481 C CA . ASN B 1 253 ? -83.692 9.267 -76.297 1.00 27.35 253 ASN B CA 1
ATOM 4482 C C . ASN B 1 253 ? -84.987 9.945 -76.760 1.00 32.07 253 ASN B C 1
ATOM 4483 O O . ASN B 1 253 ? -85.493 9.639 -77.845 1.00 28.14 253 ASN B O 1
ATOM 4488 N N . GLU B 1 254 ? -85.516 10.875 -75.965 1.00 31.57 254 GLU B N 1
ATOM 4489 C CA . GLU B 1 254 ? -86.677 11.653 -76.405 1.00 27.37 254 GLU B CA 1
ATOM 4490 C C . GLU B 1 254 ? -86.319 12.454 -77.659 1.00 26.85 254 GLU B C 1
ATOM 4491 O O . GLU B 1 254 ? -87.091 12.490 -78.628 1.00 22.00 254 GLU B O 1
ATOM 4497 N N . ALA B 1 255 ? -85.150 13.099 -77.647 1.00 21.25 255 ALA B N 1
ATOM 4498 C CA . ALA B 1 255 ? -84.756 13.975 -78.758 1.00 23.58 255 ALA B CA 1
ATOM 4499 C C . ALA B 1 255 ? -84.537 13.185 -80.050 1.00 21.67 255 ALA B C 1
ATOM 4500 O O . ALA B 1 255 ? -84.899 13.635 -81.140 1.00 20.59 255 ALA B O 1
ATOM 4502 N N . LEU B 1 256 ? -83.929 12.014 -79.927 1.00 20.47 256 LEU B N 1
ATOM 4503 C CA . LEU B 1 256 ? -83.719 11.145 -81.081 1.00 24.17 256 LEU B CA 1
ATOM 4504 C C . LEU B 1 256 ? -85.054 10.717 -81.684 1.00 29.32 256 LEU B C 1
ATOM 4505 O O . LEU B 1 256 ? -85.200 10.681 -82.908 1.00 24.27 256 LEU B O 1
ATOM 4510 N N . ARG B 1 257 ? -86.035 10.418 -80.835 1.00 23.77 257 ARG B N 1
ATOM 4511 C CA . ARG B 1 257 ? -87.353 10.015 -81.327 1.00 33.41 257 ARG B CA 1
ATOM 4512 C C . ARG B 1 257 ? -87.921 11.122 -82.196 1.00 36.69 257 ARG B C 1
ATOM 4513 O O . ARG B 1 257 ? -88.404 10.878 -83.299 1.00 30.11 257 ARG B O 1
ATOM 4521 N N . LYS B 1 258 ? -87.839 12.353 -81.708 1.00 32.61 258 LYS B N 1
ATOM 4522 C CA . LYS B 1 258 ? -88.449 13.462 -82.416 1.00 28.30 258 LYS B CA 1
ATOM 4523 C C . LYS B 1 258 ? -87.660 13.813 -83.669 1.00 29.76 258 LYS B C 1
ATOM 4524 O O . LYS B 1 258 ? -88.236 14.191 -84.680 1.00 35.59 258 LYS B O 1
ATOM 4530 N N . LEU B 1 259 ? -86.346 13.656 -83.611 1.00 32.25 259 LEU B N 1
ATOM 4531 C CA . LEU B 1 259 ? -85.513 13.808 -84.794 1.00 23.77 259 LEU B CA 1
ATOM 4532 C C . LEU B 1 259 ? -85.952 12.811 -85.875 1.00 30.85 259 LEU B C 1
ATOM 4533 O O . LEU B 1 259 ? -86.204 13.178 -87.026 1.00 24.74 259 LEU B O 1
ATOM 4538 N N . GLU B 1 260 ? -86.058 11.545 -85.503 1.00 31.91 260 GLU B N 1
ATOM 4539 C CA . GLU B 1 260 ? -86.489 10.533 -86.453 1.00 33.30 260 GLU B CA 1
ATOM 4540 C C . GLU B 1 260 ? -87.796 10.955 -87.131 1.00 36.97 260 GLU B C 1
ATOM 4541 O O . GLU B 1 260 ? -87.886 10.980 -88.356 1.00 34.19 260 GLU B O 1
ATOM 4547 N N . GLN B 1 261 ? -88.793 11.299 -86.320 1.00 32.27 261 GLN B N 1
ATOM 4548 C CA . GLN B 1 261 ? -90.139 11.574 -86.808 1.00 31.63 261 GLN B CA 1
ATOM 4549 C C . GLN B 1 261 ? -90.145 12.716 -87.803 1.00 35.38 261 GLN B C 1
ATOM 4550 O O . GLN B 1 261 ? -90.777 12.621 -88.850 1.00 39.98 261 GLN B O 1
ATOM 4556 N N . ARG B 1 262 ? -89.451 13.801 -87.477 1.00 31.60 262 ARG B N 1
ATOM 4557 C CA . ARG B 1 262 ? -89.395 14.948 -88.373 1.00 27.98 262 ARG B CA 1
ATOM 4558 C C . ARG B 1 262 ? -88.735 14.545 -89.684 1.00 34.81 262 ARG B C 1
ATOM 4559 O O . ARG B 1 262 ? -89.159 14.966 -90.762 1.00 31.43 262 ARG B O 1
ATOM 4567 N N . VAL B 1 263 ? -87.698 13.720 -89.584 1.00 37.58 263 VAL B N 1
ATOM 4568 C CA . VAL B 1 263 ? -86.959 13.281 -90.758 1.00 32.14 263 VAL B CA 1
ATOM 4569 C C . VAL B 1 263 ? -87.871 12.445 -91.644 1.00 34.53 263 VAL B C 1
ATOM 4570 O O . VAL B 1 263 ? -87.983 12.698 -92.837 1.00 33.52 263 VAL B O 1
ATOM 4574 N N . LEU B 1 264 ? -88.539 11.466 -91.045 1.00 36.20 264 LEU B N 1
ATOM 4575 C CA . LEU B 1 264 ? -89.458 10.607 -91.782 1.00 41.59 264 LEU B CA 1
ATOM 4576 C C . LEU B 1 264 ? -90.624 11.405 -92.389 1.00 42.11 264 LEU B C 1
ATOM 4577 O O . LEU B 1 264 ? -91.001 11.169 -93.534 1.00 45.13 264 LEU B O 1
ATOM 4582 N N . ASN B 1 265 ? -91.180 12.350 -91.629 1.00 37.21 265 ASN B N 1
ATOM 4583 C CA . ASN B 1 265 ? -92.235 13.227 -92.142 1.00 43.32 265 ASN B CA 1
ATOM 4584 C C . ASN B 1 265 ? -91.769 13.982 -93.384 1.00 43.51 265 ASN B C 1
ATOM 4585 O O . ASN B 1 265 ? -92.511 14.129 -94.353 1.00 41.56 265 ASN B O 1
ATOM 4590 N N . THR B 1 266 ? -90.531 14.465 -93.339 1.00 38.22 266 THR B N 1
ATOM 4591 C CA . THR B 1 266 ? -89.932 15.165 -94.466 1.00 46.83 266 THR B CA 1
ATOM 4592 C C . THR B 1 266 ? -89.901 14.281 -95.706 1.00 44.22 266 THR B C 1
ATOM 4593 O O . THR B 1 266 ? -90.186 14.739 -96.808 1.00 47.04 266 THR B O 1
ATOM 4597 N N . LEU B 1 267 ? -89.542 13.016 -95.518 1.00 46.17 267 LEU B N 1
ATOM 4598 C CA . LEU B 1 267 ? -89.348 12.101 -96.636 1.00 43.53 267 LEU B CA 1
ATOM 4599 C C . LEU B 1 267 ? -90.640 11.886 -97.438 1.00 42.22 267 LEU B C 1
ATOM 4600 O O . LEU B 1 267 ? -90.584 11.560 -98.623 1.00 38.30 267 LEU B O 1
ATOM 4605 N N . ASN B 1 268 ? -91.789 12.071 -96.788 1.00 45.96 268 ASN B N 1
ATOM 4606 C CA . ASN B 1 268 ? -93.090 11.900 -97.442 1.00 51.98 268 ASN B CA 1
ATOM 4607 C C . ASN B 1 268 ? -93.323 12.941 -98.520 1.00 53.59 268 ASN B C 1
ATOM 4608 O O . ASN B 1 268 ? -94.223 12.800 -99.345 1.00 65.03 268 ASN B O 1
ATOM 4613 N N . GLU B 1 269 ? -92.526 13.997 -98.503 1.00 46.49 269 GLU B N 1
ATOM 4614 C CA . GLU B 1 269 ? -92.663 15.048 -99.493 1.00 47.38 269 GLU B CA 1
ATOM 4615 C C . GLU B 1 269 ? -91.974 14.645 -100.794 1.00 52.22 269 GLU B C 1
ATOM 4616 O O . GLU B 1 269 ? -92.075 15.338 -101.811 1.00 53.25 269 GLU B O 1
ATOM 4622 N N . PHE B 1 270 ? -91.270 13.519 -100.758 1.00 49.62 270 PHE B N 1
ATOM 4623 C CA . PHE B 1 270 ? -90.485 13.083 -101.900 1.00 38.89 270 PHE B CA 1
ATOM 4624 C C . PHE B 1 270 ? -91.092 11.861 -102.538 1.00 46.27 270 PHE B C 1
ATOM 4625 O O . PHE B 1 270 ? -91.674 11.019 -101.859 1.00 37.23 270 PHE B O 1
ATOM 4633 N N . SER B 1 271 ? -90.952 11.775 -103.855 1.00 45.10 271 SER B N 1
ATOM 4634 C CA . SER B 1 271 ? -91.599 10.719 -104.603 1.00 42.85 271 SER B CA 1
ATOM 4635 C C . SER B 1 271 ? -90.815 10.300 -105.839 1.00 45.12 271 SER B C 1
ATOM 4636 O O . SER B 1 271 ? -89.988 11.054 -106.371 1.00 36.54 271 SER B O 1
ATOM 4639 N N . GLY B 1 272 ? -91.094 9.081 -106.287 1.00 39.15 272 GLY B N 1
ATOM 4640 C CA . GLY B 1 272 ? -90.604 8.605 -107.558 1.00 42.17 272 GLY B CA 1
ATOM 4641 C C . GLY B 1 272 ? -89.097 8.546 -107.617 1.00 39.98 272 GLY B C 1
ATOM 4642 O O . GLY B 1 272 ? -88.520 8.717 -108.691 1.00 35.85 272 GLY B O 1
ATOM 4643 N N . TYR B 1 273 ? -88.463 8.327 -106.467 1.00 31.55 273 TYR B N 1
ATOM 4644 C CA . TYR B 1 273 ? -87.032 8.018 -106.427 1.00 38.69 273 TYR B CA 1
ATOM 4645 C C . TYR B 1 273 ? -86.880 6.498 -106.537 1.00 31.63 273 TYR B C 1
ATOM 4646 O O . TYR B 1 273 ? -87.765 5.753 -106.118 1.00 27.99 273 TYR B O 1
ATOM 4655 N N . THR B 1 274 ? -85.773 6.037 -107.113 1.00 28.86 274 THR B N 1
ATOM 4656 C CA . THR B 1 274 ? -85.580 4.603 -107.331 1.00 39.30 274 THR B CA 1
ATOM 4657 C C . THR B 1 274 ? -84.501 3.993 -106.427 1.00 40.62 274 THR B C 1
ATOM 4658 O O . THR B 1 274 ? -84.493 2.787 -106.187 1.00 40.73 274 THR B O 1
ATOM 4662 N N . HIS B 1 275 ? -83.586 4.835 -105.957 1.00 31.85 275 HIS B N 1
ATOM 4663 C CA . HIS B 1 275 ? -82.550 4.431 -105.017 1.00 38.26 275 HIS B CA 1
ATOM 4664 C C . HIS B 1 275 ? -82.435 5.474 -103.900 1.00 38.98 275 HIS B C 1
ATOM 4665 O O . HIS B 1 275 ? -82.763 6.646 -104.099 1.00 30.19 275 HIS B O 1
ATOM 4672 N N . VAL B 1 276 ? -81.955 5.047 -102.737 1.00 35.93 276 VAL B N 1
ATOM 4673 C CA . VAL B 1 276 ? -81.794 5.939 -101.593 1.00 31.53 276 VAL B CA 1
ATOM 4674 C C . VAL B 1 276 ? -80.377 5.847 -101.033 1.00 35.57 276 VAL B C 1
ATOM 4675 O O . VAL B 1 276 ? -79.791 4.770 -100.976 1.00 36.40 276 VAL B O 1
ATOM 4679 N N . MET B 1 277 ? -79.826 6.990 -100.638 1.00 35.17 277 MET B N 1
ATOM 4680 C CA . MET B 1 277 ? -78.519 7.039 -99.997 1.00 28.95 277 MET B CA 1
ATOM 4681 C C . MET B 1 277 ? -78.607 7.899 -98.734 1.00 27.14 277 MET B C 1
ATOM 4682 O O . MET B 1 277 ? -79.193 8.971 -98.757 1.00 25.36 277 MET B O 1
ATOM 4687 N N . VAL B 1 278 ? -78.032 7.420 -97.636 1.00 29.18 278 VAL B N 1
ATOM 4688 C CA . VAL B 1 278 ? -78.046 8.155 -96.367 1.00 24.33 278 VAL B CA 1
ATOM 4689 C C . VAL B 1 278 ? -76.618 8.511 -95.946 1.00 26.74 278 VAL B C 1
ATOM 4690 O O . VAL B 1 278 ? -75.782 7.625 -95.754 1.00 26.30 278 VAL B O 1
ATOM 4694 N N . ILE B 1 279 ? -76.336 9.809 -95.810 1.00 20.58 279 ILE B N 1
ATOM 4695 C CA . ILE B 1 279 ? -74.973 10.280 -95.560 1.00 17.54 279 ILE B CA 1
ATOM 4696 C C . ILE B 1 279 ? -74.935 11.286 -94.390 1.00 22.14 279 ILE B C 1
ATOM 4697 O O . ILE B 1 279 ? -75.971 11.708 -93.913 1.00 20.63 279 ILE B O 1
ATOM 4702 N N . GLY B 1 280 ? -73.741 11.671 -93.952 1.00 19.20 280 GLY B N 1
ATOM 4703 C CA . GLY B 1 280 ? -73.598 12.628 -92.866 1.00 20.62 280 GLY B CA 1
ATOM 4704 C C . GLY B 1 280 ? -73.418 11.922 -91.538 1.00 25.89 280 GLY B C 1
ATOM 4705 O O . GLY B 1 280 ? -73.634 10.712 -91.435 1.00 25.65 280 GLY B O 1
ATOM 4706 N N . GLY B 1 281 ? -73.000 12.668 -90.522 1.00 25.58 281 GLY B N 1
ATOM 4707 C CA . GLY B 1 281 ? -72.884 12.114 -89.183 1.00 23.27 281 GLY B CA 1
ATOM 4708 C C . GLY B 1 281 ? -74.217 11.599 -88.676 1.00 23.62 281 GLY B C 1
ATOM 4709 O O . GLY B 1 281 ? -74.283 10.606 -87.961 1.00 19.29 281 GLY B O 1
ATOM 4710 N N . GLY B 1 282 ? -75.293 12.287 -89.039 1.00 21.43 282 GLY B N 1
ATOM 4711 C CA . GLY B 1 282 ? -76.631 11.843 -88.673 1.00 19.18 282 GLY B CA 1
ATOM 4712 C C . GLY B 1 282 ? -77.046 10.492 -89.245 1.00 23.46 282 GLY B C 1
ATOM 4713 O O . GLY B 1 282 ? -77.945 9.850 -88.707 1.00 24.82 282 GLY B O 1
ATOM 4714 N N . ALA B 1 283 ? -76.411 10.049 -90.330 1.00 26.09 283 ALA B N 1
ATOM 4715 C CA . ALA B 1 283 ? -76.807 8.790 -90.960 1.00 23.20 283 ALA B CA 1
ATOM 4716 C C . ALA B 1 283 ? -76.783 7.653 -89.943 1.00 26.53 283 ALA B C 1
ATOM 4717 O O . ALA B 1 283 ? -77.669 6.809 -89.919 1.00 29.64 283 ALA B O 1
ATOM 4719 N N . GLU B 1 284 ? -75.782 7.649 -89.079 1.00 24.44 284 GLU B N 1
ATOM 4720 C CA . GLU B 1 284 ? -75.669 6.590 -88.080 1.00 35.21 284 GLU B CA 1
ATOM 4721 C C . GLU B 1 284 ? -76.899 6.538 -87.160 1.00 38.22 284 GLU B C 1
ATOM 4722 O O . GLU B 1 284 ? -77.206 5.487 -86.594 1.00 42.23 284 GLU B O 1
ATOM 4728 N N . LEU B 1 285 ? -77.606 7.664 -87.026 1.00 29.19 285 LEU B N 1
ATOM 4729 C CA . LEU B 1 285 ? -78.771 7.748 -86.140 1.00 32.56 285 LEU B CA 1
ATOM 4730 C C . LEU B 1 285 ? -80.090 7.344 -86.809 1.00 35.07 285 LEU B C 1
ATOM 4731 O O . LEU B 1 285 ? -80.939 6.733 -86.168 1.00 39.72 285 LEU B O 1
ATOM 4736 N N . ILE B 1 286 ? -80.273 7.700 -88.080 1.00 29.16 286 ILE B N 1
ATOM 4737 C CA . ILE B 1 286 ? -81.566 7.522 -88.740 1.00 36.08 286 ILE B CA 1
ATOM 4738 C C . ILE B 1 286 ? -81.614 6.426 -89.811 1.00 39.91 286 ILE B C 1
ATOM 4739 O O . ILE B 1 286 ? -82.696 6.082 -90.295 1.00 35.20 286 ILE B O 1
ATOM 4744 N N . CYS B 1 287 ? -80.459 5.899 -90.207 1.00 29.94 287 CYS B N 1
ATOM 4745 C CA . CYS B 1 287 ? -80.402 5.101 -91.430 1.00 35.11 287 CYS B CA 1
ATOM 4746 C C . CYS B 1 287 ? -81.384 3.926 -91.423 1.00 37.19 287 CYS B C 1
ATOM 4747 O O . CYS B 1 287 ? -82.090 3.696 -92.413 1.00 24.97 287 CYS B O 1
ATOM 4750 N N . ASP B 1 288 ? -81.444 3.182 -90.322 1.00 36.73 288 ASP B N 1
ATOM 4751 C CA . ASP B 1 288 ? -82.324 2.014 -90.272 1.00 39.85 288 ASP B CA 1
ATOM 4752 C C . ASP B 1 288 ? -83.787 2.407 -90.447 1.00 42.81 288 ASP B C 1
ATOM 4753 O O . ASP B 1 288 ? -84.542 1.715 -91.133 1.00 38.69 288 ASP B O 1
ATOM 4758 N N . ALA B 1 289 ? -84.191 3.519 -89.839 1.00 32.01 289 ALA B N 1
ATOM 4759 C CA . ALA B 1 289 ? -85.587 3.939 -89.921 1.00 36.30 289 ALA B CA 1
ATOM 4760 C C . ALA B 1 289 ? -85.948 4.449 -91.318 1.00 37.94 289 ALA B C 1
ATOM 4761 O O . ALA B 1 289 ? -87.087 4.319 -91.756 1.00 37.75 289 ALA B O 1
ATOM 4763 N N . VAL B 1 290 ? -84.983 5.045 -92.008 1.00 34.69 290 VAL B N 1
ATOM 4764 C CA . VAL B 1 290 ? -85.200 5.475 -93.385 1.00 34.62 290 VAL B CA 1
ATOM 4765 C C . VAL B 1 290 ? -85.393 4.254 -94.287 1.00 38.84 290 VAL B C 1
ATOM 4766 O O . VAL B 1 290 ? -86.327 4.215 -95.090 1.00 33.09 290 VAL B O 1
ATOM 4770 N N . LYS B 1 291 ? -84.516 3.259 -94.153 1.00 33.53 291 LYS B N 1
ATOM 4771 C CA . LYS B 1 291 ? -84.685 2.008 -94.890 1.00 38.03 291 LYS B CA 1
ATOM 4772 C C . LYS B 1 291 ? -86.100 1.432 -94.692 1.00 42.17 291 LYS B C 1
ATOM 4773 O O . LYS B 1 291 ? -86.775 1.076 -95.665 1.00 40.25 291 LYS B O 1
ATOM 4779 N N . LYS B 1 292 ? -86.558 1.364 -93.443 1.00 34.37 292 LYS B N 1
ATOM 4780 C CA . LYS B 1 292 ? -87.899 0.846 -93.153 1.00 43.87 292 LYS B CA 1
ATOM 4781 C C . LYS B 1 292 ? -89.008 1.614 -93.877 1.00 45.96 292 LYS B C 1
ATOM 4782 O O . LYS B 1 292 ? -89.817 1.026 -94.587 1.00 53.59 292 LYS B O 1
ATOM 4788 N N . HIS B 1 293 ? -89.053 2.927 -93.701 1.00 49.82 293 HIS B N 1
ATOM 4789 C CA . HIS B 1 293 ? -90.184 3.706 -94.203 1.00 53.03 293 HIS B CA 1
ATOM 4790 C C . HIS B 1 293 ? -90.201 3.948 -95.717 1.00 52.31 293 HIS B C 1
ATOM 4791 O O . HIS B 1 293 ? -91.254 4.258 -96.271 1.00 61.51 293 HIS B O 1
ATOM 4798 N N . THR B 1 294 ? -89.062 3.812 -96.389 1.00 48.46 294 THR B N 1
ATOM 4799 C CA . THR B 1 294 ? -89.019 4.041 -97.837 1.00 43.31 294 THR B CA 1
ATOM 4800 C C . THR B 1 294 ? -89.444 2.821 -98.650 1.00 48.93 294 THR B C 1
ATOM 4801 O O . THR B 1 294 ? -89.912 2.953 -99.781 1.00 54.96 294 THR B O 1
ATOM 4805 N N . GLN B 1 295 ? -89.277 1.632 -98.088 1.00 50.14 295 GLN B N 1
ATOM 4806 C CA . GLN B 1 295 ? -89.600 0.424 -98.826 1.00 53.66 295 GLN B CA 1
ATOM 4807 C C . GLN B 1 295 ? -88.807 0.407 -100.131 1.00 57.71 295 GLN B C 1
ATOM 4808 O O . GLN B 1 295 ? -89.376 0.261 -101.213 1.00 61.30 295 GLN B O 1
ATOM 4814 N N . ILE B 1 296 ? -87.495 0.596 -100.021 1.00 55.06 296 ILE B N 1
ATOM 4815 C CA . ILE B 1 296 ? -86.588 0.431 -101.152 1.00 56.80 296 ILE B CA 1
ATOM 4816 C C . ILE B 1 296 ? -85.757 -0.826 -100.911 1.00 57.69 296 ILE B C 1
ATOM 4817 O O . ILE B 1 296 ? -85.384 -1.125 -99.774 1.00 58.28 296 ILE B O 1
ATOM 4822 N N . ARG B 1 297 ? -85.478 -1.570 -101.975 1.00 56.07 297 ARG B N 1
ATOM 4823 C CA . ARG B 1 297 ? -84.730 -2.812 -101.842 1.00 53.41 297 ARG B CA 1
ATOM 4824 C C . ARG B 1 297 ? -83.357 -2.506 -101.283 1.00 48.48 297 ARG B C 1
ATOM 4825 O O . ARG B 1 297 ? -82.761 -1.479 -101.619 1.00 49.49 297 ARG B O 1
ATOM 4833 N N . ASP B 1 298 ? -82.851 -3.394 -100.434 1.00 44.20 298 ASP B N 1
ATOM 4834 C CA . ASP B 1 298 ? -81.556 -3.174 -99.803 1.00 45.37 298 ASP B CA 1
ATOM 4835 C C . ASP B 1 298 ? -80.495 -2.966 -100.869 1.00 44.47 298 ASP B C 1
ATOM 4836 O O . ASP B 1 298 ? -79.524 -2.224 -100.686 1.00 49.47 298 ASP B O 1
ATOM 4841 N N . GLU B 1 299 ? -80.697 -3.624 -101.998 1.00 39.46 299 GLU B N 1
ATOM 4842 C CA . GLU B 1 299 ? -79.760 -3.549 -103.097 1.00 37.67 299 GLU B CA 1
ATOM 4843 C C . GLU B 1 299 ? -79.675 -2.123 -103.662 1.00 40.19 299 GLU B C 1
ATOM 4844 O O . GLU B 1 299 ? -78.697 -1.767 -104.332 1.00 37.76 299 GLU B O 1
ATOM 4850 N N . ARG B 1 300 ? -80.689 -1.305 -103.382 1.00 33.60 300 ARG B N 1
ATOM 4851 C CA . ARG B 1 300 ? -80.719 0.072 -103.883 1.00 42.96 300 ARG B CA 1
ATOM 4852 C C . ARG B 1 300 ? -80.721 1.110 -102.757 1.00 45.85 300 ARG B C 1
ATOM 4853 O O . ARG B 1 300 ? -80.985 2.295 -102.984 1.00 36.14 300 ARG B O 1
ATOM 4861 N N . PHE B 1 301 ? -80.413 0.654 -101.550 1.00 39.37 301 PHE B N 1
ATOM 4862 C CA . PHE B 1 301 ? -80.266 1.534 -100.402 1.00 34.01 301 PHE B CA 1
ATOM 4863 C C . PHE B 1 301 ? -78.794 1.566 -100.007 1.00 34.82 301 PHE B C 1
ATOM 4864 O O . PHE B 1 301 ? -78.206 0.532 -99.688 1.00 32.08 301 PHE B O 1
ATOM 4872 N N . PHE B 1 302 ? -78.202 2.755 -100.023 1.00 28.47 302 PHE B N 1
ATOM 4873 C CA . PHE B 1 302 ? -76.766 2.890 -99.802 1.00 30.92 302 PHE B CA 1
ATOM 4874 C C . PHE B 1 302 ? -76.400 3.616 -98.513 1.00 32.24 302 PHE B C 1
ATOM 4875 O O . PHE B 1 302 ? -76.793 4.760 -98.287 1.00 32.52 302 PHE B O 1
ATOM 4883 N N . LYS B 1 303 ? -75.649 2.931 -97.664 1.00 29.17 303 LYS B N 1
ATOM 4884 C CA . LYS B 1 303 ? -75.015 3.565 -96.522 1.00 33.65 303 LYS B CA 1
ATOM 4885 C C . LYS B 1 303 ? -73.667 2.928 -96.370 1.00 31.99 303 LYS B C 1
ATOM 4886 O O . LYS B 1 303 ? -73.531 1.715 -96.528 1.00 41.44 303 LYS B O 1
ATOM 4892 N N . THR B 1 304 ? -72.671 3.742 -96.062 1.00 26.13 304 THR B N 1
ATOM 4893 C CA . THR B 1 304 ? -71.310 3.262 -95.974 1.00 30.94 304 THR B CA 1
ATOM 4894 C C . THR B 1 304 ? -70.920 3.142 -94.515 1.00 32.60 304 THR B C 1
ATOM 4895 O O . THR B 1 304 ? -71.651 3.576 -93.632 1.00 29.28 304 THR B O 1
ATOM 4899 N N . ASN B 1 305 ? -69.754 2.554 -94.283 1.00 32.15 305 ASN B N 1
ATOM 4900 C CA . ASN B 1 305 ? -69.177 2.444 -92.951 1.00 38.12 305 ASN B CA 1
ATOM 4901 C C . ASN B 1 305 ? -68.385 3.700 -92.580 1.00 38.30 305 ASN B C 1
ATOM 4902 O O . ASN B 1 305 ? -67.732 3.746 -91.540 1.00 46.26 305 ASN B O 1
ATOM 4907 N N . ASN B 1 306 ? -68.426 4.712 -93.442 1.00 37.13 306 ASN B N 1
ATOM 4908 C CA . ASN B 1 306 ? -67.714 5.957 -93.179 1.00 35.53 306 ASN B CA 1
ATOM 4909 C C . ASN B 1 306 ? -68.590 7.175 -93.477 1.00 29.61 306 ASN B C 1
ATOM 4910 O O . ASN B 1 306 ? -68.133 8.144 -94.091 1.00 30.19 306 ASN B O 1
ATOM 4915 N N . SER B 1 307 ? -69.838 7.124 -93.020 1.00 21.48 307 SER B N 1
ATOM 4916 C CA . SER B 1 307 ? -70.882 8.039 -93.492 1.00 28.96 307 SER B CA 1
ATOM 4917 C C . SER B 1 307 ? -70.538 9.532 -93.391 1.00 27.93 307 SER B C 1
ATOM 4918 O O . SER B 1 307 ? -70.904 10.318 -94.272 1.00 27.63 307 SER B O 1
ATOM 4921 N N . GLN B 1 308 ? -69.837 9.911 -92.327 1.00 21.77 308 GLN B N 1
ATOM 4922 C CA . GLN B 1 308 ? -69.445 11.302 -92.093 1.00 23.17 308 GLN B CA 1
ATOM 4923 C C . GLN B 1 308 ? -68.533 11.893 -93.196 1.00 31.54 308 GLN B C 1
ATOM 4924 O O . GLN B 1 308 ? -68.476 13.119 -93.361 1.00 22.46 308 GLN B O 1
ATOM 4930 N N . TYR B 1 309 ? -67.860 11.023 -93.961 1.00 30.03 309 TYR B N 1
ATOM 4931 C CA . TYR B 1 309 ? -66.942 11.445 -95.033 1.00 26.68 309 TYR B CA 1
ATOM 4932 C C . TYR B 1 309 ? -67.455 11.218 -96.468 1.00 32.65 309 TYR B C 1
ATOM 4933 O O . TYR B 1 309 ? -66.802 11.637 -97.421 1.00 30.53 309 TYR B O 1
ATOM 4942 N N . ASP B 1 310 ? -68.590 10.550 -96.647 1.00 24.85 310 ASP B N 1
ATOM 4943 C CA . ASP B 1 310 ? -69.063 10.278 -98.006 1.00 29.56 310 ASP B CA 1
ATOM 4944 C C . ASP B 1 310 ? -69.052 11.525 -98.889 1.00 37.34 310 ASP B C 1
ATOM 4945 O O . ASP B 1 310 ? -68.780 11.441 -100.087 1.00 32.33 310 ASP B O 1
ATOM 4950 N N . LEU B 1 311 ? -69.368 12.678 -98.310 1.00 31.38 311 LEU B N 1
ATOM 4951 C CA . LEU B 1 311 ? -69.481 13.894 -99.103 1.00 28.15 311 LEU B CA 1
ATOM 4952 C C . LEU B 1 311 ? -68.114 14.354 -99.592 1.00 36.48 311 LEU B C 1
ATOM 4953 O O . LEU B 1 311 ? -67.934 14.612 -100.783 1.00 35.75 311 LEU B O 1
ATOM 4958 N N . VAL B 1 312 ? -67.147 14.454 -98.684 1.00 30.03 312 VAL B N 1
ATOM 4959 C CA . VAL B 1 312 ? -65.825 14.940 -99.066 1.00 37.52 312 VAL B CA 1
ATOM 4960 C C . VAL B 1 312 ? -65.090 13.898 -99.927 1.00 39.86 312 VAL B C 1
ATOM 4961 O O . VAL B 1 312 ? -64.243 14.254 -100.744 1.00 39.67 312 VAL B O 1
ATOM 4965 N N . ASN B 1 313 ? -65.410 12.619 -99.737 1.00 33.95 313 ASN B N 1
ATOM 4966 C CA . ASN B 1 313 ? -64.864 11.562 -100.584 1.00 38.46 313 ASN B CA 1
ATOM 4967 C C . ASN B 1 313 ? -65.307 11.799 -102.014 1.00 41.95 313 ASN B C 1
ATOM 4968 O O . ASN B 1 313 ? -64.491 11.843 -102.926 1.00 45.62 313 ASN B O 1
ATOM 4973 N N . GLY B 1 314 ? -66.614 11.970 -102.186 1.00 34.51 314 GLY B N 1
ATOM 4974 C CA . GLY B 1 314 ? -67.189 12.307 -103.471 1.00 42.49 314 GLY B CA 1
ATOM 4975 C C . GLY B 1 314 ? -66.546 13.523 -104.111 1.00 48.33 314 GLY B C 1
ATOM 4976 O O . GLY B 1 314 ? -66.179 13.483 -105.285 1.00 42.27 314 GLY B O 1
ATOM 4977 N N . MET B 1 315 ? -66.418 14.611 -103.354 1.00 43.39 315 MET B N 1
ATOM 4978 C CA . MET B 1 315 ? -65.807 15.829 -103.878 1.00 40.58 315 MET B CA 1
ATOM 4979 C C . MET B 1 315 ? -64.430 15.519 -104.454 1.00 43.56 315 MET B C 1
ATOM 4980 O O . MET B 1 315 ? -64.074 15.987 -105.527 1.00 46.72 315 MET B O 1
ATOM 4985 N N . TYR B 1 316 ? -63.661 14.723 -103.725 1.00 45.23 316 TYR B N 1
ATOM 4986 C CA . TYR B 1 316 ? -62.308 14.376 -104.124 1.00 49.06 316 TYR B CA 1
ATOM 4987 C C . TYR B 1 316 ? -62.328 13.576 -105.421 1.00 51.91 316 TYR B C 1
ATOM 4988 O O . TYR B 1 316 ? -61.563 13.853 -106.341 1.00 57.15 316 TYR B O 1
ATOM 4997 N N . LEU B 1 317 ? -63.210 12.585 -105.484 1.00 52.04 317 LEU B N 1
ATOM 4998 C CA . LEU B 1 317 ? -63.367 11.758 -106.676 1.00 52.47 317 LEU B CA 1
ATOM 4999 C C . LEU B 1 317 ? -63.787 12.575 -107.899 1.00 53.36 317 LEU B C 1
ATOM 5000 O O . LEU B 1 317 ? -63.457 12.215 -109.027 1.00 59.67 317 LEU B O 1
ATOM 5005 N N . ILE B 1 318 ? -64.512 13.669 -107.684 1.00 47.72 318 ILE B N 1
ATOM 5006 C CA . ILE B 1 318 ? -64.992 14.486 -108.796 1.00 54.40 318 ILE B CA 1
ATOM 5007 C C . ILE B 1 318 ? -63.977 15.523 -109.282 1.00 59.51 318 ILE B C 1
ATOM 5008 O O . ILE B 1 318 ? -64.022 15.925 -110.441 1.00 58.08 318 ILE B O 1
ATOM 5013 N N . GLY B 1 319 ? -63.068 15.962 -108.415 1.00 54.98 319 GLY B N 1
ATOM 5014 C CA . GLY B 1 319 ? -62.203 17.079 -108.763 1.00 54.79 319 GLY B CA 1
ATOM 5015 C C . GLY B 1 319 ? -60.714 16.954 -108.466 1.00 58.53 319 GLY B C 1
ATOM 5016 O O . GLY B 1 319 ? -59.988 17.941 -108.559 1.00 63.66 319 GLY B O 1
ATOM 5017 N N . ASN B 1 320 ? -60.239 15.766 -108.114 1.00 56.24 320 ASN B N 1
ATOM 5018 C CA . ASN B 1 320 ? -58.814 15.607 -107.836 1.00 62.15 320 ASN B CA 1
ATOM 5019 C C . ASN B 1 320 ? -58.037 15.218 -109.086 1.00 69.26 320 ASN B C 1
ATOM 5020 O O . ASN B 1 320 ? -57.164 15.964 -109.536 1.00 62.91 320 ASN B O 1
ATOM 5026 N N . ASP C 2 5 ? -30.052 19.469 -27.701 1.00 66.51 105 ASP C N 1
ATOM 5027 C CA . ASP C 2 5 ? -31.204 18.672 -28.109 1.00 71.34 105 ASP C CA 1
ATOM 5028 C C . ASP C 2 5 ? -32.313 18.731 -27.063 1.00 67.83 105 ASP C C 1
ATOM 5029 O O . ASP C 2 5 ? -33.365 19.333 -27.295 1.00 63.79 105 ASP C O 1
ATOM 5034 N N . GLU C 2 6 ? -32.067 18.110 -25.912 1.00 61.05 106 GLU C N 1
ATOM 5035 C CA . GLU C 2 6 ? -33.118 17.874 -24.926 1.00 59.51 106 GLU C CA 1
ATOM 5036 C C . GLU C 2 6 ? -33.788 19.157 -24.438 1.00 57.19 106 GLU C C 1
ATOM 5037 O O . GLU C 2 6 ? -34.999 19.178 -24.210 1.00 64.17 106 GLU C O 1
ATOM 5039 N N . GLU C 2 7 ? -33.016 20.223 -24.270 1.00 54.77 107 GLU C N 1
ATOM 5040 C CA . GLU C 2 7 ? -33.588 21.472 -23.789 1.00 59.41 107 GLU C CA 1
ATOM 5041 C C . GLU C 2 7 ? -34.491 22.091 -24.857 1.00 56.29 107 GLU C C 1
ATOM 5042 O O . GLU C 2 7 ? -35.607 22.534 -24.567 1.00 50.04 107 GLU C O 1
ATOM 5048 N N . THR C 2 8 ? -33.987 22.116 -26.089 1.00 52.95 108 THR C N 1
ATOM 5049 C CA . THR C 2 8 ? -34.703 22.699 -27.219 1.00 55.17 108 THR C CA 1
ATOM 5050 C C . THR C 2 8 ? -35.975 21.921 -27.543 1.00 53.63 108 THR C C 1
ATOM 5051 O O . THR C 2 8 ? -37.052 22.509 -27.660 1.00 47.92 108 THR C O 1
ATOM 5055 N N . LYS C 2 9 ? -35.852 20.604 -27.684 1.00 55.89 109 LYS C N 1
ATOM 5056 C CA . LYS C 2 9 ? -37.009 19.766 -27.989 1.00 50.00 109 LYS C CA 1
ATOM 5057 C C . LYS C 2 9 ? -38.047 19.940 -26.901 1.00 46.98 109 LYS C C 1
ATOM 5058 O O . LYS C 2 9 ? -39.244 19.993 -27.177 1.00 45.20 109 LYS C O 1
ATOM 5060 N N . LYS C 2 10 ? -37.579 20.034 -25.660 1.00 51.51 110 LYS C N 1
ATOM 5061 C CA . LYS C 2 10 ? -38.469 20.246 -24.524 1.00 49.15 110 LYS C CA 1
ATOM 5062 C C . LYS C 2 10 ? -39.321 21.470 -24.792 1.00 43.94 110 LYS C C 1
ATOM 5063 O O . LYS C 2 10 ? -40.547 21.394 -24.870 1.00 44.97 110 LYS C O 1
ATOM 5065 N N . ASN C 2 11 ? -38.655 22.604 -24.938 1.00 40.83 111 ASN C N 1
ATOM 5066 C CA . ASN C 2 11 ? -39.341 23.856 -25.186 1.00 48.60 111 ASN C CA 1
ATOM 5067 C C . ASN C 2 11 ? -40.198 23.802 -26.444 1.00 46.08 111 ASN C C 1
ATOM 5068 O O . ASN C 2 11 ? -41.217 24.481 -26.528 1.00 43.92 111 ASN C O 1
ATOM 5073 N N . ALA C 2 12 ? -39.793 22.987 -27.414 1.00 39.86 112 ALA C N 1
ATOM 5074 C CA . ALA C 2 12 ? -40.510 22.923 -28.680 1.00 47.18 112 ALA C CA 1
ATOM 5075 C C . ALA C 2 12 ? -41.958 22.518 -28.451 1.00 48.81 112 ALA C C 1
ATOM 5076 O O . ALA C 2 12 ? -42.848 22.921 -29.195 1.00 50.53 112 ALA C O 1
ATOM 5078 N N . MET C 2 13 ? -42.195 21.747 -27.395 1.00 51.98 113 MET C N 1
ATOM 5079 C CA . MET C 2 13 ? -43.509 21.151 -27.163 1.00 48.42 113 MET C CA 1
ATOM 5080 C C . MET C 2 13 ? -44.569 22.177 -26.758 1.00 54.27 113 MET C C 1
ATOM 5081 O O . MET C 2 13 ? -45.772 21.902 -26.814 1.00 54.74 113 MET C O 1
ATOM 5086 N N . LYS C 2 14 ? -44.128 23.360 -26.351 1.00 49.48 114 LYS C N 1
ATOM 5087 C CA . LYS C 2 14 ? -45.062 24.437 -26.069 1.00 50.50 114 LYS C CA 1
ATOM 5088 C C . LYS C 2 14 ? -45.652 24.974 -27.375 1.00 50.67 114 LYS C C 1
ATOM 5089 O O . LYS C 2 14 ? -46.667 25.674 -27.366 1.00 51.20 114 LYS C O 1
ATOM 5091 N N . LEU C 2 15 ? -45.011 24.651 -28.497 1.00 51.56 115 LEU C N 1
ATOM 5092 C CA . LEU C 2 15 ? -45.495 25.089 -29.807 1.00 50.38 115 LEU C CA 1
ATOM 5093 C C . LEU C 2 15 ? -46.637 24.215 -30.323 1.00 48.89 115 LEU C C 1
ATOM 5094 O O . LEU C 2 15 ? -47.216 24.487 -31.379 1.00 49.96 115 LEU C O 1
ATOM 5099 N N . ILE C 2 16 ? -46.959 23.163 -29.584 1.00 48.16 116 ILE C N 1
ATOM 5100 C CA . ILE C 2 16 ? -48.015 22.253 -30.000 1.00 52.63 116 ILE C CA 1
ATOM 5101 C C . ILE C 2 16 ? -49.205 22.342 -29.057 1.00 52.30 116 ILE C C 1
ATOM 5102 O O . ILE C 2 16 ? -49.139 21.892 -27.914 1.00 49.97 116 ILE C O 1
ATOM 5107 N N . ASN C 2 17 ? -50.289 22.933 -29.542 1.00 44.68 117 ASN C N 1
ATOM 5108 C CA . ASN C 2 17 ? -51.495 23.082 -28.743 1.00 52.45 117 ASN C CA 1
ATOM 5109 C C . ASN C 2 17 ? -52.751 22.803 -29.554 1.00 56.10 117 ASN C C 1
ATOM 5110 O O . ASN C 2 17 ? -53.770 22.392 -29.001 1.00 59.45 117 ASN C O 1
ATOM 5115 N N . ASP D 2 5 ? -70.326 6.830 -115.917 1.00 58.31 105 ASP D N 1
ATOM 5116 C CA . ASP D 2 5 ? -68.909 6.836 -115.581 1.00 67.57 105 ASP D CA 1
ATOM 5117 C C . ASP D 2 5 ? -68.243 8.039 -116.233 1.00 70.88 105 ASP D C 1
ATOM 5118 O O . ASP D 2 5 ? -68.153 9.116 -115.636 1.00 66.23 105 ASP D O 1
ATOM 5123 N N . GLU D 2 6 ? -67.779 7.848 -117.464 1.00 70.19 106 GLU D N 1
ATOM 5124 C CA . GLU D 2 6 ? -67.224 8.938 -118.247 1.00 70.54 106 GLU D CA 1
ATOM 5125 C C . GLU D 2 6 ? -68.223 10.087 -118.285 1.00 64.65 106 GLU D C 1
ATOM 5126 O O . GLU D 2 6 ? -67.881 11.237 -118.007 1.00 59.94 106 GLU D O 1
ATOM 5132 N N . GLU D 2 7 ? -69.465 9.759 -118.626 1.00 58.90 107 GLU D N 1
ATOM 5133 C CA . GLU D 2 7 ? -70.540 10.739 -118.678 1.00 54.26 107 GLU D CA 1
ATOM 5134 C C . GLU D 2 7 ? -70.800 11.353 -117.302 1.00 66.97 107 GLU D C 1
ATOM 5135 O O . GLU D 2 7 ? -70.996 12.565 -117.176 1.00 62.36 107 GLU D O 1
ATOM 5141 N N . THR D 2 8 ? -70.811 10.508 -116.275 1.00 60.83 108 THR D N 1
ATOM 5142 C CA . THR D 2 8 ? -71.103 10.960 -114.923 1.00 60.52 108 THR D CA 1
ATOM 5143 C C . THR D 2 8 ? -70.132 12.054 -114.486 1.00 56.91 108 THR D C 1
ATOM 5144 O O . THR D 2 8 ? -70.560 13.108 -114.019 1.00 58.52 108 THR D O 1
ATOM 5148 N N . LYS D 2 9 ? -68.832 11.813 -114.641 1.00 56.97 109 LYS D N 1
ATOM 5149 C CA . LYS D 2 9 ? -67.831 12.766 -114.162 1.00 61.37 109 LYS D CA 1
ATOM 5150 C C . LYS D 2 9 ? -67.900 14.108 -114.894 1.00 67.11 109 LYS D C 1
ATOM 5151 O O . LYS D 2 9 ? -67.619 15.156 -114.306 1.00 66.94 109 LYS D O 1
ATOM 5157 N N . LYS D 2 10 ? -68.252 14.075 -116.176 1.00 59.52 110 LYS D N 1
ATOM 5158 C CA . LYS D 2 10 ? -68.421 15.301 -116.943 1.00 63.63 110 LYS D CA 1
ATOM 5159 C C . LYS D 2 10 ? -69.563 16.107 -116.348 1.00 60.76 110 LYS D C 1
ATOM 5160 O O . LYS D 2 10 ? -69.503 17.334 -116.278 1.00 61.72 110 LYS D O 1
ATOM 5162 N N . ASN D 2 11 ? -70.610 15.412 -115.919 1.00 60.28 111 ASN D N 1
ATOM 5163 C CA . ASN D 2 11 ? -71.763 16.075 -115.322 1.00 60.95 111 ASN D CA 1
ATOM 5164 C C . ASN D 2 11 ? -71.434 16.591 -113.933 1.00 54.32 111 ASN D C 1
ATOM 5165 O O . ASN D 2 11 ? -71.961 17.611 -113.501 1.00 56.22 111 ASN D O 1
ATOM 5170 N N . ALA D 2 12 ? -70.540 15.885 -113.252 1.00 57.04 112 ALA D N 1
ATOM 5171 C CA . ALA D 2 12 ? -70.236 16.167 -111.856 1.00 58.54 112 ALA D CA 1
ATOM 5172 C C . ALA D 2 12 ? -69.247 17.327 -111.709 1.00 64.19 112 ALA D C 1
ATOM 5173 O O . ALA D 2 12 ? -69.304 18.081 -110.734 1.00 59.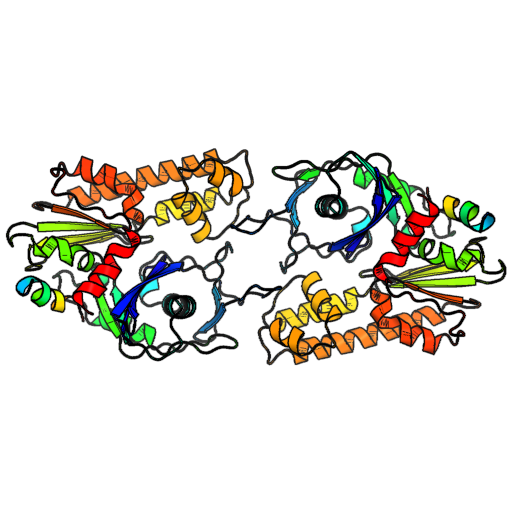04 112 ALA D O 1
ATOM 5175 N N . MET D 2 13 ? -68.343 17.471 -112.676 1.00 65.69 113 MET D N 1
ATOM 5176 C CA . MET D 2 13 ? -67.403 18.588 -112.670 1.00 54.89 113 MET D CA 1
ATOM 5177 C C . MET D 2 13 ? -68.110 19.892 -113.022 1.00 52.46 113 MET D C 1
ATOM 5178 O O . MET D 2 13 ? -67.548 20.970 -112.858 1.00 59.18 113 MET D O 1
ATOM 5183 N N . LYS D 2 14 ? -69.350 19.788 -113.486 1.00 52.57 114 LYS D N 1
ATOM 5184 C CA . LYS D 2 14 ? -70.223 20.952 -113.595 1.00 56.08 114 LYS D CA 1
ATOM 5185 C C . LYS D 2 14 ? -70.484 21.565 -112.215 1.00 60.58 114 LYS D C 1
ATOM 5186 O O . LYS D 2 14 ? -70.692 22.775 -112.089 1.00 61.57 114 LYS D O 1
ATOM 5188 N N . LEU D 2 15 ? -70.475 20.721 -111.186 1.00 59.41 115 LEU D N 1
ATOM 5189 C CA . LEU D 2 15 ? -70.805 21.146 -109.827 1.00 58.52 115 LEU D CA 1
ATOM 5190 C C . LEU D 2 15 ? -69.691 21.968 -109.187 1.00 53.83 115 LEU D C 1
ATOM 5191 O O . LEU D 2 15 ? -69.945 22.776 -108.297 1.00 56.96 115 LEU D O 1
ATOM 5196 N N . ILE D 2 16 ? -68.458 21.740 -109.624 1.00 51.06 116 ILE D N 1
ATOM 5197 C CA . ILE D 2 16 ? -67.324 22.510 -109.136 1.00 49.93 116 ILE D CA 1
ATOM 5198 C C . ILE D 2 16 ? -67.288 23.877 -109.800 1.00 60.56 116 ILE D C 1
ATOM 5199 O O . ILE D 2 16 ? -66.744 24.018 -110.896 1.00 63.75 116 ILE D O 1
ATOM 5204 N N . ASN D 2 17 ? -67.864 24.887 -109.158 1.00 52.29 117 ASN D N 1
ATOM 5205 C CA . ASN D 2 17 ? -67.788 26.234 -109.706 1.00 59.21 117 ASN D CA 1
ATOM 5206 C C . ASN D 2 17 ? -67.875 27.308 -108.633 1.00 58.51 117 ASN D C 1
ATOM 5207 O O . ASN D 2 17 ? -66.862 27.673 -108.041 1.00 63.38 117 ASN D O 1
#

Secondary structure (DSSP, 8-state):
-EEEEEE-SSEEEEEEE-TTS-EEEEEEE--EESS-----TT----EEEETTEEEEE-SS-TTSPP--SSGGGGSHHHHHHHHHHHHTTTPPS-EEEEEEEE-HHHHB-TTSSB-HHHHHHHHHHTTS-EEETTBPPPEEEEEEEEESSGGGGHHHHHTS-TTSEEEEEEE-SS-EEEEEEEGGG--EEEEEEETT-STHHHHHHHHHHHHHTT----HHHHHHHHHTTT-HHHHHHH-S-GGGHHHHHHHHHHHHHHHHHHHHHHHTT----SEEEEESTTHHHHHHHHHHHHT--GGGEE--S-GGGHHHHHHHHHH-/-EEEEEE-SSEEEEEEE-TTS-EEEEEEE--EESSPPPP-TT----EEEETTEEEEE-SS-TTSPP--SGGGGGSHHHHHHHHHHHHTSSSPS-EEEEEEEE-HHHHB-TTSSB-HHHHHHHHHHTTS-EEETTBPPPEEEEEEEEESSGGGGHHHHTTS-TTSEEEEEEE-SS-EEEEEEEGGGTEEEEEEEETT-STHHHHHHHHHHHHHTT----HHHHHHHHHTTT-HHHHHHH-S-GGGHHHHHHHHHHHHHHHHHHHHHHHTT----SEEEEESTTHHHHHHHHHHHHT--GGGEE--TTGGGHHHHHHHHHH-/-HHHHHHHGGG--/-HHHHHHHTTS--

CATH classification: 3.30.420.40 (+1 more: 3.30.420.40)

Sequence (666 aa):
MLVFIDDGSTNIKLQWQESDGTIKQHISPNSFKREWAVSFGDKKVFNYTLNGEQYSFDPISPDAVVTTNIAWQYSDVNVVAVHHALLTSGLPVSEVDIVCTLPLTEYYDRNNQPNTENIERKKANFRKKITLNGGDTFTIKDVKVMPESIPAGYEVLQELDEADSLLIIDLGGTTLDISQVMGKLSGISKIYGDSSLGVSLVTSAVKDALSSLARTKGSSYLADDIIIHRKDNNYLKQRINDENKISIVTEAMNEALRKLEQRVLNTLNEFSGYTHVMVIGGGAELICDAVKKHTQIRDERFFKTNNSQYDLVNGMYLIGNMLVFIDDGSTNIKLQWQESDGTIKQHISPNSFKREWAVSFGDKKVFNYTLNGEQYSFDPISPDAVVTTNIAWQYSDVNVVAVHHALLTSGLPVSEVDIVCTLPLTEYYDRNNQPNTENIERKKANFRKKITLNGGDTFTIKDVKVMPESIPAGYEVLQELDEADSLLIIDLGGTTLDISQVMGKLSGISKIYGDSSLGVSLVTSAVKDALSLARTKGSSYLADDIIIHRKDNNYLKQRINDENKISIVTEAMNEALRKLEQRVLNTLNEFSGYTHVMVIGGGAELICDAVKKHTQIRDERFFKTNNSQYDLVNGMYLIGNDEETKKNAMKLINDEETKKNAMKLIN